Protein AF-A0A1L0CTH3-F1 (afdb_monomer)

Structure (mmCIF, N/CA/C/O backbone):
data_AF-A0A1L0CTH3-F1
#
_entry.id   AF-A0A1L0CTH3-F1
#
loop_
_atom_site.group_PDB
_atom_site.id
_atom_site.type_symbol
_atom_site.label_atom_id
_atom_site.label_alt_id
_atom_site.label_comp_id
_atom_site.label_asym_id
_atom_site.label_entity_id
_atom_site.label_seq_id
_atom_site.pdbx_PDB_ins_code
_atom_site.Cartn_x
_atom_site.Cartn_y
_atom_site.Cartn_z
_atom_site.occupancy
_atom_site.B_iso_or_equiv
_atom_site.auth_seq_id
_atom_site.auth_comp_id
_atom_site.auth_asym_id
_atom_site.auth_atom_id
_atom_site.pdbx_PDB_model_num
ATOM 1 N N . MET A 1 1 ? 3.308 15.760 -9.288 1.00 34.78 1 MET A N 1
ATOM 2 C CA . MET A 1 1 ? 3.311 15.233 -10.678 1.00 34.78 1 MET A CA 1
ATOM 3 C C . MET A 1 1 ? 1.960 15.562 -11.313 1.00 34.78 1 MET A C 1
ATOM 5 O O . MET A 1 1 ? 1.003 15.670 -10.576 1.00 34.78 1 MET A O 1
ATOM 9 N N . GLY A 1 2 ? 1.859 15.857 -12.608 1.00 51.25 2 GLY A N 1
ATOM 10 C CA . GLY A 1 2 ? 0.568 16.150 -13.267 1.00 51.25 2 GLY A CA 1
ATOM 11 C C . GLY A 1 2 ? -0.001 14.913 -13.966 1.00 51.25 2 GLY A C 1
ATOM 12 O O . GLY A 1 2 ? 0.379 13.792 -13.626 1.00 51.25 2 GLY A O 1
ATOM 13 N N . LEU A 1 3 ? -0.849 15.114 -14.984 1.00 57.44 3 LEU A N 1
ATOM 14 C CA . LEU A 1 3 ? -1.169 14.070 -15.969 1.00 57.44 3 LEU A CA 1
ATOM 15 C C . LEU A 1 3 ? 0.126 13.436 -16.515 1.00 57.44 3 LEU A C 1
ATOM 17 O O . LEU A 1 3 ? 1.128 14.126 -16.714 1.00 57.44 3 LEU A O 1
ATOM 21 N N . LEU A 1 4 ? 0.103 12.121 -16.753 1.00 72.31 4 LEU A N 1
ATOM 22 C CA . LEU A 1 4 ? 1.244 11.392 -17.314 1.00 72.31 4 LEU A CA 1
ATOM 23 C C . LEU A 1 4 ? 1.611 11.939 -18.704 1.00 72.31 4 LEU A C 1
ATOM 25 O O . LEU A 1 4 ? 0.731 12.251 -19.510 1.00 72.31 4 LEU A O 1
ATOM 29 N N . ALA A 1 5 ? 2.914 12.035 -18.984 1.00 68.38 5 ALA A N 1
ATOM 30 C CA . ALA A 1 5 ? 3.406 12.469 -20.286 1.00 68.38 5 ALA A CA 1
ATOM 31 C C . ALA A 1 5 ? 2.969 11.494 -21.394 1.00 68.38 5 ALA A C 1
ATOM 33 O O . ALA A 1 5 ? 3.083 10.273 -21.254 1.00 68.38 5 ALA A O 1
ATOM 34 N N . LEU A 1 6 ? 2.484 12.052 -22.506 1.00 72.81 6 LEU A N 1
ATOM 35 C CA . LEU A 1 6 ? 2.083 11.290 -23.685 1.00 72.81 6 LEU A CA 1
ATOM 36 C C . LEU A 1 6 ? 3.311 10.925 -24.528 1.00 72.81 6 LEU A C 1
ATOM 38 O O . LEU A 1 6 ? 4.170 11.763 -24.783 1.00 72.81 6 LEU A O 1
ATOM 42 N N . GLY A 1 7 ? 3.343 9.690 -25.021 1.00 81.31 7 GLY A N 1
ATOM 43 C CA . GLY A 1 7 ? 4.344 9.184 -25.962 1.00 81.31 7 GLY A CA 1
ATOM 44 C C . GLY A 1 7 ? 3.835 7.922 -26.655 1.00 81.31 7 GLY A C 1
ATOM 45 O O . GLY A 1 7 ? 2.760 7.419 -26.312 1.00 81.31 7 GLY A O 1
ATOM 46 N N . THR A 1 8 ? 4.595 7.388 -27.612 1.00 89.25 8 THR A N 1
ATOM 47 C CA . THR A 1 8 ? 4.257 6.141 -28.312 1.00 89.25 8 THR A CA 1
ATOM 48 C C . THR A 1 8 ? 4.935 4.963 -27.613 1.00 89.25 8 THR A C 1
ATOM 50 O O . THR A 1 8 ? 6.128 4.725 -27.839 1.00 89.25 8 THR A O 1
ATOM 53 N N . PRO A 1 9 ? 4.228 4.205 -26.753 1.00 92.81 9 PRO A N 1
ATOM 54 C CA . PRO A 1 9 ? 4.832 3.061 -26.095 1.00 92.81 9 PRO A CA 1
ATOM 55 C C . PRO A 1 9 ? 5.065 1.923 -27.095 1.00 92.81 9 PRO A C 1
ATOM 57 O O . PRO A 1 9 ? 4.208 1.605 -27.922 1.00 92.81 9 PRO A O 1
ATOM 60 N N . LEU A 1 10 ? 6.226 1.286 -27.001 1.00 94.31 10 LEU A N 1
ATOM 61 C CA . LEU A 1 10 ? 6.568 0.107 -27.784 1.00 94.31 10 LEU A CA 1
ATOM 62 C C . LEU A 1 10 ? 5.874 -1.135 -27.206 1.00 94.31 10 LEU A C 1
ATOM 64 O O . LEU A 1 10 ? 5.823 -1.343 -25.988 1.00 94.31 10 LEU A O 1
ATOM 68 N N . ASN A 1 11 ? 5.372 -2.004 -28.086 1.00 94.62 11 ASN A N 1
ATOM 69 C CA . ASN A 1 11 ? 4.993 -3.355 -27.673 1.00 94.62 11 ASN A CA 1
ATOM 70 C C . ASN A 1 11 ? 6.251 -4.148 -27.262 1.00 94.62 11 ASN A C 1
ATOM 72 O O . ASN A 1 11 ? 7.384 -3.714 -27.490 1.00 94.62 11 ASN A O 1
ATOM 76 N N . TRP A 1 12 ? 6.060 -5.300 -26.623 1.00 93.06 12 TRP A N 1
ATOM 77 C CA . TRP A 1 12 ? 7.168 -6.090 -26.090 1.00 93.06 12 TRP A CA 1
ATOM 78 C C . TRP A 1 12 ? 8.203 -6.462 -27.155 1.00 93.06 12 TRP A C 1
ATOM 80 O O . TRP A 1 12 ? 9.395 -6.281 -26.931 1.00 93.06 12 TRP A O 1
ATOM 90 N N . GLU A 1 13 ? 7.761 -6.941 -28.315 1.00 91.00 13 GLU A N 1
ATOM 91 C CA . GLU A 1 13 ? 8.639 -7.396 -29.390 1.00 91.00 13 GLU A CA 1
ATOM 92 C C . GLU A 1 13 ? 9.497 -6.249 -29.946 1.00 91.00 13 GLU A C 1
ATOM 94 O O . GLU A 1 13 ? 10.707 -6.407 -30.112 1.00 91.00 13 GLU A O 1
ATOM 99 N N . ASP A 1 14 ? 8.894 -5.073 -30.129 1.00 92.25 14 ASP A N 1
ATOM 100 C CA . ASP A 1 14 ? 9.567 -3.857 -30.593 1.00 92.25 14 ASP A CA 1
ATOM 101 C C . ASP A 1 14 ? 10.456 -3.224 -29.506 1.00 92.25 14 ASP A C 1
ATOM 103 O O . ASP A 1 14 ? 11.348 -2.436 -29.816 1.00 92.25 14 ASP A O 1
ATOM 107 N N . SER A 1 15 ? 10.247 -3.571 -28.231 1.00 91.62 15 SER A N 1
ATOM 108 C CA . SER A 1 15 ? 11.057 -3.089 -27.102 1.00 91.62 15 SER A CA 1
ATOM 109 C C . SER A 1 15 ? 12.387 -3.835 -26.962 1.00 91.62 15 SER A C 1
ATOM 111 O O . SER A 1 15 ? 13.359 -3.256 -26.472 1.00 91.62 15 SER A O 1
ATOM 113 N N . ILE A 1 16 ? 12.460 -5.104 -27.392 1.00 88.81 16 ILE A N 1
ATOM 114 C CA . ILE A 1 16 ? 13.634 -5.984 -27.212 1.00 88.81 16 ILE A CA 1
ATOM 115 C C . ILE A 1 16 ? 14.955 -5.337 -27.675 1.00 88.81 16 ILE A C 1
ATOM 117 O O . ILE A 1 16 ? 15.923 -5.394 -26.908 1.00 88.81 16 ILE A O 1
ATOM 121 N N . PRO A 1 17 ? 15.032 -4.682 -28.854 1.00 88.94 17 PRO A N 1
ATOM 122 C CA . PRO A 1 17 ? 16.261 -4.040 -29.325 1.00 88.94 17 PRO A CA 1
ATOM 123 C C . PRO A 1 17 ? 16.802 -2.934 -28.418 1.00 88.94 17 PRO A C 1
ATOM 125 O O . PRO A 1 17 ? 17.990 -2.623 -28.487 1.00 88.94 17 PRO A O 1
ATOM 128 N N . TYR A 1 18 ? 15.957 -2.352 -27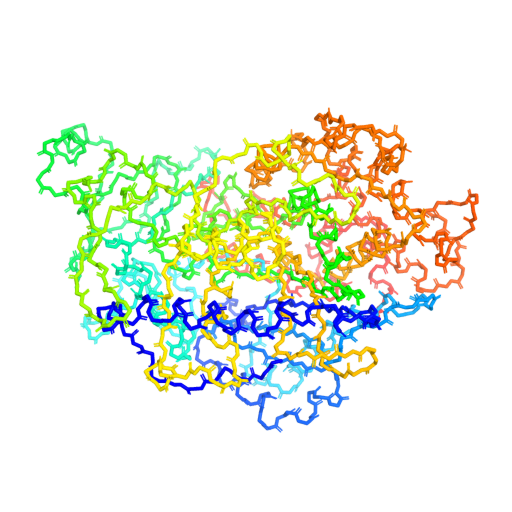.566 1.00 90.25 18 TYR A N 1
ATOM 129 C CA . TYR A 1 18 ? 16.282 -1.172 -26.769 1.00 90.25 18 TYR A CA 1
ATOM 130 C C . TYR A 1 18 ? 16.498 -1.471 -25.284 1.00 90.25 18 TYR A C 1
ATOM 132 O O . TYR A 1 18 ? 16.981 -0.600 -24.569 1.00 90.25 18 TYR A O 1
ATOM 140 N N . ILE A 1 19 ? 16.197 -2.685 -24.806 1.00 89.69 19 ILE A N 1
ATOM 141 C CA . ILE A 1 19 ? 16.272 -3.045 -23.377 1.00 89.69 19 ILE A CA 1
ATOM 142 C C . ILE A 1 19 ? 17.636 -2.701 -22.760 1.00 89.69 19 ILE A C 1
ATOM 144 O O . ILE A 1 19 ? 17.701 -1.983 -21.762 1.00 89.69 19 ILE A O 1
ATOM 148 N N . GLU A 1 20 ? 18.734 -3.192 -23.340 1.00 89.31 20 GLU A N 1
ATOM 149 C CA . GLU A 1 20 ? 20.074 -2.971 -22.776 1.00 89.31 20 GLU A CA 1
ATOM 150 C C . GLU A 1 20 ? 20.564 -1.534 -22.986 1.00 89.31 20 GLU A C 1
ATOM 152 O O . GLU A 1 20 ? 21.300 -1.010 -22.146 1.00 89.31 20 GLU A O 1
ATOM 157 N N . LYS A 1 21 ? 20.106 -0.861 -24.049 1.00 90.06 21 LYS A N 1
ATOM 158 C CA . LYS A 1 21 ? 20.343 0.572 -24.249 1.00 90.06 21 LYS A CA 1
ATOM 159 C C . LYS A 1 21 ? 19.684 1.402 -23.145 1.00 90.06 21 LYS A C 1
ATOM 161 O O . LYS A 1 21 ? 20.379 2.159 -22.475 1.00 90.06 21 LYS A O 1
ATOM 166 N N . VAL A 1 22 ? 18.390 1.195 -22.886 1.00 91.25 22 VAL A N 1
ATOM 167 C CA . VAL A 1 22 ? 17.640 1.876 -21.814 1.00 91.25 22 VAL A CA 1
ATOM 168 C C . VAL A 1 22 ? 18.289 1.622 -20.455 1.00 91.25 22 VAL A C 1
ATOM 170 O O . VAL A 1 22 ? 18.488 2.561 -19.692 1.00 91.25 22 VAL A O 1
ATOM 173 N N . LYS A 1 23 ? 18.713 0.386 -20.158 1.00 92.88 23 LYS A N 1
ATOM 174 C CA . LYS A 1 23 ? 19.459 0.095 -18.921 1.00 92.88 23 LYS A CA 1
ATOM 175 C C . LYS A 1 23 ? 20.786 0.851 -18.851 1.00 92.88 23 LYS A C 1
ATOM 177 O O . LYS A 1 23 ? 21.119 1.415 -17.814 1.00 92.88 23 LYS A O 1
ATOM 182 N N . THR A 1 24 ? 21.550 0.874 -19.942 1.00 92.31 24 THR A N 1
ATOM 183 C CA . THR A 1 24 ? 22.861 1.540 -19.992 1.00 92.31 24 THR A CA 1
ATOM 184 C C . THR A 1 24 ? 22.727 3.047 -19.790 1.00 92.31 24 THR A C 1
ATOM 186 O O . THR A 1 24 ? 23.480 3.609 -18.988 1.00 92.31 24 THR A O 1
ATOM 189 N N . ASN A 1 25 ? 21.752 3.671 -20.459 1.00 92.62 25 ASN A N 1
ATOM 190 C CA . ASN A 1 25 ? 21.436 5.090 -20.325 1.00 92.62 25 ASN A CA 1
ATOM 191 C C . ASN A 1 25 ? 20.883 5.410 -18.933 1.00 92.62 25 ASN A C 1
ATOM 193 O O . ASN A 1 25 ? 21.339 6.363 -18.314 1.00 92.62 25 ASN A O 1
ATOM 197 N N . GLY A 1 26 ? 19.978 4.585 -18.399 1.00 94.00 26 GLY A N 1
ATOM 198 C CA . GLY A 1 26 ? 19.416 4.769 -17.060 1.00 94.00 26 GLY A CA 1
ATOM 199 C C . GLY A 1 26 ? 20.477 4.716 -15.962 1.00 94.00 26 GLY A C 1
ATOM 200 O O . GLY A 1 26 ? 20.434 5.508 -15.028 1.00 94.00 26 GLY A O 1
ATOM 201 N N . ILE A 1 27 ? 21.496 3.861 -16.098 1.00 95.38 27 ILE A N 1
ATOM 202 C CA . ILE A 1 27 ? 22.649 3.908 -15.189 1.00 95.38 27 ILE A CA 1
ATOM 203 C C . ILE A 1 27 ? 23.463 5.182 -15.373 1.00 95.38 27 ILE A C 1
ATOM 205 O O . ILE A 1 27 ? 23.884 5.758 -14.382 1.00 95.38 27 ILE A O 1
ATOM 209 N N . THR A 1 28 ? 23.680 5.656 -16.599 1.00 94.31 28 THR A N 1
ATOM 210 C CA . THR A 1 28 ? 24.363 6.943 -16.808 1.00 94.31 28 THR A CA 1
ATOM 211 C C . THR A 1 28 ? 23.598 8.097 -16.147 1.00 94.31 28 THR A C 1
ATOM 213 O O . THR A 1 28 ? 24.205 8.871 -15.416 1.00 94.31 28 THR A O 1
ATOM 216 N N . GLN A 1 29 ? 22.274 8.162 -16.314 1.00 93.00 29 GLN A N 1
ATOM 217 C CA . GLN A 1 29 ? 21.411 9.158 -15.664 1.00 93.00 29 GLN A CA 1
ATOM 218 C C . GLN A 1 29 ? 21.504 9.083 -14.135 1.00 93.00 29 GLN A C 1
ATOM 220 O O . GLN A 1 29 ? 21.721 10.098 -13.4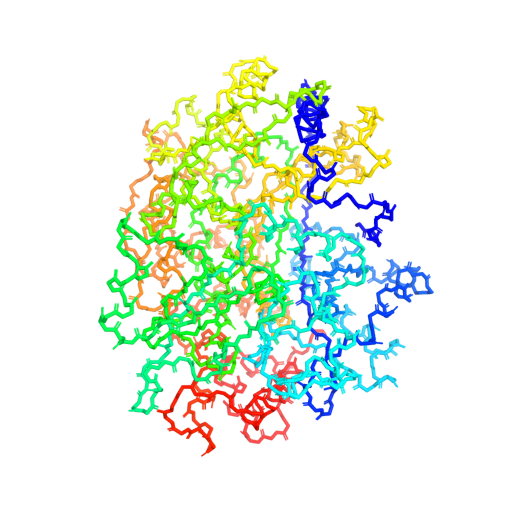80 1.00 93.00 29 GLN A O 1
ATOM 225 N N . LEU A 1 30 ? 21.427 7.874 -13.570 1.00 95.06 30 LEU A N 1
ATOM 226 C CA . LEU A 1 30 ? 21.601 7.653 -12.135 1.00 95.06 30 LEU A CA 1
ATOM 227 C C . LEU A 1 30 ? 22.957 8.172 -11.636 1.00 95.06 30 LEU A C 1
ATOM 229 O O . LEU A 1 30 ? 23.014 8.861 -10.620 1.00 95.06 30 LEU A O 1
ATOM 233 N N . LEU A 1 31 ? 24.045 7.850 -12.340 1.00 95.00 31 LEU A N 1
ATOM 234 C CA . LEU A 1 31 ? 25.395 8.246 -11.935 1.00 95.00 31 LEU A CA 1
ATOM 235 C C . LEU A 1 31 ? 25.605 9.760 -11.988 1.00 95.00 31 LEU A C 1
ATOM 237 O O . LEU A 1 31 ? 26.252 10.288 -11.092 1.00 95.00 31 LEU A O 1
ATOM 241 N N . ASN A 1 32 ? 24.979 10.466 -12.935 1.00 92.38 32 ASN A N 1
ATOM 242 C CA . ASN A 1 32 ? 25.022 11.933 -12.978 1.00 92.38 32 ASN A CA 1
ATOM 243 C C . ASN A 1 32 ? 24.504 12.576 -11.675 1.00 92.38 32 ASN A C 1
ATOM 245 O O . ASN A 1 32 ? 24.953 13.660 -11.303 1.00 92.38 32 ASN A O 1
ATOM 249 N N . ILE A 1 33 ? 23.578 11.911 -10.973 1.00 94.06 33 ILE A N 1
ATOM 250 C CA . ILE A 1 33 ? 23.087 12.349 -9.661 1.00 94.06 33 ILE A CA 1
ATOM 251 C C . ILE A 1 33 ? 23.965 11.809 -8.533 1.00 94.06 33 ILE A C 1
ATOM 253 O O . ILE A 1 33 ? 24.379 12.571 -7.662 1.00 94.06 33 ILE A O 1
ATOM 257 N N . LEU A 1 34 ? 24.255 10.504 -8.531 1.00 94.69 34 LEU A N 1
ATOM 258 C CA . LEU A 1 34 ? 24.954 9.861 -7.416 1.00 94.69 34 LEU A CA 1
ATOM 259 C C . LEU A 1 34 ? 26.404 10.334 -7.245 1.00 94.69 34 LEU A C 1
ATOM 261 O O . LEU A 1 34 ? 26.862 10.453 -6.111 1.00 94.69 34 LEU A O 1
ATOM 265 N N . GLU A 1 35 ? 27.113 10.647 -8.332 1.00 94.69 35 GLU A N 1
ATOM 266 C CA . GLU A 1 35 ? 28.483 11.185 -8.269 1.00 94.69 35 GLU A CA 1
ATOM 267 C C . GLU A 1 35 ? 28.539 12.563 -7.588 1.00 94.69 35 GLU A C 1
ATOM 269 O O . GLU A 1 35 ? 29.577 12.937 -7.048 1.00 94.69 35 GLU A O 1
ATOM 274 N N . ASN A 1 36 ? 27.410 13.278 -7.548 1.00 94.00 36 ASN A N 1
ATOM 275 C CA . ASN A 1 36 ? 27.254 14.583 -6.903 1.00 94.00 36 ASN A CA 1
ATOM 276 C C . ASN A 1 36 ? 26.369 14.504 -5.642 1.00 94.00 36 ASN A C 1
ATOM 278 O O . ASN A 1 36 ? 25.841 15.516 -5.181 1.00 94.00 36 ASN A O 1
ATOM 282 N N . ALA A 1 37 ? 26.176 13.309 -5.067 1.00 93.81 37 ALA A N 1
ATOM 283 C CA . ALA A 1 37 ? 25.273 13.112 -3.931 1.00 93.81 37 ALA A CA 1
ATOM 284 C C . ALA A 1 37 ? 25.662 13.933 -2.687 1.00 93.81 37 ALA A C 1
ATOM 286 O O . ALA A 1 37 ? 24.775 14.361 -1.952 1.00 93.81 37 ALA A O 1
ATOM 287 N N . ASP A 1 38 ? 26.956 14.202 -2.482 1.00 92.19 38 ASP A N 1
ATOM 288 C CA . ASP A 1 38 ? 27.473 15.003 -1.358 1.00 92.19 38 ASP A CA 1
ATOM 289 C C . ASP A 1 38 ? 27.079 16.494 -1.436 1.00 92.19 38 ASP A C 1
ATOM 291 O O . ASP A 1 38 ? 27.177 17.230 -0.446 1.00 92.19 38 ASP A O 1
ATOM 295 N N . GLU A 1 39 ? 26.626 16.954 -2.606 1.00 94.00 39 GLU A N 1
ATOM 296 C CA . GLU A 1 39 ? 26.070 18.296 -2.798 1.00 94.00 39 GLU A CA 1
ATOM 297 C C . GLU A 1 39 ? 24.588 18.363 -2.394 1.00 94.00 39 GLU A C 1
ATOM 299 O O . GLU A 1 39 ? 24.091 19.435 -2.048 1.00 94.00 39 GLU A O 1
ATOM 304 N N . ILE A 1 40 ? 23.888 17.222 -2.363 1.00 94.38 40 ILE A N 1
ATOM 305 C CA . ILE A 1 40 ? 22.472 17.125 -1.993 1.00 94.38 40 ILE A CA 1
ATOM 306 C C . ILE A 1 40 ? 22.360 16.860 -0.493 1.00 94.38 40 ILE A C 1
ATOM 308 O O . ILE A 1 40 ? 22.194 15.727 -0.034 1.00 94.38 40 ILE A O 1
ATOM 312 N N . LYS A 1 41 ? 22.455 17.943 0.272 1.00 93.69 41 LYS A N 1
ATOM 313 C CA . LYS A 1 41 ? 22.435 17.935 1.737 1.00 93.69 41 LYS A CA 1
ATOM 314 C C . LYS A 1 41 ? 21.619 19.088 2.306 1.00 93.69 41 LYS A C 1
ATOM 316 O O . LYS A 1 41 ? 21.194 19.988 1.575 1.00 93.69 41 LYS A O 1
ATOM 321 N N . ASP A 1 42 ? 21.439 19.055 3.624 1.00 92.81 42 ASP A N 1
ATOM 322 C CA . ASP A 1 42 ? 20.711 20.060 4.403 1.00 92.81 42 ASP A CA 1
ATOM 323 C C . ASP A 1 42 ? 19.267 20.265 3.905 1.00 92.81 42 ASP A C 1
ATOM 325 O O . ASP A 1 42 ? 18.692 21.350 4.027 1.00 92.81 42 ASP A O 1
ATOM 329 N N . LYS A 1 43 ? 18.673 19.215 3.320 1.00 94.69 43 LYS A N 1
ATOM 330 C CA . LYS A 1 43 ? 17.291 19.241 2.841 1.00 94.69 43 LYS A CA 1
ATOM 331 C C . LYS A 1 43 ? 16.322 19.274 4.030 1.00 94.69 43 LYS A C 1
ATOM 333 O O . LYS A 1 43 ? 16.534 18.574 5.022 1.00 94.69 43 LYS A O 1
ATOM 338 N N . PRO A 1 44 ? 15.237 20.063 3.957 1.00 93.81 44 PRO A N 1
ATOM 339 C CA . PRO A 1 44 ? 14.250 20.108 5.028 1.00 93.81 44 PRO A CA 1
ATOM 340 C C . PRO A 1 44 ? 13.495 18.780 5.139 1.00 93.81 44 PRO A C 1
ATOM 342 O O . PRO A 1 44 ? 13.299 18.083 4.140 1.00 93.81 44 PRO A O 1
ATOM 345 N N . TYR A 1 45 ? 13.015 18.468 6.343 1.00 95.12 45 TYR A N 1
ATOM 346 C CA . TYR A 1 45 ? 12.074 17.371 6.536 1.00 95.12 45 TYR A CA 1
ATOM 347 C C . TYR A 1 45 ? 10.721 17.749 5.929 1.00 95.12 45 TYR A C 1
ATOM 349 O O . TYR A 1 45 ? 9.999 18.587 6.464 1.00 95.12 45 TYR A O 1
ATOM 357 N N . LEU A 1 46 ? 10.412 17.142 4.790 1.00 96.69 46 LEU A N 1
ATOM 358 C CA . LEU A 1 46 ? 9.145 17.278 4.083 1.00 96.69 46 LEU A CA 1
ATOM 359 C C . LEU A 1 46 ? 8.580 15.888 3.851 1.00 96.69 46 LEU A C 1
ATOM 361 O O . LEU A 1 46 ? 9.339 14.949 3.597 1.00 96.69 46 LEU A O 1
ATOM 365 N N . TRP A 1 47 ? 7.266 15.746 3.905 1.00 98.38 47 TRP A N 1
ATOM 366 C CA . TRP A 1 47 ? 6.632 14.461 3.644 1.00 98.38 47 TRP A CA 1
ATOM 367 C C . TRP A 1 47 ? 5.233 14.625 3.063 1.00 98.38 47 TRP A C 1
ATOM 369 O O . TRP A 1 47 ? 4.685 15.719 3.051 1.00 98.38 47 TRP A O 1
ATOM 379 N N . GLY A 1 48 ? 4.657 13.553 2.543 1.00 98.31 48 GLY A N 1
ATOM 380 C CA . GLY A 1 48 ? 3.297 13.568 2.012 1.00 98.31 48 GLY A CA 1
ATOM 381 C C . GLY A 1 48 ? 2.710 12.171 1.977 1.00 98.31 48 GLY A C 1
ATOM 382 O O . GLY A 1 48 ? 3.455 11.186 1.998 1.00 98.31 48 GLY A O 1
ATOM 383 N N . ASP A 1 49 ? 1.386 12.104 1.940 1.00 98.56 49 ASP A N 1
ATOM 384 C CA . ASP A 1 49 ? 0.636 10.876 1.720 1.00 98.56 49 ASP A CA 1
ATOM 385 C C . ASP A 1 49 ? 0.074 10.809 0.292 1.00 98.56 49 ASP A C 1
ATOM 387 O O . ASP A 1 49 ? -0.133 11.832 -0.368 1.00 98.56 49 ASP A O 1
ATOM 391 N N . GLU A 1 50 ? -0.176 9.588 -0.165 1.00 98.69 50 GLU A N 1
ATOM 392 C CA . GLU A 1 50 ? -0.842 9.277 -1.426 1.00 98.69 50 GLU A CA 1
ATOM 393 C C . GLU A 1 50 ? -1.979 8.294 -1.123 1.00 98.69 50 GLU A C 1
ATOM 395 O O . GLU A 1 50 ? -1.744 7.232 -0.536 1.00 98.69 50 GLU A O 1
ATOM 400 N N . LEU A 1 51 ? -3.210 8.677 -1.479 1.00 98.44 51 LEU A N 1
ATOM 401 C CA . LEU A 1 51 ? -4.411 7.856 -1.313 1.00 98.44 51 LEU A CA 1
ATOM 402 C C . LEU A 1 51 ? -5.027 7.529 -2.667 1.00 98.44 51 LEU A C 1
ATOM 404 O O . LEU A 1 51 ? -5.211 8.412 -3.506 1.00 98.44 51 LEU A O 1
ATOM 408 N N . GLU A 1 52 ? -5.407 6.269 -2.832 1.00 98.69 52 GLU A N 1
ATOM 409 C CA . GLU A 1 52 ? -6.022 5.736 -4.044 1.00 98.69 52 GLU A CA 1
ATOM 410 C C . GLU A 1 52 ? -7.502 5.402 -3.783 1.00 98.69 52 GLU A C 1
ATOM 412 O O . GLU A 1 52 ? -7.845 4.693 -2.841 1.00 98.69 52 GLU A O 1
ATOM 417 N N . TYR A 1 53 ? -8.400 5.877 -4.641 1.00 98.38 53 TYR A N 1
ATOM 418 C CA . TYR A 1 53 ? -9.852 5.731 -4.508 1.00 98.38 53 TYR A CA 1
ATOM 419 C C . TYR A 1 53 ? -10.439 4.990 -5.702 1.00 98.38 53 TYR A C 1
ATOM 421 O O . TYR A 1 53 ? -9.917 5.089 -6.813 1.00 98.38 53 TYR A O 1
ATOM 429 N N . MET A 1 54 ? -11.585 4.333 -5.509 1.00 98.56 54 MET A N 1
ATOM 430 C CA . MET A 1 54 ? -12.375 3.768 -6.608 1.00 98.56 54 MET A CA 1
ATOM 431 C C . MET A 1 54 ? -13.603 4.628 -6.909 1.00 98.56 54 MET A C 1
ATOM 433 O O . MET A 1 54 ? -14.356 4.998 -6.016 1.00 98.56 54 MET A O 1
ATOM 437 N N . LEU A 1 55 ? -13.838 4.914 -8.182 1.00 98.31 55 LEU A N 1
ATOM 438 C CA . LEU A 1 55 ? -14.985 5.642 -8.696 1.00 98.31 55 LEU A CA 1
ATOM 439 C C . LEU A 1 55 ? -16.144 4.672 -8.933 1.00 98.31 55 LEU A C 1
ATOM 441 O O . LEU A 1 55 ? -16.069 3.774 -9.780 1.00 98.31 55 LEU A O 1
ATOM 445 N N . ILE A 1 56 ? -17.232 4.871 -8.196 1.00 98.06 56 ILE A N 1
ATOM 446 C CA . ILE A 1 56 ? -18.426 4.029 -8.273 1.00 98.06 56 ILE A CA 1
ATOM 447 C C . ILE A 1 56 ? -19.679 4.865 -8.525 1.00 98.06 56 ILE A C 1
ATOM 449 O O . ILE A 1 56 ? -19.750 6.050 -8.193 1.00 98.06 56 ILE A O 1
ATOM 453 N N . ASP A 1 57 ? -20.697 4.227 -9.092 1.00 97.81 57 ASP A N 1
ATOM 454 C CA . ASP A 1 57 ? -22.047 4.778 -9.125 1.00 97.81 57 ASP A CA 1
ATOM 455 C C . ASP A 1 57 ? -22.640 4.813 -7.715 1.00 97.81 57 ASP A C 1
ATOM 457 O O . ASP A 1 57 ? -22.719 3.789 -7.028 1.00 97.81 57 ASP A O 1
ATOM 461 N N . ALA A 1 58 ? -23.098 5.990 -7.290 1.00 96.56 58 ALA A N 1
ATOM 462 C CA . ALA A 1 58 ? -23.531 6.224 -5.916 1.00 96.56 58 ALA A CA 1
ATOM 463 C C . ALA A 1 58 ? -24.792 5.428 -5.542 1.00 96.56 58 ALA A C 1
ATOM 465 O O . ALA A 1 58 ? -25.043 5.200 -4.356 1.00 96.56 58 ALA A O 1
ATOM 466 N N . LYS A 1 59 ? -25.589 5.008 -6.536 1.00 95.81 59 LYS A N 1
ATOM 467 C CA . LYS A 1 59 ? -26.852 4.288 -6.333 1.00 95.81 59 LYS A CA 1
ATOM 468 C C . LYS A 1 59 ? -26.682 2.771 -6.341 1.00 95.81 59 LYS A C 1
ATOM 470 O O . LYS A 1 59 ? -27.316 2.091 -5.543 1.00 95.81 59 LYS A O 1
ATOM 475 N N . THR A 1 60 ? -25.903 2.243 -7.277 1.00 96.00 60 THR A N 1
ATOM 476 C CA . THR A 1 60 ? -25.767 0.800 -7.532 1.00 96.00 60 THR A CA 1
ATOM 477 C C . THR A 1 60 ? -24.471 0.210 -6.993 1.00 96.00 60 THR A C 1
ATOM 479 O O . THR A 1 60 ? -24.320 -1.009 -7.017 1.00 96.00 60 THR A O 1
ATOM 482 N N . ASN A 1 61 ? -23.536 1.046 -6.525 1.00 97.50 61 ASN A N 1
ATOM 483 C CA . ASN A 1 61 ? -22.219 0.641 -6.028 1.00 97.50 61 ASN A CA 1
ATOM 484 C C . ASN A 1 61 ? -21.391 -0.159 -7.043 1.00 97.50 61 ASN A C 1
ATOM 486 O O . ASN A 1 61 ? -20.560 -0.992 -6.678 1.00 97.50 61 ASN A O 1
ATOM 490 N N . LYS A 1 62 ? -21.639 0.059 -8.335 1.00 97.44 62 LYS A N 1
ATOM 491 C CA . LYS A 1 62 ? -20.898 -0.564 -9.434 1.00 97.44 62 LYS A CA 1
ATOM 492 C C . LYS A 1 62 ? -19.779 0.357 -9.889 1.00 97.44 62 LYS A C 1
ATOM 494 O O . LYS A 1 62 ? -19.917 1.577 -9.840 1.00 97.44 62 LYS A O 1
ATOM 499 N N . ILE A 1 63 ? -18.684 -0.236 -10.342 1.00 97.75 63 ILE A N 1
ATOM 500 C CA . ILE A 1 63 ? -17.512 0.496 -10.820 1.00 97.75 63 ILE A CA 1
ATOM 501 C C . ILE A 1 63 ? -17.866 1.299 -12.079 1.00 97.75 63 ILE A C 1
ATOM 503 O O . ILE A 1 63 ? -18.487 0.762 -12.998 1.00 97.75 63 ILE A O 1
ATOM 507 N N . SER A 1 64 ? -17.436 2.562 -12.141 1.00 97.38 64 SER A N 1
ATOM 508 C CA . SER A 1 64 ? -17.569 3.415 -13.327 1.00 97.38 64 SER A CA 1
ATOM 509 C C . SER A 1 64 ? -16.263 3.460 -14.118 1.00 97.38 64 SER A C 1
ATOM 511 O O . SER A 1 64 ? -15.210 3.785 -13.574 1.00 97.38 64 SER A O 1
ATOM 513 N N . VAL A 1 65 ? -16.330 3.147 -15.412 1.00 95.88 65 VAL A N 1
ATOM 514 C CA . VAL A 1 65 ? -15.176 3.131 -16.331 1.00 95.88 65 VAL A CA 1
ATOM 515 C C . VAL A 1 65 ? -15.316 4.112 -17.495 1.00 95.88 65 VAL A C 1
ATOM 517 O O . VAL A 1 65 ? -14.388 4.244 -18.284 1.00 95.88 65 VAL A O 1
ATOM 520 N N . ASP A 1 66 ? -16.431 4.826 -17.628 1.00 94.50 66 ASP A N 1
ATOM 521 C CA . ASP A 1 66 ? -16.618 5.835 -18.683 1.00 94.50 66 ASP A CA 1
ATOM 522 C C . ASP A 1 66 ? -16.699 7.275 -18.134 1.00 94.50 66 ASP A C 1
ATOM 524 O O . ASP A 1 66 ? -17.060 8.198 -18.861 1.00 94.50 66 ASP A O 1
ATOM 528 N N . ASN A 1 67 ? -16.305 7.486 -16.871 1.00 96.19 67 ASN A N 1
ATOM 529 C CA . ASN A 1 67 ? -16.171 8.807 -16.234 1.00 96.19 67 ASN A CA 1
ATOM 530 C C . ASN A 1 67 ? -14.714 9.164 -15.881 1.00 96.19 67 ASN A C 1
ATOM 532 O O . ASN A 1 67 ? -14.453 9.966 -14.984 1.00 96.19 67 ASN A O 1
ATOM 536 N N . ASP A 1 68 ? -13.744 8.575 -16.581 1.00 95.19 68 ASP A N 1
ATOM 537 C CA . ASP A 1 68 ? -12.314 8.815 -16.358 1.00 95.19 68 ASP A CA 1
ATOM 538 C C . ASP A 1 68 ? -11.831 10.197 -16.837 1.00 95.19 68 ASP A C 1
ATOM 540 O O . ASP A 1 68 ? -10.764 10.669 -16.437 1.00 95.19 68 ASP A O 1
ATOM 544 N N . ASP A 1 69 ? -12.648 10.902 -17.626 1.00 96.50 69 ASP A N 1
ATOM 545 C CA . ASP A 1 69 ? -12.424 12.293 -18.036 1.00 96.50 69 ASP A CA 1
ATOM 546 C C . ASP A 1 69 ? -12.354 13.267 -16.848 1.00 96.50 69 ASP A C 1
ATOM 548 O O . ASP A 1 69 ? -11.743 14.330 -16.973 1.00 96.50 69 ASP A O 1
ATOM 552 N N . ILE A 1 70 ? -12.894 12.887 -15.682 1.00 97.00 70 ILE A N 1
ATOM 553 C CA . ILE A 1 70 ? -12.777 13.645 -14.427 1.00 97.00 70 ILE A CA 1
ATOM 554 C C . ILE A 1 70 ? -11.321 14.018 -14.149 1.00 97.00 70 ILE A C 1
ATOM 556 O O . ILE A 1 70 ? -11.039 15.180 -13.874 1.00 97.00 70 ILE A O 1
ATOM 560 N N . LEU A 1 71 ? -10.379 13.084 -14.294 1.00 96.88 71 LEU A N 1
ATOM 561 C CA . LEU A 1 71 ? -8.958 13.358 -14.057 1.00 96.88 71 LEU A CA 1
ATOM 562 C C . LEU A 1 71 ? -8.416 14.450 -14.985 1.00 96.88 71 LEU A C 1
ATOM 564 O O . LEU A 1 71 ? -7.600 15.270 -14.566 1.00 96.88 71 LEU A O 1
ATOM 568 N N . THR A 1 72 ? -8.891 14.491 -16.231 1.00 96.19 72 THR A N 1
ATOM 569 C CA . THR A 1 72 ? -8.504 15.531 -17.191 1.00 96.19 72 THR A CA 1
ATOM 570 C C . THR A 1 72 ? -9.108 16.872 -16.792 1.00 96.19 72 THR A C 1
ATOM 572 O O . THR A 1 72 ? -8.390 17.867 -16.750 1.00 96.19 72 THR A O 1
ATOM 575 N N . ILE A 1 73 ? -10.394 16.900 -16.435 1.00 97.50 73 ILE A N 1
ATOM 576 C CA . ILE A 1 73 ? -11.103 18.109 -15.990 1.00 97.50 73 ILE A CA 1
ATOM 577 C C . ILE A 1 73 ? -10.420 18.713 -14.752 1.00 97.50 73 ILE A C 1
ATOM 579 O O . ILE A 1 73 ? -10.148 19.914 -14.720 1.00 97.50 73 ILE A O 1
ATOM 583 N N . MET A 1 74 ? -10.063 17.892 -13.760 1.00 96.81 74 MET A N 1
ATOM 584 C CA . MET A 1 74 ? -9.393 18.369 -12.543 1.00 96.81 74 MET A CA 1
ATOM 585 C C . MET A 1 74 ? -8.000 18.946 -12.816 1.00 96.81 74 MET A C 1
ATOM 587 O O . MET A 1 74 ? -7.613 19.932 -12.196 1.00 96.81 74 MET A O 1
ATOM 591 N N . ASN A 1 75 ? -7.266 18.370 -13.769 1.00 95.50 75 ASN A N 1
ATOM 592 C CA . ASN A 1 75 ? -5.912 18.797 -14.130 1.00 95.50 75 ASN A CA 1
ATOM 593 C C . ASN A 1 75 ? -5.863 19.853 -15.248 1.00 95.50 75 ASN A C 1
ATOM 595 O O . ASN A 1 75 ? -4.775 20.211 -15.690 1.00 95.50 75 ASN A O 1
ATOM 599 N N . THR A 1 76 ? -7.011 20.342 -15.726 1.00 95.44 76 THR A N 1
ATOM 600 C CA . THR A 1 76 ? -7.074 21.384 -16.763 1.00 95.44 76 THR A CA 1
ATOM 601 C C . THR A 1 76 ? -8.041 22.493 -16.364 1.00 95.44 76 THR A C 1
ATOM 603 O O . THR A 1 76 ? -7.611 23.578 -15.983 1.00 95.44 76 THR A O 1
ATOM 606 N N . GLU A 1 77 ? -9.345 22.227 -16.378 1.00 97.38 77 GLU A N 1
ATOM 607 C CA . GLU A 1 77 ? -10.388 23.207 -16.057 1.00 97.38 77 GLU A CA 1
ATOM 608 C C . GLU A 1 77 ? -10.304 23.693 -14.605 1.00 97.38 77 GLU A C 1
ATOM 610 O O . GLU A 1 77 ? -10.409 24.893 -14.351 1.00 97.38 77 GLU A O 1
ATOM 615 N N . PHE A 1 78 ? -10.069 22.778 -13.657 1.00 97.25 78 PHE A N 1
ATOM 616 C CA . PHE A 1 78 ? -9.953 23.102 -12.230 1.00 97.25 78 PHE A CA 1
ATOM 617 C C . PHE A 1 78 ? -8.511 23.123 -11.718 1.00 97.25 78 PHE A C 1
ATOM 619 O O . PHE A 1 78 ? -8.316 23.196 -10.507 1.00 97.25 78 PHE A O 1
ATOM 626 N N . GLU A 1 79 ? -7.497 23.101 -12.591 1.00 96.25 79 GLU A N 1
ATOM 627 C CA . GLU A 1 79 ? -6.089 22.956 -12.181 1.00 96.25 79 GLU A CA 1
ATOM 628 C C . GLU A 1 79 ? -5.676 24.024 -11.159 1.00 96.25 79 GLU A C 1
ATOM 630 O O . GLU A 1 79 ? -5.089 23.724 -10.117 1.00 96.25 79 GLU A O 1
ATOM 635 N N . LYS A 1 80 ? -6.027 25.284 -11.438 1.00 97.06 80 LYS A N 1
ATOM 636 C CA . LYS A 1 80 ? -5.725 26.404 -10.546 1.00 97.06 80 LYS A CA 1
ATOM 637 C C . LYS A 1 80 ? -6.437 26.258 -9.202 1.00 97.06 80 LYS A C 1
ATOM 639 O O . LYS A 1 80 ? -5.810 26.432 -8.168 1.00 97.06 80 LYS A O 1
ATOM 644 N N . GLU A 1 81 ? -7.725 25.923 -9.213 1.00 97.75 81 GLU A N 1
ATOM 645 C CA . GLU A 1 81 ? -8.495 25.763 -7.978 1.00 97.75 81 GLU A CA 1
ATOM 646 C C . GLU A 1 81 ? -7.991 24.580 -7.143 1.00 97.75 81 GLU A C 1
ATOM 648 O O . GLU A 1 81 ? -7.951 24.690 -5.922 1.00 97.75 81 GLU A O 1
ATOM 653 N N . CYS A 1 82 ? -7.561 23.484 -7.776 1.00 97.19 82 CYS A N 1
ATOM 654 C CA . CYS A 1 82 ? -6.926 22.365 -7.081 1.00 97.19 82 CYS A CA 1
ATOM 655 C C . CYS A 1 82 ? -5.657 22.833 -6.361 1.00 97.19 82 CYS A C 1
ATOM 657 O O . CYS A 1 82 ? -5.537 22.646 -5.155 1.00 97.19 82 CYS A O 1
ATOM 659 N N . LYS A 1 83 ? -4.757 23.529 -7.070 1.00 96.19 83 LYS A N 1
ATOM 660 C CA . LYS A 1 83 ? -3.516 24.073 -6.493 1.00 96.19 83 LYS A CA 1
ATOM 661 C C . LYS A 1 83 ? -3.781 25.076 -5.369 1.00 96.19 83 LYS A C 1
ATOM 663 O O . LYS A 1 83 ? -3.150 24.983 -4.321 1.00 96.19 83 LYS A O 1
ATOM 668 N N . ASP A 1 84 ? -4.738 25.986 -5.558 1.00 97.00 84 ASP A N 1
ATOM 669 C CA . ASP A 1 84 ? -5.142 26.980 -4.552 1.00 97.00 84 ASP A CA 1
ATOM 670 C C . ASP A 1 84 ? -5.738 26.319 -3.287 1.00 97.00 84 ASP A C 1
ATOM 672 O O . ASP A 1 84 ? -5.718 26.918 -2.212 1.00 97.00 84 ASP A O 1
ATOM 676 N N . ASN A 1 85 ? -6.247 25.085 -3.399 1.00 96.69 85 ASN A N 1
ATOM 677 C CA . ASN A 1 85 ? -6.777 24.286 -2.288 1.00 96.69 85 ASN A CA 1
ATOM 678 C C . ASN A 1 85 ? -5.816 23.193 -1.793 1.00 96.69 85 ASN A C 1
ATOM 680 O O . ASN A 1 85 ? -6.222 22.389 -0.954 1.00 96.69 85 ASN A O 1
ATOM 684 N N . ASP A 1 86 ? -4.566 23.187 -2.265 1.00 97.56 86 ASP A N 1
ATOM 685 C CA . ASP A 1 86 ? -3.541 22.203 -1.904 1.00 97.56 86 ASP A CA 1
ATOM 686 C C . ASP A 1 86 ? -3.863 20.756 -2.344 1.00 97.56 86 ASP A C 1
ATOM 688 O O . ASP A 1 86 ? -3.674 19.800 -1.596 1.00 97.56 86 ASP A O 1
ATOM 692 N N . LEU A 1 87 ? -4.378 20.585 -3.565 1.00 97.69 87 LEU A N 1
ATOM 693 C CA . LEU A 1 87 ? -4.862 19.303 -4.091 1.00 97.69 87 LEU A CA 1
ATOM 694 C C . LEU A 1 87 ? -4.199 18.944 -5.423 1.00 97.69 87 LEU A C 1
ATOM 696 O O . LEU A 1 87 ? -4.052 19.796 -6.306 1.00 97.69 87 LEU A O 1
ATOM 700 N N . VAL A 1 88 ? -3.893 17.660 -5.608 1.00 96.81 88 VAL A N 1
ATOM 701 C CA . VAL A 1 88 ? -3.509 17.083 -6.905 1.00 96.81 88 VAL A CA 1
ATOM 702 C C . VAL A 1 88 ? -4.197 15.740 -7.093 1.00 96.81 88 VAL A C 1
ATOM 704 O O . VAL A 1 88 ? -4.352 14.984 -6.138 1.00 96.81 88 VAL A O 1
ATOM 707 N N . TYR A 1 89 ? -4.595 15.449 -8.333 1.00 97.81 89 TYR A N 1
ATOM 708 C CA . TYR A 1 89 ? -5.227 14.189 -8.714 1.00 97.81 89 TYR A CA 1
ATOM 709 C C . TYR A 1 89 ? -4.444 13.525 -9.843 1.00 97.81 89 TYR A C 1
ATOM 711 O O . TYR A 1 89 ? -4.146 14.174 -10.850 1.00 97.81 89 TYR A O 1
ATOM 719 N N . HIS A 1 90 ? -4.154 12.236 -9.709 1.00 96.50 90 HIS A N 1
ATOM 720 C CA . HIS A 1 90 ? -3.345 11.478 -10.658 1.00 96.50 90 HIS A CA 1
ATOM 721 C C . HIS A 1 90 ? -4.117 10.276 -11.218 1.00 96.50 90 HIS A C 1
ATOM 723 O O . HIS A 1 90 ? -4.986 9.715 -10.542 1.00 96.50 90 HIS A O 1
ATOM 729 N N . PRO A 1 91 ? -3.833 9.877 -12.472 1.00 96.81 91 PRO A N 1
ATOM 730 C CA . PRO A 1 91 ? -4.325 8.619 -13.007 1.00 96.81 91 PRO A CA 1
ATOM 731 C C . PRO A 1 91 ? -3.596 7.434 -12.374 1.00 96.81 91 PRO A C 1
ATOM 733 O O . PRO A 1 91 ? -2.369 7.411 -12.349 1.00 96.81 91 PRO A O 1
ATOM 736 N N . GLU A 1 92 ? -4.360 6.411 -12.007 1.00 97.31 92 GLU A N 1
ATOM 737 C CA . GLU A 1 92 ? -3.840 5.101 -11.614 1.00 97.31 92 GLU A CA 1
ATOM 738 C C . GLU A 1 92 ? -4.162 4.021 -12.663 1.00 97.31 92 GLU A C 1
ATOM 740 O O . GLU A 1 92 ? -4.798 4.297 -13.689 1.00 97.31 92 GLU A O 1
ATOM 745 N N . TYR A 1 93 ? -3.691 2.788 -12.446 1.00 97.94 93 TYR A N 1
ATOM 746 C CA . TYR A 1 93 ? -3.886 1.672 -13.380 1.00 97.94 93 TYR A CA 1
ATOM 747 C C . TYR A 1 93 ? -5.359 1.434 -13.723 1.00 97.94 93 TYR A C 1
ATOM 749 O O . TYR A 1 93 ? -5.705 1.251 -14.899 1.00 97.94 93 TYR A O 1
ATOM 757 N N . GLY A 1 94 ? -6.221 1.399 -12.705 1.00 97.94 94 GLY A N 1
ATOM 758 C CA . GLY A 1 94 ? -7.656 1.254 -12.890 1.00 97.94 94 GLY A CA 1
ATOM 759 C C . GLY A 1 94 ? -8.226 2.498 -13.561 1.00 97.94 94 GLY A C 1
ATOM 760 O O . GLY A 1 94 ? -8.000 3.619 -13.120 1.00 97.94 94 GLY A O 1
ATOM 761 N N . ARG A 1 95 ? -9.020 2.327 -14.618 1.00 97.88 95 ARG A N 1
ATOM 762 C CA . ARG A 1 95 ? -9.757 3.441 -15.239 1.00 97.88 95 ARG A CA 1
ATOM 763 C C . ARG A 1 95 ? -10.739 4.090 -14.264 1.00 97.88 95 ARG A C 1
ATOM 765 O O . ARG A 1 95 ? -11.028 5.274 -14.360 1.00 97.88 95 ARG A O 1
ATOM 772 N N . TYR A 1 96 ? -11.219 3.287 -13.329 1.00 98.12 96 TYR A N 1
ATOM 773 C CA . TYR A 1 96 ? -12.065 3.692 -12.225 1.00 98.12 96 TYR A CA 1
ATOM 774 C C . TYR A 1 96 ? -11.276 4.209 -11.021 1.00 98.12 96 TYR A C 1
ATOM 776 O O . TYR A 1 96 ? -11.883 4.451 -9.990 1.00 98.12 96 TYR A O 1
ATOM 784 N N . MET A 1 97 ? -9.949 4.321 -11.083 1.00 98.62 97 MET A N 1
ATOM 785 C CA . MET A 1 97 ? -9.154 4.776 -9.945 1.00 98.62 97 MET A CA 1
ATOM 786 C C . MET A 1 97 ? -8.802 6.253 -10.063 1.00 98.62 97 MET A C 1
ATOM 788 O O . MET A 1 97 ? -8.514 6.762 -11.148 1.00 98.62 97 MET A O 1
ATOM 792 N N . ILE A 1 98 ? -8.795 6.922 -8.917 1.00 98.31 98 ILE A N 1
ATOM 793 C CA . ILE A 1 98 ? -8.263 8.271 -8.745 1.00 98.31 98 ILE A CA 1
ATOM 794 C C . ILE A 1 98 ? -7.244 8.188 -7.619 1.00 98.31 98 ILE A C 1
ATOM 796 O O . ILE A 1 98 ? -7.590 7.753 -6.529 1.00 98.31 98 ILE A O 1
ATOM 800 N N . GLU A 1 99 ? -6.014 8.618 -7.859 1.00 98.62 99 GLU A N 1
ATOM 801 C CA . GLU A 1 99 ? -5.057 8.884 -6.785 1.00 98.62 99 GLU A CA 1
ATOM 802 C C . GLU A 1 99 ? -5.112 10.373 -6.437 1.00 98.62 99 GLU A C 1
ATOM 804 O O . GLU A 1 99 ? -5.280 11.212 -7.329 1.00 98.62 99 GLU A O 1
ATOM 809 N N . ALA A 1 100 ? -4.989 10.721 -5.156 1.00 98.19 100 ALA A N 1
ATOM 810 C CA . ALA A 1 100 ? -4.925 12.110 -4.725 1.00 98.19 100 ALA A CA 1
ATOM 811 C C . ALA A 1 100 ? -3.898 12.345 -3.612 1.00 98.19 100 ALA A C 1
ATOM 813 O O . ALA A 1 100 ? -3.799 11.575 -2.652 1.00 98.19 100 ALA A O 1
ATOM 814 N N . THR A 1 101 ? -3.194 13.468 -3.723 1.00 98.38 101 THR A N 1
ATOM 815 C CA . THR A 1 101 ? -2.074 13.883 -2.864 1.00 98.38 101 THR A CA 1
ATOM 816 C C . THR A 1 101 ? -2.236 15.357 -2.464 1.00 98.38 101 THR A C 1
ATOM 818 O O . THR A 1 101 ? -3.005 16.083 -3.118 1.00 98.38 101 THR A O 1
ATOM 821 N N . PRO A 1 102 ? -1.547 15.841 -1.411 1.00 97.88 102 PRO A N 1
ATOM 822 C CA . PRO A 1 102 ? -1.434 17.278 -1.204 1.00 97.88 102 PRO A CA 1
ATOM 823 C C . PRO A 1 102 ? -0.546 17.886 -2.305 1.00 97.88 102 PRO A C 1
ATOM 825 O O . PRO A 1 102 ? 0.414 17.264 -2.766 1.00 97.88 102 PRO A O 1
ATOM 828 N N . PHE A 1 103 ? -0.839 19.111 -2.742 1.00 96.56 103 PHE A N 1
ATOM 829 C CA . PHE A 1 103 ? -0.001 19.798 -3.739 1.00 96.56 103 PHE A CA 1
ATOM 830 C C . PHE A 1 103 ? 1.342 20.238 -3.153 1.00 96.56 103 PHE A C 1
ATOM 832 O O . PHE A 1 103 ? 2.374 20.188 -3.829 1.00 96.56 103 PHE A O 1
ATOM 839 N N . ILE A 1 104 ? 1.328 20.652 -1.892 1.00 95.00 104 ILE A N 1
ATOM 840 C CA . ILE A 1 104 ? 2.470 21.073 -1.101 1.00 95.00 104 ILE A CA 1
ATOM 841 C C . ILE A 1 104 ? 2.760 19.951 -0.099 1.00 95.00 104 ILE A C 1
ATOM 843 O O . ILE A 1 104 ? 1.873 19.568 0.660 1.00 95.00 104 ILE A O 1
ATOM 847 N N . PRO A 1 105 ? 3.991 19.414 -0.047 1.00 96.50 105 PRO A N 1
ATOM 848 C CA . PRO A 1 105 ? 4.328 18.426 0.967 1.00 96.50 105 PRO A CA 1
ATOM 849 C C . PRO A 1 105 ? 4.198 19.036 2.368 1.00 96.50 105 PRO A C 1
ATOM 851 O O . PRO A 1 105 ? 4.566 20.191 2.602 1.00 96.50 105 PRO A O 1
ATOM 854 N N . TYR A 1 106 ? 3.728 18.236 3.316 1.00 97.06 106 TYR A N 1
ATOM 855 C CA . TYR A 1 106 ? 3.640 18.613 4.715 1.00 97.06 106 TYR A CA 1
ATOM 856 C C . TYR A 1 106 ? 5.012 18.915 5.302 1.00 97.06 106 TYR A C 1
ATOM 858 O O . TYR A 1 106 ? 6.018 18.258 5.017 1.00 97.06 106 TYR A O 1
ATOM 866 N N . ASN A 1 107 ? 5.011 19.884 6.208 1.00 92.75 107 ASN A N 1
ATOM 867 C CA . ASN A 1 107 ? 6.142 20.229 7.048 1.00 92.75 107 ASN A CA 1
ATOM 868 C C . ASN A 1 107 ? 5.666 20.252 8.502 1.00 92.75 107 ASN A C 1
ATOM 870 O O . ASN A 1 107 ? 5.316 21.299 9.048 1.00 92.75 107 ASN A O 1
ATOM 874 N N . THR A 1 108 ? 5.586 19.071 9.111 1.00 87.88 108 THR A N 1
ATOM 875 C CA . THR A 1 108 ? 5.173 18.942 10.512 1.00 87.88 108 THR A CA 1
ATOM 876 C C . THR A 1 108 ? 6.290 19.417 11.432 1.00 87.88 108 THR A C 1
ATOM 878 O O . THR A 1 108 ? 7.410 18.908 11.357 1.00 87.88 108 THR A O 1
ATOM 881 N N . THR A 1 109 ? 5.980 20.371 12.310 1.00 83.75 109 THR A N 1
ATOM 882 C CA . THR A 1 109 ? 6.947 21.009 13.224 1.00 83.75 109 THR A CA 1
ATOM 883 C C . THR A 1 109 ? 6.674 20.610 14.681 1.00 83.75 109 THR A C 1
ATOM 885 O O . THR A 1 109 ? 6.064 19.577 14.934 1.00 83.75 109 THR A O 1
ATOM 888 N N . SER A 1 110 ? 7.112 21.399 15.667 1.00 86.56 110 SER A N 1
ATOM 889 C CA . SER A 1 110 ? 6.650 21.267 17.057 1.00 86.56 110 SER A CA 1
ATOM 890 C C . SER A 1 110 ? 5.283 21.927 17.304 1.00 86.56 110 SER A C 1
ATOM 892 O O . SER A 1 110 ? 4.850 22.006 18.449 1.00 86.56 110 SER A O 1
ATOM 894 N N . ASP A 1 111 ? 4.618 22.461 16.273 1.00 93.44 111 ASP A N 1
ATOM 895 C CA . ASP A 1 111 ? 3.210 22.859 16.361 1.00 93.44 111 ASP A CA 1
ATOM 896 C C . ASP A 1 111 ? 2.314 21.636 16.144 1.00 93.44 111 ASP A C 1
ATOM 898 O O . ASP A 1 111 ? 2.282 21.046 15.060 1.00 93.44 111 ASP A O 1
ATOM 902 N N . ILE A 1 112 ? 1.561 21.279 17.181 1.00 93.69 112 ILE A N 1
ATOM 903 C CA . ILE A 1 112 ? 0.680 20.113 17.189 1.00 93.69 112 ILE A CA 1
ATOM 904 C C . ILE A 1 112 ? -0.389 20.153 16.097 1.00 93.69 112 ILE A C 1
ATOM 906 O O . ILE A 1 112 ? -0.758 19.104 15.573 1.00 93.69 112 ILE A O 1
ATOM 910 N N . LYS A 1 113 ? -0.849 21.344 15.693 1.00 93.56 113 LYS A N 1
ATOM 911 C CA . LYS A 1 113 ? -1.903 21.472 14.676 1.00 93.56 113 LYS A CA 1
ATOM 912 C C . LYS A 1 113 ? -1.461 20.943 13.317 1.00 93.56 113 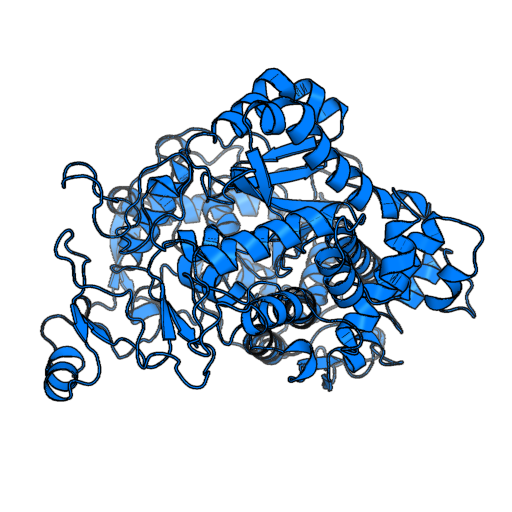LYS A C 1
ATOM 914 O O . LYS A 1 113 ? -2.283 20.389 12.598 1.00 93.56 113 LYS A O 1
ATOM 919 N N . THR A 1 114 ? -0.165 21.027 13.014 1.00 95.12 114 THR A N 1
ATOM 920 C CA . THR A 1 114 ? 0.385 20.530 11.743 1.00 95.12 114 THR A CA 1
ATOM 921 C C . THR A 1 114 ? 0.238 19.013 11.578 1.00 95.12 114 THR A C 1
ATOM 923 O O . THR A 1 114 ? 0.231 18.511 10.461 1.00 95.12 114 THR A O 1
ATOM 926 N N . TYR A 1 115 ? 0.054 18.257 12.670 1.00 97.00 115 TYR A N 1
ATOM 927 C CA . TYR A 1 115 ? -0.195 16.808 12.611 1.00 97.00 115 TYR A CA 1
ATOM 928 C C . TYR A 1 115 ? -1.644 16.455 12.251 1.00 97.00 115 TYR A C 1
ATOM 930 O O . TYR A 1 115 ? -1.939 15.281 12.039 1.00 97.00 115 TYR A O 1
ATOM 938 N N . LEU A 1 116 ? -2.537 17.447 12.165 1.00 96.81 116 LEU A N 1
ATOM 939 C CA . LEU A 1 116 ? -3.900 17.275 11.655 1.00 96.81 116 LEU A CA 1
ATOM 940 C C . LEU A 1 116 ? -4.015 17.604 10.163 1.00 96.81 116 LEU A C 1
ATOM 942 O O . LEU A 1 116 ? -4.998 17.213 9.537 1.00 96.81 116 LEU A O 1
ATOM 946 N N . ASP A 1 117 ? -3.020 18.287 9.584 1.00 96.75 117 ASP A N 1
ATOM 947 C CA . ASP A 1 117 ? -3.026 18.693 8.175 1.00 96.75 117 ASP A CA 1
ATOM 948 C C . ASP A 1 117 ? -3.277 17.525 7.200 1.00 96.75 117 ASP A C 1
ATOM 950 O O . ASP A 1 117 ? -4.028 17.741 6.244 1.00 96.75 117 ASP A O 1
ATOM 954 N N . PRO A 1 118 ? -2.752 16.298 7.424 1.00 97.69 118 PRO A N 1
ATOM 955 C CA . PRO A 1 118 ? -3.089 15.151 6.586 1.00 97.69 118 PRO A CA 1
ATOM 956 C C . PRO A 1 118 ? -4.593 14.860 6.547 1.00 97.69 118 PRO A C 1
ATOM 958 O O . PRO A 1 118 ? -5.171 14.866 5.466 1.00 97.69 118 PRO A O 1
ATOM 961 N N . GLU A 1 119 ? -5.259 14.711 7.700 1.00 98.00 119 GLU A N 1
ATOM 962 C CA . GLU A 1 119 ? -6.706 14.428 7.754 1.00 98.00 119 GLU A CA 1
ATOM 963 C C . GLU A 1 119 ? -7.521 15.558 7.109 1.00 98.00 119 GLU A C 1
ATOM 965 O O . GLU A 1 119 ? -8.404 15.312 6.286 1.00 98.00 119 GLU A O 1
ATOM 970 N N . ILE A 1 120 ? -7.170 16.815 7.410 1.00 97.44 120 ILE A N 1
ATOM 971 C CA . ILE A 1 120 ? -7.822 17.994 6.821 1.00 97.44 120 ILE A CA 1
ATOM 972 C C . ILE A 1 120 ? -7.696 17.973 5.294 1.00 97.44 120 ILE A C 1
ATOM 974 O O . ILE A 1 120 ? -8.649 18.294 4.579 1.00 97.44 120 ILE A O 1
ATOM 978 N N . ASN A 1 121 ? -6.515 17.647 4.771 1.00 98.38 121 ASN A N 1
ATOM 979 C CA . ASN A 1 121 ? -6.275 17.617 3.335 1.00 98.38 121 ASN A CA 1
ATOM 980 C C . ASN A 1 121 ? -6.994 16.425 2.672 1.00 98.38 121 ASN A C 1
ATOM 982 O O . ASN A 1 121 ? -7.639 16.630 1.645 1.00 98.38 121 ASN A O 1
ATOM 986 N N . MET A 1 122 ? -6.994 15.233 3.279 1.00 98.00 122 MET A N 1
ATOM 987 C CA . MET A 1 122 ? -7.755 14.063 2.805 1.00 98.00 122 MET A CA 1
ATOM 988 C C . MET A 1 122 ? -9.259 14.376 2.674 1.00 98.00 122 MET A C 1
ATOM 990 O O . MET A 1 122 ? -9.847 14.191 1.601 1.00 98.00 122 MET A O 1
ATOM 994 N N . LEU A 1 123 ? -9.852 15.004 3.697 1.00 96.62 123 LEU A N 1
ATOM 995 C CA . LEU A 1 123 ? -11.246 15.469 3.675 1.00 96.62 123 LEU A CA 1
ATOM 996 C C . LEU A 1 123 ? -11.497 16.473 2.537 1.00 96.62 123 LEU A C 1
ATOM 998 O O . LEU A 1 123 ? -12.495 16.378 1.809 1.00 96.62 123 LEU A O 1
ATOM 1002 N N . LYS A 1 124 ? -10.580 17.433 2.340 1.00 97.38 124 LYS A N 1
ATOM 1003 C CA . LYS A 1 124 ? -10.662 18.417 1.246 1.00 97.38 124 LYS A CA 1
ATOM 1004 C C . LYS A 1 124 ? -10.614 17.754 -0.128 1.00 97.38 124 LYS A C 1
ATOM 1006 O O . LYS A 1 124 ? -11.421 18.134 -0.978 1.00 97.38 124 LYS A O 1
ATOM 1011 N N . ARG A 1 125 ? -9.736 16.766 -0.354 1.00 97.31 125 ARG A N 1
ATOM 1012 C CA . ARG A 1 125 ? -9.600 16.060 -1.648 1.00 97.31 125 ARG A CA 1
ATOM 1013 C C . ARG A 1 125 ? -10.939 15.506 -2.117 1.00 97.31 125 ARG A C 1
ATOM 1015 O O . ARG A 1 125 ? -11.320 15.717 -3.271 1.00 97.31 125 ARG A O 1
ATOM 1022 N N . LYS A 1 126 ? -11.680 14.848 -1.229 1.00 95.31 126 LYS A N 1
ATOM 1023 C CA . LYS A 1 126 ? -12.979 14.258 -1.576 1.00 95.31 126 LYS A CA 1
ATOM 1024 C C . LYS A 1 126 ? -14.079 15.283 -1.680 1.00 95.31 126 LYS A C 1
ATOM 1026 O O . LYS A 1 126 ? -14.792 15.295 -2.677 1.00 95.31 126 LYS A O 1
ATOM 1031 N N . LYS A 1 127 ? -14.191 16.176 -0.691 1.00 96.12 127 LYS A N 1
ATOM 1032 C CA . LYS A 1 127 ? -15.214 17.226 -0.689 1.00 96.12 127 LYS A CA 1
ATOM 1033 C C . LYS A 1 127 ? -15.141 18.066 -1.963 1.00 96.12 127 LYS A C 1
ATOM 1035 O O . LYS A 1 127 ? -16.171 18.352 -2.570 1.00 96.12 127 LYS A O 1
ATOM 1040 N N . PHE A 1 128 ? -13.928 18.409 -2.395 1.00 97.94 128 PHE A N 1
ATOM 1041 C CA . PHE A 1 128 ? -13.706 19.180 -3.610 1.00 97.94 128 PHE A CA 1
ATOM 1042 C C . PHE A 1 128 ? -14.184 18.431 -4.864 1.00 97.94 128 PHE A C 1
ATOM 1044 O O . PHE A 1 128 ? -14.963 18.986 -5.641 1.00 97.94 128 PHE A O 1
ATOM 1051 N N . LEU A 1 129 ? -13.801 17.161 -5.046 1.00 97.25 129 LEU A N 1
ATOM 1052 C CA . LEU A 1 129 ? -14.293 16.333 -6.158 1.00 97.25 129 LEU A CA 1
ATOM 1053 C C . LEU A 1 129 ? -15.822 16.185 -6.140 1.00 97.25 129 LEU A C 1
ATOM 1055 O O . LEU A 1 129 ? -16.482 16.354 -7.172 1.00 97.25 129 LEU A O 1
ATOM 1059 N N . ASP A 1 130 ? -16.388 15.915 -4.967 1.00 96.31 130 ASP A N 1
ATOM 1060 C CA . ASP A 1 130 ? -17.824 15.751 -4.756 1.00 96.31 130 ASP A CA 1
ATOM 1061 C C . ASP A 1 130 ? -18.627 16.971 -5.203 1.00 96.31 130 ASP A C 1
ATOM 1063 O O . ASP A 1 130 ? -19.593 16.849 -5.963 1.00 96.31 130 ASP A O 1
ATOM 1067 N N . GLU A 1 131 ? -18.231 18.153 -4.731 1.00 96.94 131 GLU A N 1
ATOM 1068 C CA . GLU A 1 131 ? -18.915 19.418 -5.005 1.00 96.94 131 GLU A CA 1
ATOM 1069 C C . GLU A 1 131 ? -18.749 19.860 -6.462 1.00 96.94 131 GLU A C 1
ATOM 1071 O O . GLU A 1 131 ? -19.686 20.390 -7.078 1.00 96.94 131 GLU A O 1
ATOM 1076 N N . LYS A 1 132 ? -17.565 19.637 -7.039 1.00 96.88 132 LYS A N 1
ATOM 1077 C CA . LYS A 1 132 ? -17.269 20.068 -8.406 1.00 96.88 132 LYS A CA 1
ATOM 1078 C C . LYS A 1 132 ? -17.964 19.192 -9.434 1.00 96.88 132 LYS A C 1
ATOM 1080 O O . LYS A 1 132 ? -18.618 19.748 -10.330 1.00 96.88 132 LYS A O 1
ATOM 1085 N N . ILE A 1 133 ? -17.870 17.866 -9.297 1.00 97.62 133 ILE A N 1
ATOM 1086 C CA . ILE A 1 133 ? -18.214 16.947 -10.386 1.00 97.62 133 ILE A CA 1
ATOM 1087 C C . ILE A 1 133 ? -18.969 15.679 -9.968 1.00 97.62 133 ILE A C 1
ATOM 1089 O O . ILE A 1 133 ? -19.954 15.353 -10.636 1.00 97.62 133 ILE A O 1
ATOM 1093 N N . LEU A 1 134 ? -18.593 14.984 -8.885 1.00 97.81 134 LEU A N 1
ATOM 1094 C CA . LEU A 1 134 ? -19.099 13.620 -8.639 1.00 97.81 134 LEU A CA 1
ATOM 1095 C C . LEU A 1 134 ? -20.601 13.595 -8.347 1.00 97.81 134 LEU A C 1
ATOM 1097 O O . LEU A 1 134 ? -21.345 12.883 -9.027 1.00 97.81 134 LEU A O 1
ATOM 1101 N N . LYS A 1 135 ? -21.086 14.462 -7.446 1.00 96.88 135 LYS A N 1
ATOM 1102 C CA . LYS A 1 135 ? -22.519 14.533 -7.098 1.00 96.88 135 LYS A CA 1
ATOM 1103 C C . LYS A 1 135 ? -23.398 14.853 -8.304 1.00 96.88 135 LYS A C 1
ATOM 1105 O O . LYS A 1 135 ? -24.484 14.298 -8.443 1.00 96.88 135 LYS A O 1
ATOM 1110 N N . LYS A 1 136 ? -22.921 15.715 -9.209 1.00 97.25 136 LYS A N 1
ATOM 1111 C CA . LYS A 1 136 ? -23.648 16.083 -10.438 1.00 97.25 136 LYS A CA 1
ATOM 1112 C C . LYS A 1 136 ? -23.761 14.914 -11.417 1.00 97.25 136 LYS A C 1
ATOM 1114 O O . LYS A 1 136 ? -24.714 14.874 -12.189 1.00 97.25 136 LYS A O 1
ATOM 1119 N N . ARG A 1 137 ? -22.802 13.985 -11.386 1.00 97.44 137 ARG A N 1
ATOM 1120 C CA . ARG A 1 137 ? -22.769 12.783 -12.230 1.00 97.44 137 ARG A CA 1
ATOM 1121 C C . ARG A 1 137 ? -23.386 11.550 -11.561 1.00 97.44 137 ARG A C 1
ATOM 1123 O O . ARG A 1 137 ? -23.468 10.511 -12.203 1.00 97.44 137 ARG A O 1
ATOM 1130 N N . GLY A 1 138 ? -23.842 11.658 -10.310 1.00 97.81 138 GLY A N 1
ATOM 1131 C CA . GLY A 1 138 ? -24.358 10.517 -9.547 1.00 97.81 138 GLY A CA 1
ATOM 1132 C C . GLY A 1 138 ? -23.269 9.525 -9.128 1.00 97.81 138 GLY A C 1
ATOM 1133 O O . GLY A 1 138 ? -23.560 8.354 -8.915 1.00 97.81 138 GLY A O 1
ATOM 1134 N N . LEU A 1 139 ? -22.023 9.984 -9.022 1.00 98.12 139 LEU A N 1
ATOM 1135 C CA . LEU A 1 139 ? -20.865 9.174 -8.653 1.00 98.12 139 LEU A CA 1
ATOM 1136 C C . LEU A 1 139 ? -20.426 9.494 -7.225 1.00 98.12 139 LEU A C 1
ATOM 1138 O O . LEU A 1 139 ? -20.739 10.564 -6.697 1.00 98.12 139 LEU A O 1
ATOM 1142 N N . CYS A 1 140 ? -19.659 8.593 -6.625 1.00 96.81 140 CYS A N 1
ATOM 1143 C CA . CYS A 1 140 ? -18.914 8.857 -5.400 1.00 96.81 140 CYS A CA 1
ATOM 1144 C C . CYS A 1 140 ? -17.583 8.098 -5.403 1.00 96.81 140 CYS A C 1
ATOM 1146 O O . CYS A 1 140 ? -17.365 7.192 -6.215 1.00 96.81 140 CYS A O 1
ATOM 1148 N N . LEU A 1 141 ? -16.698 8.476 -4.485 1.00 96.81 141 LEU A N 1
ATOM 1149 C CA . LEU A 1 141 ? -15.475 7.732 -4.212 1.00 96.81 141 LEU A CA 1
ATOM 1150 C C . LEU A 1 141 ? -15.743 6.628 -3.194 1.00 96.81 141 LEU A C 1
ATOM 1152 O O . LEU A 1 141 ? -16.526 6.804 -2.261 1.00 96.81 141 LEU A O 1
ATOM 1156 N N . LEU A 1 142 ? -15.078 5.500 -3.389 1.00 96.44 142 LEU A N 1
ATOM 1157 C CA . LEU A 1 142 ? -15.024 4.388 -2.461 1.00 96.44 142 LEU A CA 1
ATOM 1158 C C . LEU A 1 142 ? -13.596 4.261 -1.928 1.00 96.44 142 LEU A C 1
ATOM 1160 O O . LEU A 1 142 ? -12.655 4.049 -2.697 1.00 96.44 142 LEU A O 1
ATOM 1164 N N . GLU A 1 143 ? -13.469 4.375 -0.611 1.00 94.62 143 GLU A N 1
ATOM 1165 C CA . GLU A 1 143 ? -12.238 4.160 0.150 1.00 94.62 143 GLU A CA 1
ATOM 1166 C C . GLU A 1 143 ? -12.171 2.712 0.609 1.00 94.62 143 GLU A C 1
ATOM 1168 O O . GLU A 1 143 ? -12.615 2.359 1.696 1.00 94.62 143 GLU A O 1
ATOM 1173 N N . MET A 1 144 ? -11.684 1.840 -0.264 1.00 96.81 144 MET A N 1
ATOM 1174 C CA . MET A 1 144 ? -11.479 0.434 0.057 1.00 96.81 144 MET A CA 1
ATOM 1175 C C . MET A 1 144 ? -10.242 -0.077 -0.672 1.00 96.81 144 MET A C 1
ATOM 1177 O O . MET A 1 144 ? -10.042 0.293 -1.832 1.00 96.81 144 MET A O 1
ATOM 1181 N N . PRO A 1 145 ? -9.450 -0.979 -0.062 1.00 97.56 145 PRO A N 1
ATOM 1182 C CA . PRO A 1 145 ? -8.295 -1.580 -0.722 1.00 97.56 145 PRO A CA 1
ATOM 1183 C C . PRO A 1 145 ? -8.638 -2.269 -2.027 1.00 97.56 145 PRO A C 1
ATOM 1185 O O . PRO A 1 145 ? -7.857 -2.232 -2.966 1.00 97.56 145 PRO A O 1
ATOM 1188 N N . ASN A 1 146 ? -9.801 -2.902 -2.132 1.00 97.31 146 ASN A N 1
ATOM 1189 C CA . ASN A 1 146 ? -10.194 -3.555 -3.364 1.00 97.31 146 ASN A CA 1
ATOM 1190 C C . ASN A 1 146 ? -11.717 -3.637 -3.507 1.00 97.31 146 ASN A C 1
ATOM 1192 O O . ASN A 1 146 ? -12.450 -3.696 -2.522 1.00 97.31 146 ASN A O 1
ATOM 1196 N N . TYR A 1 147 ? -12.202 -3.693 -4.749 1.00 98.44 147 TYR A N 1
ATOM 1197 C CA . TYR A 1 147 ? -13.619 -3.926 -5.017 1.00 98.44 147 TYR A CA 1
ATOM 1198 C C . TYR A 1 147 ? -13.948 -5.425 -4.846 1.00 98.44 147 TYR A C 1
ATOM 1200 O O . TYR A 1 147 ? -13.430 -6.242 -5.622 1.00 98.44 147 TYR A O 1
ATOM 1208 N N . PRO A 1 148 ? -14.823 -5.829 -3.897 1.00 98.50 148 PRO A N 1
ATOM 1209 C CA . PRO A 1 148 ? -14.983 -7.239 -3.513 1.00 98.50 148 PRO A CA 1
ATOM 1210 C C . PRO A 1 148 ? -15.375 -8.173 -4.666 1.00 98.50 148 PRO A C 1
ATOM 1212 O O . PRO A 1 148 ? -14.972 -9.339 -4.710 1.00 98.50 148 PRO A O 1
ATOM 1215 N N . ARG A 1 149 ? -16.151 -7.662 -5.630 1.00 97.75 149 ARG A N 1
ATOM 1216 C CA . ARG A 1 149 ? -16.680 -8.406 -6.788 1.00 97.75 149 ARG A CA 1
ATOM 1217 C C . ARG A 1 149 ? -16.002 -8.067 -8.119 1.00 97.75 149 ARG A C 1
ATOM 1219 O O . ARG A 1 149 ? -16.614 -8.236 -9.175 1.00 97.75 149 ARG A O 1
ATOM 1226 N N . LEU A 1 150 ? -14.757 -7.586 -8.101 1.00 97.12 150 LEU A N 1
ATOM 1227 C CA . LEU A 1 150 ? -14.050 -7.210 -9.330 1.00 97.12 150 LEU A CA 1
ATOM 1228 C C . LEU A 1 150 ? -13.979 -8.417 -10.281 1.00 97.12 150 LEU A C 1
ATOM 1230 O O . LEU A 1 150 ? -13.605 -9.511 -9.865 1.00 97.12 150 LEU A O 1
ATOM 1234 N N . GLY A 1 151 ? -14.386 -8.240 -11.540 1.00 94.38 151 GLY A N 1
ATOM 1235 C CA . GLY A 1 151 ? -14.419 -9.310 -12.545 1.00 94.38 151 GLY A CA 1
ATOM 1236 C C . GLY A 1 151 ? -15.589 -10.299 -12.443 1.00 94.38 151 GLY A C 1
ATOM 1237 O O . GLY A 1 151 ? -15.685 -11.222 -13.256 1.00 94.38 151 GLY A O 1
ATOM 1238 N N . CYS A 1 152 ? -16.510 -10.128 -11.489 1.00 94.50 152 CYS A N 1
ATOM 1239 C CA . CYS A 1 152 ? -17.775 -10.867 -11.462 1.00 94.50 152 CYS A CA 1
ATOM 1240 C C . CYS A 1 152 ? -18.792 -10.292 -12.458 1.00 94.50 152 CYS A C 1
ATOM 1242 O O . CYS A 1 152 ? -18.678 -9.155 -12.885 1.00 94.50 152 CYS A O 1
ATOM 1244 N N . LYS A 1 153 ? -19.861 -11.026 -12.782 1.00 89.31 153 LYS A N 1
ATOM 1245 C CA . LYS A 1 153 ? -20.976 -10.477 -13.580 1.00 89.31 153 LYS A CA 1
ATOM 1246 C C . LYS A 1 153 ? -21.552 -9.201 -12.952 1.00 89.31 153 LYS A C 1
ATOM 1248 O O . LYS A 1 153 ? -21.664 -9.138 -11.725 1.00 89.31 153 LYS A O 1
ATOM 1253 N N . ASN A 1 154 ? -21.958 -8.246 -13.795 1.00 89.12 154 ASN A N 1
ATOM 1254 C CA . ASN A 1 154 ? -22.627 -6.995 -13.410 1.00 89.12 154 ASN A CA 1
ATOM 1255 C C . ASN A 1 154 ? -21.828 -6.065 -12.473 1.00 89.12 154 ASN A C 1
ATOM 1257 O O . ASN A 1 154 ? -22.436 -5.263 -11.769 1.00 89.12 154 ASN A O 1
ATOM 1261 N N . PHE A 1 155 ? -20.494 -6.153 -12.441 1.00 93.81 155 PHE A N 1
ATOM 1262 C CA . PHE A 1 155 ? -19.667 -5.306 -11.566 1.00 93.81 155 PHE A CA 1
ATOM 1263 C C . PHE A 1 155 ? -19.431 -3.876 -12.093 1.00 93.81 155 PHE A C 1
ATOM 1265 O O . PHE A 1 155 ? -18.990 -3.012 -11.337 1.00 93.81 155 PHE A O 1
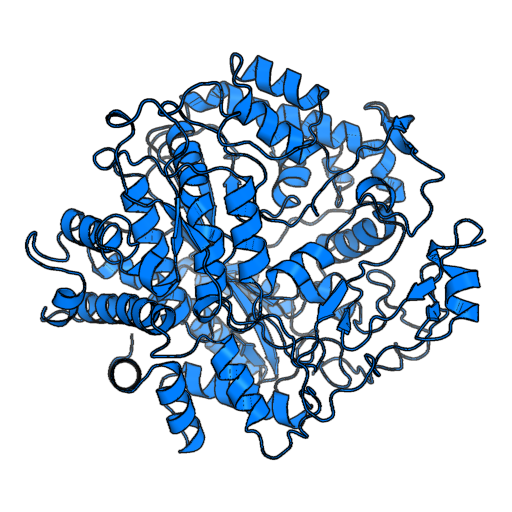ATOM 1272 N N . LEU A 1 156 ? -19.728 -3.628 -13.375 1.00 94.38 156 LEU A N 1
ATOM 1273 C CA . LEU A 1 156 ? -19.578 -2.332 -14.043 1.00 94.38 156 LEU A CA 1
ATOM 1274 C C . LEU A 1 156 ? -20.930 -1.616 -14.166 1.00 94.38 156 LEU A C 1
ATOM 1276 O O . LEU A 1 156 ? -21.958 -2.251 -14.406 1.00 94.38 156 LEU A O 1
ATOM 1280 N N . TYR A 1 157 ? -20.915 -0.297 -13.980 1.00 94.25 157 TYR A N 1
ATOM 1281 C CA . TYR A 1 157 ? -22.090 0.575 -14.014 1.00 94.25 157 TYR A CA 1
ATOM 1282 C C . TYR A 1 157 ? -22.444 1.018 -15.438 1.00 94.25 157 TYR A C 1
ATOM 1284 O O . TYR A 1 157 ? -23.553 0.792 -15.919 1.00 94.25 157 TYR A O 1
ATOM 1292 N N . ASP A 1 158 ? -21.487 1.661 -16.099 1.00 90.50 158 ASP A N 1
ATOM 1293 C CA . ASP A 1 158 ? -21.633 2.381 -17.369 1.00 90.50 158 ASP A CA 1
ATOM 1294 C C . ASP A 1 158 ? -21.143 1.571 -18.575 1.00 90.50 158 ASP A C 1
ATOM 1296 O O . ASP A 1 158 ? -21.269 2.002 -19.718 1.00 90.50 158 ASP A O 1
ATOM 1300 N N . TYR A 1 159 ? -20.678 0.348 -18.330 1.00 84.81 159 TYR A N 1
ATOM 1301 C CA . TYR A 1 159 ? -20.250 -0.593 -19.350 1.00 84.81 159 TYR A CA 1
ATOM 1302 C C . TYR A 1 159 ? -21.002 -1.916 -19.197 1.00 84.81 159 TYR A C 1
ATOM 1304 O O . TYR A 1 159 ? -20.991 -2.539 -18.134 1.00 84.81 159 TYR A O 1
ATOM 1312 N N . GLN A 1 160 ? -21.654 -2.376 -20.268 1.00 75.50 160 GLN A N 1
ATOM 1313 C CA . GLN A 1 160 ? -22.360 -3.657 -20.246 1.00 75.50 160 GLN A CA 1
ATOM 1314 C C . GLN A 1 160 ? -21.364 -4.820 -20.198 1.00 75.50 160 GLN A C 1
ATOM 1316 O O . GLN A 1 160 ? -20.708 -5.134 -21.189 1.00 75.50 160 GLN A O 1
ATOM 1321 N N . TYR A 1 161 ? -21.291 -5.471 -19.037 1.00 72.00 161 TYR A N 1
ATOM 1322 C CA . TYR A 1 161 ? -20.501 -6.675 -18.803 1.00 72.00 161 TYR A CA 1
ATOM 1323 C C . TYR A 1 161 ? -21.371 -7.773 -18.175 1.00 72.00 161 TYR A C 1
ATOM 1325 O O . TYR A 1 161 ? -21.683 -7.739 -16.982 1.00 72.00 161 TYR A O 1
ATOM 1333 N N . ASP A 1 162 ? -21.749 -8.771 -18.973 1.00 66.81 162 ASP A N 1
ATOM 1334 C CA . ASP A 1 162 ? -22.535 -9.940 -18.533 1.00 66.81 162 ASP A CA 1
ATOM 1335 C C . ASP A 1 162 ? -21.666 -11.118 -18.037 1.00 66.81 162 ASP A C 1
ATOM 1337 O O . ASP A 1 162 ? -22.174 -12.172 -17.634 1.00 66.81 162 ASP A O 1
ATOM 1341 N N . GLY A 1 163 ? -20.345 -10.923 -18.049 1.00 61.34 163 GLY A N 1
ATOM 1342 C CA . GLY A 1 163 ? -19.309 -11.846 -17.600 1.00 61.34 163 GLY A CA 1
ATOM 1343 C C . GLY A 1 163 ? -19.153 -13.145 -18.371 1.00 61.34 163 GLY A C 1
ATOM 1344 O O . GLY A 1 163 ? -18.352 -13.964 -17.937 1.00 61.34 163 GLY A O 1
ATOM 1345 N N . ASN A 1 164 ? -19.860 -13.328 -19.489 1.00 55.84 164 ASN A N 1
ATOM 1346 C CA . ASN A 1 164 ? -19.638 -14.449 -20.409 1.00 55.84 164 ASN A CA 1
ATOM 1347 C C . ASN A 1 164 ? -19.477 -14.007 -21.877 1.00 55.84 164 ASN A C 1
ATOM 1349 O O . ASN A 1 164 ? -19.030 -14.812 -22.689 1.00 55.84 164 ASN A O 1
ATOM 1353 N N . ASP A 1 165 ? -19.748 -12.744 -22.211 1.00 55.66 165 ASP A N 1
ATOM 1354 C CA . ASP A 1 165 ? -19.647 -12.204 -23.558 1.00 55.66 165 ASP A CA 1
ATOM 1355 C C . ASP A 1 165 ? -18.779 -10.941 -23.551 1.00 55.66 165 ASP A C 1
ATOM 1357 O O . ASP A 1 165 ? -19.221 -9.839 -23.227 1.00 55.66 165 ASP A O 1
ATOM 1361 N N . PHE A 1 166 ? -17.531 -11.045 -24.014 1.00 56.34 166 PHE A N 1
ATOM 1362 C CA . PHE A 1 166 ? -16.875 -9.855 -24.558 1.00 56.34 166 PHE A CA 1
ATOM 1363 C C . PHE A 1 166 ? -17.563 -9.546 -25.899 1.00 56.34 166 PHE A C 1
ATOM 1365 O O . PHE A 1 166 ? -17.190 -10.051 -26.962 1.00 56.34 166 PHE A O 1
ATOM 1372 N N . ILE A 1 167 ? -18.681 -8.826 -25.779 1.00 48.56 167 ILE A N 1
ATOM 1373 C CA . ILE A 1 167 ? -19.545 -8.202 -26.784 1.00 48.56 167 ILE A CA 1
ATOM 1374 C C . ILE A 1 167 ? -19.296 -8.734 -28.207 1.00 48.56 167 ILE A C 1
ATOM 1376 O O . ILE A 1 167 ? -18.537 -8.178 -29.010 1.00 48.56 167 ILE A O 1
ATOM 1380 N N . SER A 1 168 ? -20.000 -9.812 -28.561 1.00 48.19 168 SER A N 1
ATOM 1381 C CA . SER A 1 168 ? -20.164 -10.304 -29.939 1.00 48.19 168 SER A CA 1
ATOM 1382 C C . SER A 1 168 ? -18.875 -10.656 -30.705 1.00 48.19 168 SER A C 1
ATOM 1384 O O . SER A 1 168 ? -18.828 -10.480 -31.915 1.00 48.19 168 SER A O 1
ATOM 1386 N N . GLY A 1 169 ? -17.782 -11.076 -30.059 1.00 51.03 169 GLY A N 1
ATOM 1387 C CA . GLY A 1 169 ? -16.532 -11.419 -30.767 1.00 51.03 169 GLY A CA 1
ATOM 1388 C C . GLY A 1 169 ? -15.881 -10.258 -31.548 1.00 51.03 169 GLY A C 1
ATOM 1389 O O . GLY A 1 169 ? -14.847 -10.456 -32.186 1.00 51.03 169 GLY A O 1
ATOM 1390 N N . LYS A 1 170 ? -16.454 -9.045 -31.488 1.00 55.38 170 LYS A N 1
ATOM 1391 C CA . LYS A 1 170 ? -15.986 -7.837 -32.184 1.00 55.38 170 LYS A CA 1
ATOM 1392 C C . LYS A 1 170 ? -15.034 -6.998 -31.332 1.00 55.38 170 LYS A C 1
ATOM 1394 O O . LYS A 1 170 ? -14.291 -6.200 -31.894 1.00 55.38 170 LYS A O 1
ATOM 1399 N N . LYS A 1 171 ? -15.028 -7.175 -30.005 1.00 70.44 171 LYS A N 1
ATOM 1400 C CA . LYS A 1 171 ? -14.115 -6.491 -29.074 1.00 70.44 171 LYS A CA 1
ATOM 1401 C C . LYS A 1 171 ? -13.568 -7.481 -28.046 1.00 70.44 171 LYS A C 1
ATOM 1403 O O . LYS A 1 171 ? -14.171 -7.703 -27.006 1.00 70.44 171 LYS A O 1
ATOM 1408 N N . LYS A 1 172 ? -12.438 -8.110 -28.369 1.00 85.94 172 LYS A N 1
ATOM 1409 C CA . LYS A 1 172 ? -11.689 -8.951 -27.424 1.00 85.94 172 LYS A CA 1
ATOM 1410 C C . LYS A 1 172 ? -10.833 -8.063 -26.510 1.00 85.94 172 LYS A C 1
ATOM 1412 O O . LYS A 1 172 ? -10.311 -7.052 -26.973 1.00 85.94 172 LYS A O 1
ATOM 1417 N N . ASN A 1 173 ? -10.629 -8.473 -25.261 1.00 90.25 173 ASN A N 1
ATOM 1418 C CA . ASN A 1 173 ? -9.706 -7.837 -24.315 1.00 90.25 173 ASN A CA 1
ATOM 1419 C C . ASN A 1 173 ? -8.241 -8.206 -24.636 1.00 90.25 173 ASN A C 1
ATOM 1421 O O . ASN A 1 173 ? -7.634 -9.091 -24.034 1.00 90.25 173 ASN A O 1
ATOM 1425 N N . ILE A 1 174 ? -7.684 -7.584 -25.675 1.00 91.62 174 ILE A N 1
ATOM 1426 C CA . ILE A 1 174 ? -6.377 -7.920 -26.254 1.00 91.62 174 ILE A CA 1
ATOM 1427 C C . ILE A 1 174 ? -5.175 -7.624 -25.342 1.00 91.62 174 ILE A C 1
ATOM 1429 O O . ILE A 1 174 ? -4.117 -8.238 -25.539 1.00 91.62 174 ILE A O 1
ATOM 1433 N N . PHE A 1 175 ? -5.300 -6.709 -24.374 1.00 93.50 175 PHE A N 1
ATOM 1434 C CA . PHE A 1 175 ? -4.199 -6.319 -23.489 1.00 93.50 175 PHE A CA 1
ATOM 1435 C C . PHE A 1 175 ? -4.039 -7.307 -22.340 1.00 93.50 175 PHE A C 1
ATOM 1437 O O . PHE A 1 175 ? -2.954 -7.870 -22.174 1.00 93.50 175 PHE A O 1
ATOM 1444 N N . SER A 1 176 ? -5.104 -7.569 -21.584 1.00 93.75 176 SER A N 1
ATOM 1445 C CA . SER A 1 176 ? -5.073 -8.523 -20.469 1.00 93.75 176 SER A CA 1
ATOM 1446 C C . SER A 1 176 ? -5.216 -9.973 -20.926 1.00 93.75 176 SER A C 1
ATOM 1448 O O . SER A 1 176 ? -4.544 -10.854 -20.392 1.00 93.75 176 SER A O 1
ATOM 1450 N N . GLN A 1 177 ? -6.069 -10.226 -21.924 1.00 93.50 177 GLN A N 1
ATOM 1451 C CA . GLN A 1 177 ? -6.562 -11.560 -22.286 1.00 93.50 177 GLN A CA 1
ATOM 1452 C C . GLN A 1 177 ? -7.168 -12.311 -21.086 1.00 93.50 177 GLN A C 1
ATOM 1454 O O . GLN A 1 177 ? -7.197 -13.542 -21.058 1.00 93.50 177 GLN A O 1
ATOM 1459 N N . SER A 1 178 ? -7.668 -11.578 -20.090 1.00 93.75 178 SER A N 1
ATOM 1460 C CA . SER A 1 178 ? -8.305 -12.133 -18.893 1.00 93.75 178 SER A CA 1
ATOM 1461 C C . SER A 1 178 ? -9.577 -12.910 -19.234 1.00 93.75 178 SER A C 1
ATOM 1463 O O . SER A 1 178 ? -10.255 -12.590 -20.215 1.00 93.75 178 SER A O 1
ATOM 1465 N N . LEU A 1 179 ? -9.933 -13.901 -18.418 1.00 91.88 179 LEU A N 1
ATOM 1466 C CA . LEU A 1 179 ? -11.272 -14.508 -18.421 1.00 91.88 179 LEU A CA 1
ATOM 1467 C C . LEU A 1 179 ? -12.334 -13.602 -17.778 1.00 91.88 179 LEU A C 1
ATOM 1469 O O . LEU A 1 179 ? -13.517 -13.761 -18.066 1.00 91.88 179 LEU A O 1
ATOM 1473 N N . PHE A 1 180 ? -11.920 -12.681 -16.905 1.00 92.75 180 PHE A N 1
ATOM 1474 C CA . PHE A 1 180 ? -12.809 -11.974 -15.976 1.00 92.75 180 PHE A CA 1
ATOM 1475 C C . PHE A 1 180 ? -12.801 -10.455 -16.145 1.00 92.75 180 PHE A C 1
ATOM 1477 O O . PHE A 1 180 ? -13.737 -9.786 -15.722 1.00 92.75 180 PHE A O 1
ATOM 1484 N N . LEU A 1 181 ? -11.724 -9.889 -16.690 1.00 93.56 181 LEU A N 1
ATOM 1485 C CA . LEU A 1 181 ? -11.550 -8.443 -16.776 1.00 93.56 181 LEU A CA 1
ATOM 1486 C C . LEU A 1 181 ? -11.620 -7.963 -18.236 1.00 93.56 181 LEU A C 1
ATOM 1488 O O . LEU A 1 181 ? -10.777 -8.365 -19.048 1.00 93.56 181 LEU A O 1
ATOM 1492 N N . PRO A 1 182 ? -12.594 -7.104 -18.595 1.00 92.12 182 PRO A N 1
ATOM 1493 C CA . PRO A 1 182 ? -12.546 -6.344 -19.840 1.00 92.12 182 PRO A CA 1
ATOM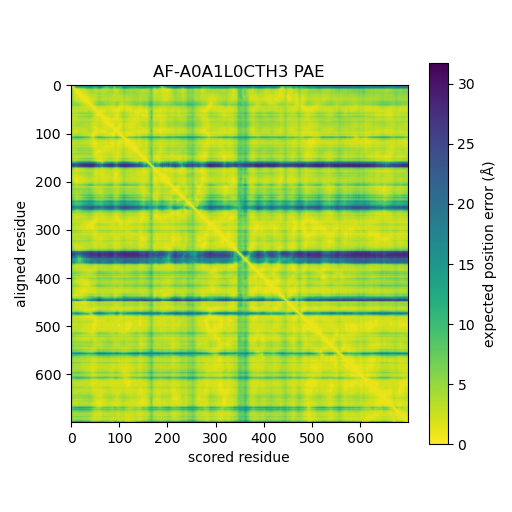 1494 C C . PRO A 1 182 ? -11.403 -5.330 -19.791 1.00 92.12 182 PRO A C 1
ATOM 1496 O O . PRO A 1 182 ? -11.059 -4.832 -18.723 1.00 92.12 182 PRO A O 1
ATOM 1499 N N . ASP A 1 183 ? -10.810 -5.006 -20.941 1.00 91.62 183 ASP A N 1
ATOM 1500 C CA . ASP A 1 183 ? -9.709 -4.030 -20.998 1.00 91.62 183 ASP A CA 1
ATOM 1501 C C . ASP A 1 183 ? -10.189 -2.608 -20.643 1.00 91.62 183 ASP A C 1
ATOM 1503 O O . ASP A 1 183 ? -9.388 -1.719 -20.360 1.00 91.62 183 ASP A O 1
ATOM 1507 N N . GLU A 1 184 ? -11.503 -2.382 -20.614 1.00 92.62 184 GLU A N 1
ATOM 1508 C CA . GLU A 1 184 ? -12.132 -1.151 -20.155 1.00 92.62 184 GLU A CA 1
ATOM 1509 C C . GLU A 1 184 ? -11.879 -0.840 -18.677 1.00 92.62 184 GLU A C 1
ATOM 1511 O O . GLU A 1 184 ? -11.943 0.326 -18.298 1.00 92.62 184 GLU A O 1
ATOM 1516 N N . ILE A 1 185 ? -11.488 -1.826 -17.863 1.00 94.62 185 ILE A N 1
ATOM 1517 C CA . ILE A 1 185 ? -11.016 -1.566 -16.495 1.00 94.62 185 ILE A CA 1
ATOM 1518 C C . ILE A 1 185 ? -9.644 -0.890 -16.459 1.00 94.62 185 ILE A C 1
ATOM 1520 O O . ILE A 1 185 ? -9.280 -0.326 -15.434 1.00 94.62 185 ILE A O 1
ATOM 1524 N N . THR A 1 186 ? -8.866 -0.951 -17.542 1.00 96.25 186 THR A N 1
ATOM 1525 C CA . THR A 1 186 ? -7.536 -0.344 -17.619 1.00 96.25 186 THR A CA 1
ATOM 1526 C C . THR A 1 186 ? -7.649 1.102 -18.089 1.00 96.25 186 THR A C 1
ATOM 1528 O O . THR A 1 186 ? -8.339 1.412 -19.073 1.00 96.25 186 THR A O 1
ATOM 1531 N N . ASN A 1 187 ? -6.962 2.001 -17.387 1.00 97.00 187 ASN A N 1
ATOM 1532 C CA . ASN A 1 187 ? -6.900 3.422 -17.708 1.00 97.00 187 ASN A CA 1
ATOM 1533 C C . ASN A 1 187 ? -6.462 3.650 -19.169 1.00 97.00 187 ASN A C 1
ATOM 1535 O O . ASN A 1 187 ? -5.631 2.916 -19.712 1.00 97.00 187 ASN A O 1
ATOM 1539 N N . ARG A 1 188 ? -7.053 4.656 -19.829 1.00 95.19 188 ARG A N 1
ATOM 1540 C CA . ARG A 1 188 ? -6.840 4.934 -21.261 1.00 95.19 188 ARG A CA 1
ATOM 1541 C C . ARG A 1 188 ? -5.433 5.427 -21.582 1.00 95.19 188 ARG A C 1
ATOM 1543 O O . ARG A 1 188 ? -5.029 5.348 -22.743 1.00 95.19 188 ARG A O 1
ATOM 1550 N N . HIS A 1 189 ? -4.691 5.934 -20.598 1.00 94.81 189 HIS A N 1
ATOM 1551 C CA . HIS A 1 189 ? -3.329 6.394 -20.824 1.00 94.81 189 HIS A CA 1
ATOM 1552 C C . HIS A 1 189 ? -2.453 5.231 -21.341 1.00 94.81 189 HIS A C 1
ATOM 1554 O O . HIS A 1 189 ? -2.355 4.212 -20.652 1.00 94.81 189 HIS A O 1
ATOM 1560 N N . PRO A 1 190 ? -1.762 5.357 -22.497 1.00 94.00 190 PRO A N 1
ATOM 1561 C CA . PRO A 1 190 ? -1.113 4.235 -23.195 1.00 94.00 190 PRO A CA 1
ATOM 1562 C C . PRO A 1 190 ? -0.107 3.418 -22.369 1.00 94.00 190 PRO A C 1
ATOM 1564 O O . PRO A 1 190 ? 0.135 2.246 -22.671 1.00 94.00 190 PRO A O 1
ATOM 1567 N N . ARG A 1 191 ? 0.455 4.009 -21.305 1.00 93.50 191 ARG A N 1
ATOM 1568 C CA . ARG A 1 191 ? 1.337 3.333 -20.338 1.00 93.50 191 ARG A CA 1
ATOM 1569 C C . ARG A 1 191 ? 0.705 2.062 -19.758 1.00 93.50 191 ARG A C 1
ATOM 1571 O O . ARG A 1 191 ? 1.358 1.024 -19.750 1.00 93.50 191 ARG A O 1
ATOM 1578 N N . PHE A 1 192 ? -0.539 2.123 -19.286 1.00 96.31 192 PHE A N 1
ATOM 1579 C CA . PHE A 1 192 ? -1.175 1.037 -18.528 1.00 96.31 192 PHE A CA 1
ATOM 1580 C C . PHE A 1 192 ? -1.577 -0.194 -19.368 1.00 96.31 192 PHE A C 1
ATOM 1582 O O . PHE A 1 192 ? -1.224 -1.316 -18.977 1.00 96.31 192 PHE A O 1
ATOM 1589 N N . PRO A 1 193 ? -2.239 -0.057 -20.539 1.00 96.62 193 PRO A N 1
ATOM 1590 C CA . PRO A 1 193 ? -2.506 -1.205 -21.403 1.00 96.62 193 PRO A CA 1
ATOM 1591 C C . PRO A 1 193 ? -1.212 -1.798 -21.975 1.00 96.62 193 PRO A C 1
ATOM 1593 O O . PRO A 1 193 ? -1.100 -3.022 -22.075 1.00 96.62 193 PRO A O 1
ATOM 1596 N N . THR A 1 194 ? -0.198 -0.969 -22.266 1.00 96.50 194 THR A N 1
ATOM 1597 C CA . THR A 1 194 ? 1.129 -1.463 -22.676 1.00 96.50 194 THR A CA 1
ATOM 1598 C C . THR A 1 194 ? 1.779 -2.273 -21.564 1.00 96.50 194 THR A C 1
ATOM 1600 O O . THR A 1 194 ? 2.247 -3.378 -21.820 1.00 96.50 194 THR A O 1
ATOM 1603 N N . LEU A 1 195 ? 1.778 -1.768 -20.327 1.00 96.50 195 LEU A N 1
ATOM 1604 C CA . LEU A 1 195 ? 2.327 -2.473 -19.170 1.00 96.50 195 LEU A CA 1
ATOM 1605 C C . LEU A 1 195 ? 1.656 -3.844 -18.995 1.00 96.50 195 LEU A C 1
ATOM 1607 O O . LEU A 1 195 ? 2.347 -4.856 -18.898 1.00 96.50 195 LEU A O 1
ATOM 1611 N N . THR A 1 196 ? 0.322 -3.892 -19.080 1.00 97.31 196 THR A N 1
ATOM 1612 C CA . THR A 1 196 ? -0.460 -5.140 -19.028 1.00 97.31 196 THR A CA 1
ATOM 1613 C C . THR A 1 196 ? -0.030 -6.128 -20.119 1.00 97.31 196 THR A C 1
ATOM 1615 O O . THR A 1 196 ? 0.266 -7.293 -19.840 1.00 97.31 196 THR A O 1
ATOM 1618 N N . ALA A 1 197 ? 0.029 -5.670 -21.373 1.00 96.62 197 ALA A N 1
ATOM 1619 C CA . ALA A 1 197 ? 0.369 -6.522 -22.506 1.00 96.62 197 ALA A CA 1
ATOM 1620 C C . ALA A 1 197 ? 1.827 -6.997 -22.460 1.00 96.62 197 ALA A C 1
ATOM 1622 O O . ALA A 1 197 ? 2.094 -8.179 -22.685 1.00 96.62 197 ALA A O 1
ATOM 1623 N N . ASN A 1 198 ? 2.765 -6.106 -22.141 1.00 96.44 198 ASN A N 1
ATOM 1624 C CA . ASN A 1 198 ? 4.191 -6.402 -22.161 1.00 96.44 198 ASN A CA 1
ATOM 1625 C C . ASN A 1 198 ? 4.605 -7.313 -20.999 1.00 96.44 198 ASN A C 1
ATOM 1627 O O . ASN A 1 198 ? 5.434 -8.191 -21.216 1.00 96.44 198 ASN A O 1
ATOM 1631 N N . ILE A 1 199 ? 3.993 -7.204 -19.809 1.00 95.50 199 ILE A N 1
ATOM 1632 C CA . ILE A 1 199 ? 4.203 -8.184 -18.724 1.00 95.50 199 ILE A CA 1
ATOM 1633 C C . ILE A 1 199 ? 3.772 -9.576 -19.179 1.00 95.50 199 ILE A C 1
ATOM 1635 O O . ILE A 1 199 ? 4.564 -10.511 -19.101 1.00 95.50 199 ILE A O 1
ATOM 1639 N N . ARG A 1 200 ? 2.546 -9.716 -19.696 1.00 94.19 200 ARG A N 1
ATOM 1640 C CA . ARG A 1 200 ? 2.009 -11.000 -20.177 1.00 94.19 200 ARG A CA 1
ATOM 1641 C C . ARG A 1 200 ? 2.874 -11.602 -21.290 1.00 94.19 200 ARG A C 1
ATOM 1643 O O . ARG A 1 200 ? 3.178 -12.792 -21.259 1.00 94.19 200 ARG A O 1
ATOM 1650 N N . LYS A 1 201 ? 3.295 -10.783 -22.258 1.00 92.31 201 LYS A N 1
ATOM 1651 C CA . LYS A 1 201 ? 4.159 -11.211 -23.367 1.00 92.31 201 LYS A CA 1
ATOM 1652 C C . LYS A 1 201 ? 5.565 -11.587 -22.902 1.00 92.31 201 LYS A C 1
ATOM 1654 O O . LYS A 1 201 ? 6.039 -12.652 -23.281 1.00 92.31 201 LYS A O 1
ATOM 1659 N N . ARG A 1 202 ? 6.201 -10.787 -22.032 1.00 90.94 202 ARG A N 1
ATOM 1660 C CA . ARG A 1 202 ? 7.501 -11.128 -21.423 1.00 90.94 202 ARG A CA 1
ATOM 1661 C C . ARG A 1 202 ? 7.414 -12.437 -20.649 1.00 90.94 202 ARG A C 1
ATOM 1663 O O . ARG A 1 202 ? 8.292 -13.276 -20.788 1.00 90.94 202 ARG A O 1
ATOM 1670 N N . ARG A 1 203 ? 6.355 -12.608 -19.855 1.00 88.12 203 ARG A N 1
ATOM 1671 C CA . ARG A 1 203 ? 6.089 -13.812 -19.055 1.00 88.12 203 ARG A CA 1
ATOM 1672 C C . ARG A 1 203 ? 5.826 -15.048 -19.926 1.00 88.12 203 ARG A C 1
ATOM 1674 O O . ARG A 1 203 ? 5.988 -16.168 -19.449 1.00 88.12 203 ARG A O 1
ATOM 1681 N N . ASN A 1 204 ? 5.425 -14.847 -21.186 1.00 86.00 204 ASN A N 1
ATOM 1682 C CA . ASN A 1 204 ? 4.999 -15.877 -22.139 1.00 86.00 204 ASN A CA 1
ATOM 1683 C C . ASN A 1 204 ? 3.802 -16.722 -21.653 1.00 86.00 204 ASN A C 1
ATOM 1685 O O . ASN A 1 204 ? 3.630 -17.880 -22.028 1.00 86.00 204 ASN A O 1
ATOM 1689 N N . ARG A 1 205 ? 3.000 -16.139 -20.760 1.00 86.12 205 ARG A N 1
ATOM 1690 C CA . ARG A 1 205 ? 1.740 -16.664 -20.223 1.00 86.12 205 ARG A CA 1
ATOM 1691 C C . ARG A 1 205 ? 1.053 -15.550 -19.439 1.00 86.12 205 ARG A C 1
ATOM 1693 O O . ARG A 1 205 ? 1.678 -14.549 -19.087 1.00 86.12 205 ARG A O 1
ATOM 1700 N N . LYS A 1 206 ? -0.228 -15.723 -19.121 1.00 88.88 206 LYS A N 1
ATOM 1701 C CA . LYS A 1 206 ? -0.911 -14.813 -18.190 1.00 88.88 206 LYS A CA 1
ATOM 1702 C C . LYS A 1 206 ? -0.260 -14.864 -16.807 1.00 88.88 206 LYS A C 1
ATOM 1704 O O . LYS A 1 206 ? 0.342 -15.874 -16.420 1.00 88.88 206 LYS A O 1
ATOM 1709 N N . VAL A 1 207 ? -0.408 -13.778 -16.053 1.00 88.06 207 VAL A N 1
ATOM 1710 C CA . VAL A 1 207 ? -0.219 -13.848 -14.601 1.00 88.06 207 VAL A CA 1
ATOM 1711 C C . VAL A 1 207 ? -1.184 -14.895 -14.042 1.00 88.06 207 VAL A C 1
ATOM 1713 O O . VAL A 1 207 ? -2.250 -15.133 -14.608 1.00 88.06 207 VAL A O 1
ATOM 1716 N N . ASN A 1 208 ? -0.750 -15.612 -13.016 1.00 87.31 208 ASN A N 1
ATOM 1717 C CA . ASN A 1 208 ? -1.464 -16.773 -12.503 1.00 87.31 208 ASN A CA 1
ATOM 1718 C C . ASN A 1 208 ? -1.308 -16.783 -10.988 1.00 87.31 208 ASN A C 1
ATOM 1720 O O . ASN A 1 208 ? -0.218 -17.087 -10.503 1.00 87.31 208 ASN A O 1
ATOM 1724 N N . LEU A 1 209 ? -2.376 -16.433 -10.274 1.00 93.44 209 LEU A N 1
ATOM 1725 C CA . LEU A 1 209 ? -2.442 -16.555 -8.824 1.00 93.44 209 LEU A CA 1
ATOM 1726 C C . LEU A 1 209 ? -3.702 -17.321 -8.431 1.00 93.44 209 LEU A C 1
ATOM 1728 O O . LEU A 1 209 ? -4.792 -17.078 -8.953 1.00 93.44 209 LEU A O 1
ATOM 1732 N N . GLN A 1 210 ? -3.524 -18.232 -7.482 1.00 95.06 210 GLN A N 1
ATOM 1733 C CA . GLN A 1 210 ? -4.589 -18.985 -6.843 1.00 95.06 210 GLN A CA 1
ATOM 1734 C C . GLN A 1 210 ? -4.597 -18.603 -5.365 1.00 95.06 210 GLN A C 1
ATOM 1736 O O . GLN A 1 210 ? -3.694 -18.963 -4.619 1.00 95.06 210 GLN A O 1
ATOM 1741 N N . ILE A 1 211 ? -5.574 -17.787 -4.971 1.00 97.19 211 ILE A N 1
ATOM 1742 C CA . ILE A 1 211 ? -5.696 -17.219 -3.621 1.00 97.19 211 ILE A CA 1
ATOM 1743 C C . ILE A 1 211 ? -6.455 -18.218 -2.749 1.00 97.19 211 ILE A C 1
ATOM 1745 O O . ILE A 1 211 ? -7.549 -18.610 -3.148 1.00 97.19 211 ILE A O 1
ATOM 1749 N N . PRO A 1 212 ? -5.974 -18.615 -1.563 1.00 97.75 212 PRO A N 1
ATOM 1750 C CA . PRO A 1 212 ? -6.724 -19.517 -0.693 1.00 97.75 212 PRO A CA 1
ATOM 1751 C C . PRO A 1 212 ? -8.126 -18.965 -0.387 1.00 97.75 212 PRO A C 1
ATOM 1753 O O . PRO A 1 212 ? -8.268 -17.822 0.047 1.00 97.75 212 PRO A O 1
ATOM 1756 N N . MET A 1 213 ? -9.174 -19.756 -0.622 1.00 98.19 213 MET A N 1
ATOM 1757 C CA . MET A 1 213 ? -10.538 -19.406 -0.215 1.00 98.19 213 MET A CA 1
ATOM 1758 C C . MET A 1 213 ? -10.697 -19.598 1.291 1.00 98.19 213 MET A C 1
ATOM 1760 O O . MET A 1 213 ? -10.169 -20.553 1.867 1.00 98.19 213 MET A O 1
ATOM 1764 N N . TYR A 1 214 ? -11.519 -18.756 1.914 1.00 98.00 214 TYR A N 1
ATOM 1765 C CA . TYR A 1 214 ? -12.100 -19.077 3.212 1.00 98.00 214 TYR A CA 1
ATOM 1766 C C . TYR A 1 214 ? -12.867 -20.399 3.102 1.00 98.00 214 TYR A C 1
ATOM 1768 O O . TYR A 1 214 ? -13.610 -20.608 2.142 1.00 98.00 214 TYR A O 1
ATOM 1776 N N . LYS A 1 215 ? -12.670 -21.299 4.066 1.00 97.19 215 LYS A N 1
ATOM 1777 C CA . LYS A 1 215 ? -13.253 -22.646 4.067 1.00 97.19 215 LYS A CA 1
ATOM 1778 C C . LYS A 1 215 ? -14.419 -22.701 5.040 1.00 97.19 215 LYS A C 1
ATOM 1780 O O . LYS A 1 215 ? -14.248 -23.050 6.205 1.00 97.19 215 LYS A O 1
ATOM 1785 N N . ASP A 1 216 ? -15.578 -22.340 4.529 1.00 97.00 216 ASP A N 1
ATOM 1786 C CA . ASP A 1 216 ? -16.865 -22.489 5.182 1.00 97.00 216 ASP A CA 1
ATOM 1787 C C . ASP A 1 216 ? -17.501 -23.852 4.846 1.00 97.00 216 ASP A C 1
ATOM 1789 O O . ASP A 1 216 ? -16.954 -24.668 4.093 1.00 97.00 216 ASP A O 1
ATOM 1793 N N . LYS A 1 217 ? -18.667 -24.126 5.423 1.00 97.88 217 LYS A N 1
ATOM 1794 C CA . LYS A 1 217 ? -19.357 -25.415 5.363 1.00 97.88 217 LYS A CA 1
ATOM 1795 C C . LYS A 1 217 ? -19.705 -25.862 3.945 1.00 97.88 217 LYS A C 1
ATOM 1797 O O . LYS A 1 217 ? -19.643 -27.057 3.653 1.00 97.88 217 LYS A O 1
ATOM 1802 N N . PHE A 1 218 ? -20.073 -24.924 3.078 1.00 98.06 218 PHE A N 1
ATOM 1803 C CA . PHE A 1 218 ? -20.504 -25.169 1.703 1.00 98.06 218 PHE A CA 1
ATOM 1804 C C . PHE A 1 218 ? -19.598 -24.496 0.667 1.00 98.06 218 PHE A C 1
ATOM 1806 O O . PHE A 1 218 ? -19.998 -24.344 -0.489 1.00 98.06 218 PHE A O 1
ATOM 1813 N N . THR A 1 219 ? -18.373 -24.112 1.043 1.00 98.19 219 THR A N 1
ATOM 1814 C CA . THR A 1 219 ? -17.398 -23.567 0.090 1.00 98.19 219 THR A CA 1
ATOM 1815 C C . THR A 1 219 ? -17.181 -24.554 -1.057 1.00 98.19 219 THR A C 1
ATOM 1817 O O . THR A 1 219 ? -16.881 -25.730 -0.807 1.00 98.19 219 THR A O 1
ATOM 1820 N N . PRO A 1 220 ? -17.306 -24.112 -2.321 1.00 97.31 220 PRO A N 1
ATOM 1821 C CA . PRO A 1 220 ? -17.155 -25.002 -3.456 1.00 97.31 220 PRO A CA 1
ATOM 1822 C C . PRO A 1 220 ? -15.738 -25.575 -3.504 1.00 97.31 220 PRO A C 1
ATOM 1824 O O . PRO A 1 220 ? -14.753 -24.935 -3.135 1.00 97.31 220 PRO A O 1
ATOM 1827 N N . LYS A 1 221 ? -15.628 -26.810 -3.999 1.00 96.75 221 LYS A N 1
ATOM 1828 C CA . LYS A 1 221 ? -14.339 -27.501 -4.104 1.00 96.75 221 LYS A CA 1
ATOM 1829 C C . LYS A 1 221 ? -13.354 -26.764 -5.016 1.00 96.75 221 LYS A C 1
ATOM 1831 O O . LYS A 1 221 ? -12.154 -26.846 -4.797 1.00 96.75 221 LYS A O 1
ATOM 1836 N N . PHE A 1 222 ? -13.855 -26.062 -6.024 1.00 97.19 222 PHE A N 1
ATOM 1837 C CA . PHE A 1 222 ? -13.080 -25.293 -6.991 1.00 97.19 222 PHE A CA 1
ATOM 1838 C C . PHE A 1 222 ? -13.739 -23.939 -7.220 1.00 97.19 222 PHE A C 1
ATOM 1840 O O . PHE A 1 222 ? -14.936 -23.785 -6.985 1.00 97.19 222 PHE A O 1
ATOM 1847 N N . ASP A 1 223 ? -12.983 -22.992 -7.763 1.00 96.06 223 ASP A N 1
ATOM 1848 C CA . ASP A 1 223 ? -13.547 -21.766 -8.309 1.00 96.06 223 ASP A CA 1
ATOM 1849 C C . ASP A 1 223 ? -14.451 -22.076 -9.515 1.00 96.06 223 ASP A C 1
ATOM 1851 O O . ASP A 1 223 ? -13.993 -22.409 -10.610 1.00 96.06 223 ASP A O 1
ATOM 1855 N N . GLU A 1 224 ? -15.761 -21.996 -9.298 1.00 93.25 224 GLU A N 1
ATOM 1856 C CA . GLU A 1 224 ? -16.773 -22.315 -10.309 1.00 93.25 224 GLU A CA 1
ATOM 1857 C C . GLU A 1 224 ? -16.932 -21.223 -11.370 1.00 93.25 224 GLU A C 1
ATOM 1859 O O . GLU A 1 224 ? -17.619 -21.442 -12.365 1.00 93.25 224 GLU A O 1
ATOM 1864 N N . SER A 1 225 ? -16.307 -20.056 -11.181 1.00 92.12 225 SER A N 1
ATOM 1865 C CA . SER A 1 225 ? -16.326 -18.989 -12.185 1.00 92.12 225 SER A CA 1
ATOM 1866 C C . SER A 1 225 ? -15.347 -19.232 -13.338 1.00 92.12 225 SER A C 1
ATOM 1868 O O . SER A 1 225 ? -15.426 -18.542 -14.350 1.00 92.12 225 SER A O 1
ATOM 1870 N N . VAL A 1 226 ? -14.427 -20.194 -13.208 1.00 93.19 226 VAL A N 1
ATOM 1871 C CA . VAL A 1 226 ? -13.426 -20.515 -14.237 1.00 93.19 226 VAL A CA 1
ATOM 1872 C C . VAL A 1 226 ? -14.061 -21.309 -15.380 1.00 93.19 226 VAL A C 1
ATOM 1874 O O . VAL A 1 226 ? -14.694 -22.341 -15.153 1.00 93.19 226 VAL A O 1
ATOM 1877 N N . TYR A 1 227 ? -13.838 -20.856 -16.614 1.00 89.69 227 TYR A N 1
AT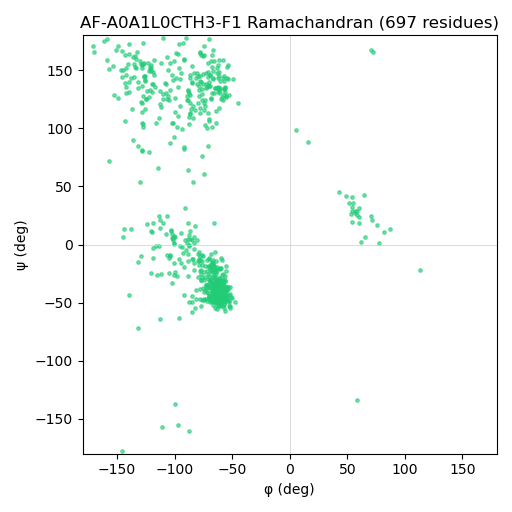OM 1878 C CA . TYR A 1 227 ? -14.310 -21.495 -17.842 1.00 89.69 227 TYR A CA 1
ATOM 1879 C C . TYR A 1 227 ? -13.193 -21.571 -18.893 1.00 89.69 227 TYR A C 1
ATOM 1881 O O . TYR A 1 227 ? -12.279 -20.745 -18.905 1.00 89.69 227 TYR A O 1
ATOM 1889 N N . ASP A 1 228 ? -13.269 -22.568 -19.779 1.00 87.25 228 ASP A N 1
ATOM 1890 C CA . ASP A 1 228 ? -12.344 -22.702 -20.908 1.00 87.25 228 ASP A CA 1
ATOM 1891 C C . ASP A 1 228 ? -12.718 -21.723 -22.035 1.00 87.25 228 ASP A C 1
ATOM 1893 O O . ASP A 1 228 ? -13.896 -21.467 -22.301 1.00 87.25 228 ASP A O 1
ATOM 1897 N N . ARG A 1 229 ? -11.707 -21.191 -22.729 1.00 87.81 229 ARG A N 1
ATOM 1898 C CA . ARG A 1 229 ? -11.863 -20.246 -23.845 1.00 87.81 229 ARG A CA 1
ATOM 1899 C C . ARG A 1 229 ? -10.784 -20.488 -24.900 1.00 87.81 229 ARG A C 1
ATOM 1901 O O . ARG A 1 229 ? -9.679 -20.881 -24.556 1.00 87.81 229 ARG A O 1
ATOM 1908 N N . GLU A 1 230 ? -11.087 -20.213 -26.169 1.00 87.62 230 GLU A N 1
ATOM 1909 C CA . GLU A 1 230 ? -10.149 -20.368 -27.299 1.00 87.62 230 GLU A CA 1
ATOM 1910 C C . GLU A 1 230 ? -10.102 -19.107 -28.180 1.00 87.62 230 GLU A C 1
ATOM 1912 O O . GLU A 1 230 ? -10.363 -19.122 -29.382 1.00 87.62 230 GLU A O 1
ATOM 1917 N N . TRP A 1 231 ? -9.846 -17.952 -27.576 1.00 86.81 231 TRP A N 1
ATOM 1918 C CA . TRP A 1 231 ? -9.800 -16.669 -28.280 1.00 86.81 231 TRP A CA 1
ATOM 1919 C C . TRP A 1 231 ? -8.402 -16.214 -28.645 1.00 86.81 231 TRP A C 1
ATOM 1921 O O . TRP A 1 231 ? -8.268 -15.441 -29.603 1.00 86.81 231 TRP A O 1
ATOM 1931 N N . PHE A 1 232 ? -7.409 -16.640 -27.870 1.00 89.12 232 PHE A N 1
ATOM 1932 C CA . PHE A 1 232 ? -6.020 -16.231 -27.998 1.00 89.12 232 PHE A CA 1
ATOM 1933 C C . PHE A 1 232 ? -5.076 -17.424 -27.899 1.00 89.12 232 PHE A C 1
ATOM 1935 O O . PHE A 1 232 ? -5.347 -18.405 -27.210 1.00 89.12 232 PHE A O 1
ATOM 1942 N N . ASP A 1 233 ? -3.888 -17.278 -28.480 1.00 84.19 233 ASP A N 1
ATOM 1943 C CA . ASP A 1 233 ? -2.828 -18.280 -28.370 1.00 84.19 233 ASP A CA 1
ATOM 1944 C C . ASP A 1 233 ? -2.315 -18.479 -26.934 1.00 84.19 233 ASP A C 1
ATOM 1946 O O . ASP A 1 233 ? -1.656 -19.475 -26.668 1.00 84.19 233 ASP A O 1
ATOM 1950 N N . MET A 1 234 ? -2.611 -17.589 -25.985 1.00 84.06 234 MET A N 1
ATOM 1951 C CA . MET A 1 234 ? -2.272 -17.780 -24.565 1.00 84.06 234 MET A CA 1
ATOM 1952 C C . MET A 1 234 ? -3.440 -18.269 -23.706 1.00 84.06 234 MET A C 1
ATOM 1954 O O . MET A 1 234 ? -3.295 -18.361 -22.486 1.00 84.06 234 MET A O 1
ATOM 1958 N N . ASP A 1 235 ? -4.584 -18.595 -24.311 1.00 87.88 235 ASP A N 1
ATOM 1959 C CA . ASP A 1 235 ? -5.626 -19.295 -23.573 1.00 87.88 235 ASP A CA 1
ATOM 1960 C C . ASP A 1 235 ? -5.159 -20.711 -23.204 1.00 87.88 235 ASP A C 1
ATOM 1962 O O . ASP A 1 235 ? -4.422 -21.372 -23.949 1.00 87.88 235 ASP A O 1
ATOM 1966 N N . VAL A 1 236 ? -5.570 -21.138 -22.011 1.00 87.62 236 VAL A N 1
ATOM 1967 C CA . VAL A 1 236 ? -5.173 -22.397 -21.382 1.00 87.62 236 VAL A CA 1
ATOM 1968 C C . VAL A 1 236 ? -6.402 -23.253 -21.120 1.00 87.62 236 VAL A C 1
ATOM 1970 O O . VAL A 1 236 ? -7.490 -22.730 -20.886 1.00 87.62 236 VAL A O 1
ATOM 1973 N N . LYS A 1 237 ? -6.207 -24.569 -21.102 1.00 87.50 237 LYS A N 1
ATOM 1974 C CA . LYS A 1 237 ? -7.201 -25.524 -20.619 1.00 87.50 237 LYS A CA 1
ATOM 1975 C C . LYS A 1 237 ? -7.037 -25.734 -19.116 1.00 87.50 237 LYS A C 1
ATOM 1977 O O . LYS A 1 237 ? -5.923 -25.991 -18.647 1.00 87.50 237 LYS A O 1
ATOM 1982 N N . PHE A 1 238 ? -8.134 -25.685 -18.368 1.00 89.25 238 PHE A N 1
ATOM 1983 C CA . PHE A 1 238 ? -8.100 -25.936 -16.927 1.00 89.25 238 PHE A CA 1
ATOM 1984 C C . PHE A 1 238 ? -8.292 -27.419 -16.608 1.00 89.25 238 PHE A C 1
ATOM 1986 O O . PHE A 1 238 ? -9.251 -28.061 -17.035 1.00 89.25 238 PHE A O 1
ATOM 1993 N N . VAL A 1 239 ? -7.375 -27.970 -15.815 1.00 88.56 239 VAL A N 1
ATOM 1994 C CA . VAL A 1 239 ? -7.429 -29.341 -15.301 1.00 88.56 239 VAL A CA 1
ATOM 1995 C C . VAL A 1 239 ? -7.768 -29.293 -13.814 1.00 88.56 239 VAL A C 1
ATOM 1997 O O . VAL A 1 239 ? -7.158 -28.544 -13.052 1.00 88.56 239 VAL A O 1
ATOM 2000 N N . LYS A 1 240 ? -8.762 -30.084 -13.404 1.00 88.88 240 LYS A N 1
ATOM 2001 C CA . LYS A 1 240 ? -9.184 -30.245 -12.002 1.00 88.88 240 LYS A CA 1
ATOM 2002 C C . LYS A 1 240 ? -8.580 -31.543 -11.439 1.00 88.88 240 LYS A C 1
ATOM 2004 O O . LYS A 1 240 ? -7.426 -31.850 -11.719 1.00 88.88 240 LYS A O 1
ATOM 2009 N N . ASP A 1 241 ? -9.345 -32.332 -10.687 1.00 86.69 241 ASP A N 1
ATOM 2010 C CA . ASP A 1 241 ? -8.903 -33.628 -10.148 1.00 86.69 241 ASP A CA 1
ATOM 2011 C C . ASP A 1 241 ? -9.075 -34.782 -11.151 1.00 86.69 241 ASP A C 1
ATOM 2013 O O . ASP A 1 241 ? -9.721 -35.783 -10.847 1.00 86.69 241 ASP A O 1
ATOM 2017 N N . ASP A 1 242 ? -8.535 -34.640 -12.357 1.00 84.62 242 ASP A N 1
ATOM 2018 C CA . ASP A 1 242 ? -8.481 -35.730 -13.337 1.00 84.62 242 ASP A CA 1
ATOM 2019 C C . ASP A 1 242 ? -7.051 -36.302 -13.353 1.00 84.62 242 ASP A C 1
ATOM 2021 O O . ASP A 1 242 ? -6.153 -35.644 -13.884 1.00 84.62 242 ASP A O 1
ATOM 2025 N N . PRO A 1 243 ? -6.800 -37.484 -12.752 1.00 84.12 243 PRO A N 1
ATOM 2026 C CA . PRO A 1 243 ? -5.460 -38.064 -12.677 1.00 84.12 243 PRO A CA 1
ATOM 2027 C C . PRO A 1 243 ? -4.831 -38.325 -14.047 1.00 84.12 243 PRO A C 1
ATOM 2029 O O . PRO A 1 243 ? -3.629 -38.122 -14.204 1.00 84.12 243 PRO A O 1
ATOM 2032 N N . GLU A 1 244 ? -5.627 -38.735 -15.040 1.00 82.62 244 GLU A N 1
ATOM 2033 C CA . GLU A 1 244 ? -5.132 -39.001 -16.393 1.00 82.62 244 GLU A CA 1
ATOM 2034 C C . GLU A 1 244 ? -4.734 -37.697 -17.081 1.00 82.62 244 GLU A C 1
ATOM 2036 O O . GLU A 1 244 ? -3.658 -37.607 -17.674 1.00 82.62 244 GLU A O 1
ATOM 2041 N N . ALA A 1 245 ? -5.561 -36.653 -16.961 1.00 80.62 245 ALA A N 1
ATOM 2042 C CA . ALA A 1 245 ? -5.224 -35.333 -17.483 1.00 80.62 245 ALA A CA 1
ATOM 2043 C C . ALA A 1 245 ? -4.025 -34.714 -16.752 1.00 80.62 245 ALA A C 1
ATOM 2045 O O . ALA A 1 245 ? -3.202 -34.061 -17.393 1.00 80.62 245 ALA A O 1
ATOM 2046 N N . ILE A 1 246 ? -3.902 -34.924 -15.437 1.00 80.94 246 ILE A N 1
ATOM 2047 C CA . ILE A 1 246 ? -2.759 -34.441 -14.658 1.00 80.94 246 ILE A CA 1
ATOM 2048 C C . ILE A 1 246 ? -1.469 -35.108 -15.144 1.00 80.94 246 ILE A C 1
ATOM 2050 O O . ILE A 1 246 ? -0.511 -34.403 -15.463 1.00 80.94 246 ILE A O 1
ATOM 2054 N N . GLU A 1 247 ? -1.454 -36.436 -15.259 1.00 80.06 247 GLU A N 1
ATOM 2055 C CA . GLU A 1 247 ? -0.288 -37.189 -15.738 1.00 80.06 247 GLU A CA 1
ATOM 2056 C C . GLU A 1 247 ? 0.084 -36.791 -17.173 1.00 80.06 247 GLU A C 1
ATOM 2058 O O . GLU A 1 247 ? 1.249 -36.535 -17.493 1.00 80.06 247 GLU A O 1
ATOM 2063 N N . LYS A 1 248 ? -0.923 -36.652 -18.040 1.00 78.75 248 LYS A N 1
ATOM 2064 C CA . LYS A 1 248 ? -0.734 -36.252 -19.435 1.00 78.75 248 LYS A CA 1
ATOM 2065 C C . LYS A 1 248 ? -0.144 -34.847 -19.577 1.00 78.75 248 LYS A C 1
ATOM 2067 O O . LYS A 1 248 ? 0.682 -34.629 -20.460 1.00 78.75 248 LYS A O 1
ATOM 2072 N N . HIS A 1 249 ? -0.592 -33.886 -18.768 1.00 74.62 249 HIS A N 1
ATOM 2073 C CA . HIS A 1 249 ? -0.287 -32.467 -18.979 1.00 74.62 249 HIS A CA 1
ATOM 2074 C C . HIS A 1 249 ? 0.839 -31.912 -18.104 1.00 74.62 249 HIS A C 1
ATOM 2076 O O . HIS A 1 249 ? 1.473 -30.937 -18.509 1.00 74.62 249 HIS A O 1
ATOM 2082 N N . PHE A 1 250 ? 1.125 -32.528 -16.955 1.00 74.81 250 PHE A N 1
ATOM 2083 C CA . PHE A 1 250 ? 2.111 -32.023 -15.989 1.00 74.81 250 PHE A CA 1
ATOM 2084 C C . PHE A 1 250 ? 3.281 -32.985 -15.731 1.00 74.81 250 PHE A C 1
ATOM 2086 O O . PHE A 1 250 ? 4.080 -32.745 -14.826 1.00 74.81 250 PHE A O 1
ATOM 2093 N N . SER A 1 251 ? 3.424 -34.053 -16.523 1.00 72.06 251 SER A N 1
ATOM 2094 C CA . SER A 1 251 ? 4.645 -34.865 -16.534 1.00 72.06 251 SER A CA 1
ATOM 2095 C C . SER A 1 251 ? 5.775 -34.182 -17.316 1.00 72.06 251 SER A C 1
ATOM 2097 O O . SER A 1 251 ? 5.553 -33.297 -18.146 1.00 72.06 251 SER A O 1
ATOM 2099 N N . LEU A 1 252 ? 7.014 -34.644 -17.105 1.00 65.06 252 LEU A N 1
ATOM 2100 C CA . LEU A 1 252 ? 8.200 -34.189 -17.851 1.00 65.06 252 LEU A CA 1
ATOM 2101 C C . LEU A 1 252 ? 8.098 -34.417 -19.374 1.00 65.06 252 LEU A C 1
ATOM 2103 O O . LEU A 1 252 ? 8.917 -33.889 -20.120 1.00 65.06 252 LEU A O 1
ATOM 2107 N N . GLN A 1 253 ? 7.126 -35.217 -19.827 1.00 65.31 253 GLN A N 1
ATOM 2108 C CA . GLN A 1 253 ? 6.886 -35.553 -21.232 1.00 65.31 253 GLN A CA 1
ATOM 2109 C C . GLN A 1 253 ? 5.740 -34.741 -21.865 1.00 65.31 253 GLN A C 1
ATOM 2111 O O . GLN A 1 253 ? 5.353 -35.027 -22.996 1.00 65.31 253 GLN A O 1
ATOM 2116 N N . SER A 1 254 ? 5.186 -33.746 -21.161 1.00 66.88 254 SER A N 1
ATOM 2117 C CA . SER A 1 254 ? 4.093 -32.908 -21.669 1.00 66.88 254 SER A CA 1
ATOM 2118 C C . SER A 1 254 ? 4.473 -32.198 -22.974 1.00 66.88 254 SER A C 1
ATOM 2120 O O . SER A 1 254 ? 5.455 -31.459 -23.031 1.00 66.88 254 SER A O 1
ATOM 2122 N N . GLU A 1 255 ? 3.667 -32.391 -24.023 1.00 59.91 255 GLU A N 1
ATOM 2123 C CA . GLU A 1 255 ? 3.896 -31.794 -25.349 1.00 59.91 255 GLU A CA 1
ATOM 2124 C C . GLU A 1 255 ? 3.687 -30.268 -25.363 1.00 59.91 255 GLU A C 1
ATOM 2126 O O . GLU A 1 255 ? 4.185 -29.589 -26.262 1.00 59.91 255 GLU A O 1
ATOM 2131 N N . ASN A 1 256 ? 2.947 -29.708 -24.392 1.00 63.22 256 ASN A N 1
ATOM 2132 C CA . ASN A 1 256 ? 2.688 -28.266 -24.315 1.00 63.22 256 ASN A CA 1
ATOM 2133 C C . ASN A 1 256 ? 2.322 -27.785 -22.891 1.00 63.22 256 ASN A C 1
ATOM 2135 O O . ASN A 1 256 ? 1.166 -27.432 -22.632 1.00 63.22 256 ASN A O 1
ATOM 2139 N N . PRO A 1 257 ? 3.285 -27.734 -21.951 1.00 62.44 257 PRO A N 1
ATOM 2140 C CA . PRO A 1 257 ? 3.007 -27.420 -20.547 1.00 62.44 257 PRO A CA 1
ATOM 2141 C C . PRO A 1 257 ? 2.509 -25.981 -20.329 1.00 62.44 257 PRO A C 1
ATOM 2143 O O . PRO A 1 257 ? 1.895 -25.693 -19.311 1.00 62.44 257 PRO A O 1
ATOM 2146 N N . LEU A 1 258 ? 2.722 -25.065 -21.284 1.00 66.81 258 LEU A N 1
ATOM 2147 C CA . LEU A 1 258 ? 2.259 -23.671 -21.199 1.00 66.81 258 LEU A CA 1
ATOM 2148 C C . LEU A 1 258 ? 0.769 -23.488 -21.537 1.00 66.81 258 LEU A C 1
ATOM 2150 O O . LEU A 1 258 ? 0.237 -22.396 -21.353 1.00 66.81 258 LEU A O 1
ATOM 2154 N N . LYS A 1 259 ? 0.090 -24.532 -22.030 1.00 77.31 259 LYS A N 1
ATOM 2155 C CA . LYS A 1 259 ? -1.318 -24.485 -22.463 1.00 77.31 259 LYS A CA 1
ATOM 2156 C C . LYS A 1 259 ? -2.305 -25.072 -21.460 1.00 77.31 259 LYS A C 1
ATOM 2158 O O . LYS A 1 259 ? -3.494 -25.155 -21.762 1.00 77.31 259 LYS A O 1
ATOM 2163 N N . THR A 1 260 ? -1.850 -25.488 -20.285 1.00 80.19 260 THR A N 1
ATOM 2164 C CA . THR A 1 260 ? -2.702 -26.155 -19.297 1.00 80.19 260 THR A CA 1
ATOM 2165 C C . THR A 1 260 ? -2.395 -25.685 -17.894 1.00 80.19 260 THR A C 1
ATOM 2167 O O . THR A 1 260 ? -1.239 -25.720 -17.489 1.00 80.19 260 THR A O 1
ATOM 2170 N N . TYR A 1 261 ? -3.426 -25.331 -17.128 1.00 86.31 261 TYR A N 1
ATOM 2171 C CA . TYR A 1 261 ? -3.294 -24.971 -15.716 1.00 86.31 261 TYR A CA 1
ATOM 2172 C C . TYR A 1 261 ? -4.087 -25.918 -14.831 1.00 86.31 261 TYR A C 1
ATOM 2174 O O . TYR A 1 261 ? -5.222 -26.278 -15.140 1.00 86.31 261 TYR A O 1
ATOM 2182 N N . LYS A 1 262 ? -3.487 -26.306 -13.705 1.00 88.31 262 LYS A N 1
ATOM 2183 C CA . LYS A 1 262 ? -4.186 -27.046 -12.662 1.00 88.31 262 LYS A CA 1
ATOM 2184 C C . LYS A 1 262 ? -4.915 -26.054 -11.765 1.00 88.31 262 LYS A C 1
ATOM 2186 O O . LYS A 1 262 ? -4.271 -25.219 -11.135 1.00 88.31 262 LYS A O 1
ATOM 2191 N N . LEU A 1 263 ? -6.235 -26.163 -11.696 1.00 91.69 263 LEU A N 1
ATOM 2192 C CA . LEU A 1 263 ? -7.025 -25.402 -10.738 1.00 91.69 263 LEU A CA 1
ATOM 2193 C C . LEU A 1 263 ? -6.862 -26.046 -9.357 1.00 91.69 263 LEU A C 1
ATOM 2195 O O . LEU A 1 263 ? -7.087 -27.246 -9.188 1.00 91.69 263 LEU A O 1
ATOM 2199 N N . GLU A 1 264 ? -6.431 -25.263 -8.382 1.00 93.44 264 GLU A N 1
ATOM 2200 C CA . GLU A 1 264 ? -6.244 -25.703 -7.009 1.00 93.44 264 GLU A CA 1
ATOM 2201 C C . GLU A 1 264 ? -7.591 -25.766 -6.290 1.00 93.44 264 GLU A C 1
ATOM 2203 O O . GLU A 1 264 ? -8.481 -24.934 -6.483 1.00 93.44 264 GLU A O 1
ATOM 2208 N N . GLN A 1 265 ? -7.764 -26.799 -5.463 1.00 95.25 265 GLN A N 1
ATOM 2209 C CA . GLN A 1 265 ? -8.984 -26.942 -4.679 1.00 95.25 265 GLN A CA 1
ATOM 2210 C C . GLN A 1 265 ? -9.086 -25.797 -3.675 1.00 95.25 265 GLN A C 1
ATOM 2212 O O . GLN A 1 265 ? -8.112 -25.508 -2.984 1.00 95.25 265 GLN A O 1
ATOM 2217 N N . GLN A 1 266 ? -10.268 -25.193 -3.554 1.00 95.31 266 GLN A N 1
ATOM 2218 C CA . GLN A 1 266 ? -10.557 -24.103 -2.619 1.00 95.31 266 GLN A CA 1
ATOM 2219 C C . GLN A 1 266 ? -9.585 -22.920 -2.758 1.00 95.31 266 GLN A C 1
ATOM 2221 O O . GLN A 1 266 ? -9.153 -22.354 -1.756 1.00 95.31 266 GLN A O 1
ATOM 2226 N N . HIS A 1 267 ? -9.233 -22.558 -3.995 1.00 97.69 267 HIS A N 1
ATOM 2227 C CA . HIS A 1 267 ? -8.508 -21.328 -4.302 1.00 97.69 267 HIS A CA 1
ATOM 2228 C C . HIS A 1 267 ? -9.262 -20.500 -5.351 1.00 97.69 267 HIS A C 1
ATOM 2230 O O . HIS A 1 267 ? -9.834 -21.050 -6.290 1.00 97.69 267 HIS A O 1
ATOM 2236 N N . ILE A 1 268 ? -9.263 -19.179 -5.183 1.00 98.12 268 ILE A N 1
ATOM 2237 C CA . ILE A 1 268 ? -9.808 -18.180 -6.106 1.00 98.12 268 ILE A CA 1
ATOM 2238 C C . ILE A 1 268 ? -8.780 -17.968 -7.212 1.00 98.12 268 ILE A C 1
ATOM 2240 O O . ILE A 1 268 ? -7.647 -17.574 -6.937 1.00 98.12 268 ILE A O 1
ATOM 2244 N N . TYR A 1 269 ? -9.165 -18.203 -8.462 1.00 97.06 269 TYR A N 1
ATOM 2245 C CA . TYR A 1 269 ? -8.271 -18.014 -9.602 1.00 97.06 269 TYR A CA 1
ATOM 2246 C C . TYR A 1 269 ? -8.362 -16.585 -10.140 1.00 97.06 269 TYR A C 1
ATOM 2248 O O . TYR A 1 269 ? -9.438 -16.139 -10.546 1.00 97.06 269 TYR A O 1
ATOM 2256 N N . ILE A 1 270 ? -7.236 -15.882 -10.213 1.00 95.62 270 ILE A N 1
ATOM 2257 C CA . ILE A 1 270 ? -7.136 -14.569 -10.863 1.00 95.62 270 ILE A CA 1
ATOM 2258 C C . ILE A 1 270 ? -6.013 -14.572 -11.908 1.00 95.62 270 ILE A C 1
ATOM 2260 O O . ILE A 1 270 ? -4.990 -15.241 -11.745 1.00 95.62 270 ILE A O 1
ATOM 2264 N N . ASP A 1 271 ? -6.209 -13.838 -13.006 1.00 94.94 271 ASP A N 1
ATOM 2265 C CA . ASP A 1 271 ? -5.393 -14.013 -14.217 1.00 94.94 271 ASP A CA 1
ATOM 2266 C C . ASP A 1 271 ? -4.966 -12.717 -14.917 1.00 94.94 271 ASP A C 1
ATOM 2268 O O . ASP A 1 271 ? -4.507 -12.747 -16.063 1.00 94.94 271 ASP A O 1
ATOM 2272 N N . ALA A 1 272 ? -5.120 -11.571 -14.252 1.00 95.75 272 ALA A N 1
ATOM 2273 C CA . ALA A 1 272 ? -4.883 -10.273 -14.866 1.00 95.75 272 ALA A CA 1
ATOM 2274 C C . ALA A 1 272 ? -4.336 -9.227 -13.895 1.00 95.75 272 ALA A C 1
ATOM 2276 O O . ALA A 1 272 ? -4.654 -9.224 -12.707 1.00 95.75 272 ALA A O 1
ATOM 2277 N N . MET A 1 273 ? -3.557 -8.298 -14.456 1.00 97.94 273 MET A N 1
ATOM 2278 C CA . MET A 1 273 ? -2.920 -7.195 -13.734 1.00 97.94 273 MET A CA 1
ATOM 2279 C C . MET A 1 273 ? -3.922 -6.351 -12.938 1.00 97.94 273 MET A C 1
ATOM 2281 O O . MET A 1 273 ? -3.627 -5.960 -11.814 1.00 97.94 273 MET A O 1
ATOM 2285 N N . GLY A 1 274 ? -5.125 -6.141 -13.477 1.00 97.69 274 GLY A N 1
ATOM 2286 C CA . GLY A 1 274 ? -6.155 -5.343 -12.818 1.00 97.69 274 GLY A CA 1
ATOM 2287 C C . GLY A 1 274 ? -6.730 -5.916 -11.535 1.00 97.69 274 GLY A C 1
ATOM 2288 O O . GLY A 1 274 ? -7.289 -5.152 -10.765 1.00 97.69 274 GLY A O 1
ATOM 2289 N N . PHE A 1 275 ? -6.545 -7.205 -11.241 1.00 98.00 275 PHE A N 1
ATOM 2290 C CA . PHE A 1 275 ? -6.873 -7.702 -9.905 1.00 98.00 275 PHE A CA 1
ATOM 2291 C C . PHE A 1 275 ? -5.928 -7.146 -8.839 1.00 98.00 275 PHE A C 1
ATOM 2293 O O . PHE A 1 275 ? -6.359 -6.939 -7.720 1.00 98.00 275 PHE A O 1
ATOM 2300 N N . GLY A 1 276 ? -4.660 -6.902 -9.172 1.00 97.56 276 GLY A N 1
ATOM 2301 C CA . GLY A 1 276 ? -3.692 -6.351 -8.228 1.00 97.56 276 GLY A CA 1
ATOM 2302 C C . GLY A 1 276 ? -3.558 -4.845 -8.352 1.00 97.56 276 GLY A C 1
ATOM 2303 O O . GLY A 1 276 ? -3.922 -4.123 -7.442 1.00 97.56 276 GLY A O 1
ATOM 2304 N N . MET A 1 277 ? -3.094 -4.345 -9.494 1.00 98.06 277 MET A N 1
ATOM 2305 C CA . MET A 1 277 ? -2.923 -2.900 -9.707 1.00 98.06 277 MET A CA 1
ATOM 2306 C C . MET A 1 277 ? -4.257 -2.133 -9.782 1.00 98.06 277 MET A C 1
ATOM 2308 O O . MET A 1 277 ? -4.255 -0.916 -9.821 1.00 98.06 277 MET A O 1
ATOM 2312 N N . GLY A 1 278 ? -5.400 -2.828 -9.815 1.00 97.75 278 GLY A N 1
ATOM 2313 C CA . GLY A 1 278 ? -6.722 -2.226 -9.615 1.00 97.75 278 GLY A CA 1
ATOM 2314 C C . GLY A 1 278 ? -7.168 -2.155 -8.147 1.00 97.75 278 GLY A C 1
ATOM 2315 O O . GLY A 1 278 ? -8.347 -1.889 -7.901 1.00 97.75 278 GLY A O 1
ATOM 2316 N N . ALA A 1 279 ? -6.271 -2.472 -7.208 1.00 98.06 279 ALA A N 1
ATOM 2317 C CA . ALA A 1 279 ? -6.421 -2.305 -5.767 1.00 98.06 279 ALA A CA 1
ATOM 2318 C C . ALA A 1 279 ? -5.776 -0.983 -5.320 1.00 98.06 279 ALA A C 1
ATOM 2320 O O . ALA A 1 279 ? -4.819 -0.525 -5.937 1.00 98.06 279 ALA A O 1
ATOM 2321 N N . CYS A 1 280 ? -6.295 -0.418 -4.238 1.00 98.62 280 CYS A N 1
ATOM 2322 C CA . CYS A 1 280 ? -5.905 0.849 -3.651 1.00 98.62 280 CYS A CA 1
ATOM 2323 C C . CYS A 1 280 ? -4.987 0.680 -2.433 1.00 98.62 280 CYS A C 1
ATOM 2325 O O . CYS A 1 280 ? -5.006 -0.344 -1.737 1.00 98.62 280 CYS A O 1
ATOM 2327 N N . CYS A 1 281 ? -4.234 1.727 -2.113 1.00 98.56 281 CYS A N 1
ATOM 2328 C CA . CYS A 1 281 ? -3.408 1.792 -0.923 1.00 98.56 281 CYS A CA 1
ATOM 2329 C C . CYS A 1 281 ? -3.225 3.187 -0.336 1.00 98.56 281 CYS A C 1
ATOM 2331 O O . CYS A 1 281 ? -3.621 4.190 -0.926 1.00 98.56 281 CYS A O 1
ATOM 2333 N N . LEU A 1 282 ? -2.621 3.206 0.854 1.00 98.75 282 LEU A N 1
ATOM 2334 C CA . LEU A 1 282 ? -2.039 4.391 1.464 1.00 98.75 282 LEU A CA 1
ATOM 2335 C C . LEU A 1 282 ? -0.516 4.288 1.334 1.00 98.75 282 LEU A C 1
ATOM 2337 O O . LEU A 1 282 ? 0.096 3.315 1.784 1.00 98.75 282 LEU A O 1
ATOM 2341 N N . GLN A 1 283 ? 0.108 5.295 0.735 1.00 98.69 283 GLN A N 1
ATOM 2342 C CA . GLN A 1 283 ? 1.564 5.416 0.677 1.00 98.69 283 GLN A CA 1
ATOM 2343 C C . GLN A 1 283 ? 1.993 6.698 1.382 1.00 98.69 283 GLN A C 1
ATOM 2345 O O . GLN A 1 283 ? 1.271 7.691 1.370 1.00 98.69 283 GLN A O 1
ATOM 2350 N N . THR A 1 284 ? 3.175 6.697 1.995 1.00 98.62 284 THR A N 1
ATOM 2351 C CA . THR A 1 284 ? 3.763 7.914 2.567 1.00 98.62 284 THR A CA 1
ATOM 2352 C C . THR A 1 284 ? 5.210 8.071 2.128 1.00 98.62 284 THR A C 1
ATOM 2354 O O . THR A 1 284 ? 5.989 7.119 2.142 1.00 98.62 284 THR A O 1
ATOM 2357 N N . THR A 1 285 ? 5.593 9.281 1.724 1.00 98.81 285 THR A N 1
ATOM 2358 C CA . THR A 1 285 ? 6.946 9.588 1.242 1.00 98.81 285 THR A CA 1
ATOM 2359 C C . THR A 1 285 ? 7.596 10.646 2.114 1.00 98.81 285 THR A C 1
ATOM 2361 O O . THR A 1 285 ? 7.0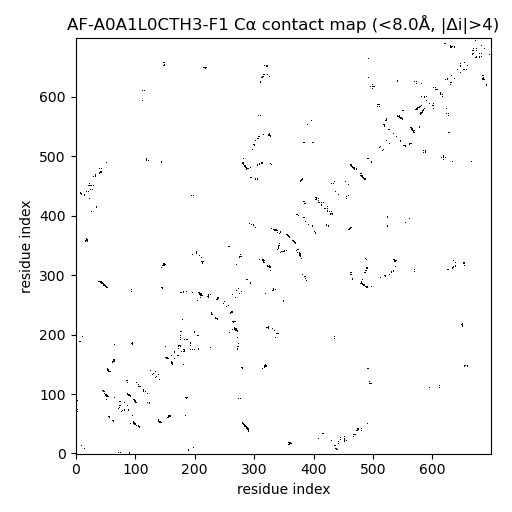16 11.704 2.326 1.00 98.81 285 THR A O 1
ATOM 2364 N N . TYR A 1 286 ? 8.832 10.395 2.548 1.00 98.62 286 TYR A N 1
ATOM 2365 C CA . TYR A 1 286 ? 9.590 11.248 3.463 1.00 98.62 286 TYR A CA 1
ATOM 2366 C C . TYR A 1 286 ? 10.902 11.705 2.833 1.00 98.62 286 TYR A C 1
ATOM 2368 O O . TYR A 1 286 ? 11.649 10.891 2.288 1.00 98.62 286 TYR A O 1
ATOM 2376 N N . GLN A 1 287 ? 11.207 12.995 2.928 1.00 97.94 287 GLN A N 1
ATOM 2377 C CA . GLN A 1 287 ? 12.491 13.575 2.545 1.00 97.94 287 GLN A CA 1
ATOM 2378 C C . GLN A 1 287 ? 13.463 13.533 3.718 1.00 97.94 287 GLN A C 1
ATOM 2380 O O . GLN A 1 287 ? 13.176 14.060 4.794 1.00 97.94 287 GLN A O 1
ATOM 2385 N N . ALA A 1 288 ? 14.624 12.923 3.490 1.00 97.12 288 ALA A N 1
ATOM 2386 C CA . ALA A 1 288 ? 15.719 12.948 4.446 1.00 97.12 288 ALA A CA 1
ATOM 2387 C C . ALA A 1 288 ? 16.662 14.135 4.160 1.00 97.12 288 ALA A C 1
ATOM 2389 O O . ALA A 1 288 ? 16.686 14.633 3.030 1.00 97.12 288 ALA A O 1
ATOM 2390 N N . PRO A 1 289 ? 17.471 14.565 5.148 1.00 95.81 289 PRO A N 1
ATOM 2391 C CA . PRO A 1 289 ? 18.413 15.673 4.973 1.00 95.81 289 PRO A CA 1
ATOM 2392 C C . PRO A 1 289 ? 19.462 15.453 3.879 1.00 95.81 289 PRO A C 1
ATOM 2394 O O . PRO A 1 289 ? 19.878 16.409 3.227 1.00 95.81 289 PRO A O 1
ATOM 2397 N N . ASP A 1 290 ? 19.883 14.203 3.689 1.00 97.06 290 ASP A N 1
ATOM 2398 C CA . ASP A 1 290 ? 20.935 13.778 2.769 1.00 97.06 290 ASP A CA 1
ATOM 2399 C C . ASP A 1 290 ? 20.790 12.281 2.423 1.00 97.06 290 ASP A C 1
ATOM 2401 O O . ASP A 1 290 ? 19.916 11.572 2.939 1.00 97.06 290 ASP A O 1
ATOM 2405 N N . MET A 1 291 ? 21.654 11.789 1.528 1.00 97.75 291 MET A N 1
ATOM 2406 C CA . MET A 1 291 ? 21.660 10.387 1.097 1.00 97.75 291 MET A CA 1
ATOM 2407 C C . MET A 1 291 ? 21.923 9.406 2.248 1.00 97.75 291 MET A C 1
ATOM 2409 O O . MET A 1 291 ? 21.322 8.333 2.287 1.00 97.75 291 MET A O 1
ATOM 2413 N N . ASP A 1 292 ? 22.819 9.747 3.176 1.00 97.75 292 ASP A N 1
ATOM 2414 C CA . ASP A 1 292 ? 23.191 8.867 4.288 1.00 97.75 292 ASP A CA 1
ATOM 2415 C C . ASP A 1 292 ? 22.010 8.632 5.238 1.00 97.75 292 ASP A C 1
ATOM 2417 O O . ASP A 1 292 ? 21.684 7.496 5.595 1.00 97.75 292 ASP A O 1
ATOM 2421 N N . SER A 1 293 ? 21.316 9.716 5.576 1.00 98.25 293 SER A N 1
ATOM 2422 C CA . SER A 1 293 ? 20.107 9.710 6.391 1.00 98.25 293 SER A CA 1
ATOM 2423 C C . SER A 1 293 ? 18.959 8.993 5.682 1.00 98.25 293 SER A C 1
ATOM 2425 O O . SER A 1 293 ? 18.242 8.223 6.317 1.00 98.25 293 SER A O 1
ATOM 2427 N N . ALA A 1 294 ? 18.810 9.172 4.362 1.00 98.62 294 ALA A N 1
ATOM 2428 C CA . ALA A 1 294 ? 17.816 8.445 3.570 1.00 98.62 294 ALA A CA 1
ATOM 2429 C C . ALA A 1 294 ? 18.069 6.930 3.574 1.00 98.62 294 ALA A C 1
ATOM 2431 O O . ALA A 1 294 ? 17.127 6.151 3.712 1.00 98.62 294 ALA A O 1
ATOM 2432 N N . ARG A 1 295 ? 19.330 6.495 3.463 1.00 98.62 295 ARG A N 1
ATOM 2433 C CA . ARG A 1 295 ? 19.683 5.068 3.525 1.00 98.62 295 ARG A CA 1
ATOM 2434 C C . ARG A 1 295 ? 19.398 4.479 4.902 1.00 98.62 295 ARG A C 1
ATOM 2436 O O . ARG A 1 295 ? 18.741 3.449 5.000 1.00 98.62 295 ARG A O 1
ATOM 2443 N N . TYR A 1 296 ? 19.814 5.170 5.963 1.00 98.44 296 TYR A N 1
ATOM 2444 C CA . TYR A 1 296 ? 19.516 4.750 7.332 1.00 98.44 296 TYR A CA 1
ATOM 2445 C C . TYR A 1 296 ? 18.006 4.689 7.612 1.00 98.44 296 TYR A C 1
ATOM 2447 O O . TYR A 1 296 ? 17.544 3.747 8.258 1.00 98.44 296 TYR A O 1
ATOM 2455 N N . LEU A 1 297 ? 17.228 5.642 7.092 1.00 98.81 297 LEU A N 1
ATOM 2456 C CA . LEU A 1 297 ? 15.773 5.626 7.202 1.00 98.81 297 LEU A CA 1
ATOM 2457 C C . LEU A 1 297 ? 15.155 4.430 6.469 1.00 98.81 297 LEU A C 1
ATOM 2459 O O . LEU A 1 297 ? 14.340 3.717 7.053 1.00 98.81 297 LEU A O 1
ATOM 2463 N N . TYR A 1 298 ? 15.554 4.196 5.216 1.00 98.81 298 TYR A N 1
ATOM 2464 C CA . TYR A 1 298 ? 15.101 3.053 4.421 1.00 98.81 298 TYR A CA 1
ATOM 2465 C C . TYR A 1 298 ? 15.380 1.734 5.151 1.00 98.81 298 TYR A C 1
ATOM 2467 O O . TYR A 1 298 ? 14.480 0.911 5.309 1.00 98.81 298 TYR A O 1
ATOM 2475 N N . ASP A 1 299 ? 16.592 1.566 5.675 1.00 98.62 299 ASP A N 1
ATOM 2476 C CA . ASP A 1 299 ? 16.966 0.344 6.381 1.00 98.62 299 ASP A CA 1
ATOM 2477 C C . ASP A 1 299 ? 16.189 0.176 7.689 1.00 98.62 299 ASP A C 1
ATOM 2479 O O . ASP A 1 299 ? 15.699 -0.909 7.995 1.00 98.62 299 ASP A O 1
ATOM 2483 N N . SER A 1 300 ? 15.992 1.262 8.436 1.00 98.25 300 SER A N 1
ATOM 2484 C CA . SER A 1 300 ? 15.257 1.220 9.703 1.00 98.25 300 SER A CA 1
ATOM 2485 C C . SER A 1 300 ? 13.782 0.866 9.511 1.00 98.25 300 SER A C 1
ATOM 2487 O O . SER A 1 300 ? 13.226 0.087 10.287 1.00 98.25 300 SER A O 1
ATOM 2489 N N . LEU A 1 301 ? 13.143 1.388 8.458 1.00 98.69 301 LEU A N 1
ATOM 2490 C CA . LEU A 1 301 ? 11.726 1.146 8.175 1.00 98.69 301 LEU A CA 1
ATOM 2491 C C . LEU A 1 301 ? 11.426 -0.293 7.735 1.00 98.69 301 LEU A C 1
ATOM 2493 O O . LEU A 1 301 ? 10.277 -0.725 7.847 1.00 98.69 301 LEU A O 1
ATOM 2497 N N . ALA A 1 302 ? 12.425 -1.060 7.284 1.00 97.25 302 ALA A N 1
ATOM 2498 C CA . ALA A 1 302 ? 12.245 -2.435 6.814 1.00 97.25 302 ALA A CA 1
ATOM 2499 C C . ALA A 1 302 ? 11.513 -3.312 7.838 1.00 97.25 302 ALA A C 1
ATOM 2501 O O . ALA A 1 302 ? 10.578 -4.040 7.490 1.00 97.25 302 ALA A O 1
ATOM 2502 N N . ASN A 1 303 ? 11.901 -3.186 9.110 1.00 89.75 303 ASN A N 1
ATOM 2503 C CA . ASN A 1 303 ? 11.354 -3.975 10.208 1.00 89.75 303 ASN A CA 1
ATOM 2504 C C . ASN A 1 303 ? 9.856 -3.687 10.441 1.00 89.75 303 ASN A C 1
ATOM 2506 O O . ASN A 1 303 ? 9.089 -4.585 10.779 1.00 89.75 303 ASN A O 1
ATOM 2510 N N . PHE A 1 304 ? 9.413 -2.454 10.184 1.00 98.44 304 PHE A N 1
ATOM 2511 C CA . PHE A 1 304 ? 8.036 -2.002 10.411 1.00 98.44 304 PHE A CA 1
ATOM 2512 C C . PHE A 1 304 ? 7.061 -2.471 9.325 1.00 98.44 304 PHE A C 1
ATOM 2514 O O . PHE A 1 304 ? 5.859 -2.558 9.570 1.00 98.44 304 PHE A O 1
ATOM 2521 N N . THR A 1 305 ? 7.562 -2.783 8.126 1.00 97.94 305 THR A N 1
ATOM 2522 C CA . THR A 1 305 ? 6.720 -3.038 6.945 1.00 97.94 305 THR A CA 1
ATOM 2523 C C . THR A 1 305 ? 5.679 -4.142 7.155 1.00 97.94 305 THR A C 1
ATOM 2525 O O . THR A 1 305 ? 4.514 -3.963 6.814 1.00 97.94 305 THR A O 1
ATOM 2528 N N . SER A 1 306 ? 6.086 -5.261 7.752 1.00 96.31 306 SER A N 1
ATOM 2529 C CA . SER A 1 306 ? 5.248 -6.453 7.939 1.00 96.31 306 SER A CA 1
ATOM 2530 C C . SER A 1 306 ? 4.145 -6.278 8.989 1.00 96.31 306 SER A C 1
ATOM 2532 O O . SER A 1 306 ? 2.984 -6.581 8.721 1.00 96.31 306 SER A O 1
ATOM 2534 N N . VAL A 1 307 ? 4.485 -5.760 10.174 1.00 97.88 307 VAL A N 1
ATOM 2535 C CA . VAL A 1 307 ? 3.510 -5.561 11.256 1.00 97.88 307 VAL A CA 1
ATOM 2536 C C . VAL A 1 307 ? 2.495 -4.479 10.892 1.00 97.88 307 VAL A C 1
ATOM 2538 O O . VAL A 1 307 ? 1.312 -4.642 11.176 1.00 97.88 307 VAL A O 1
ATOM 2541 N N . LEU A 1 308 ? 2.920 -3.414 10.202 1.00 98.62 308 LEU A N 1
ATOM 2542 C CA . LEU A 1 308 ? 2.010 -2.357 9.759 1.00 98.62 308 LEU A CA 1
ATOM 2543 C C . LEU A 1 308 ? 1.134 -2.791 8.575 1.00 98.62 308 LEU A C 1
ATOM 2545 O O . LEU A 1 308 ? -0.016 -2.364 8.496 1.00 98.62 308 LEU A O 1
ATOM 2549 N N . LEU A 1 309 ? 1.614 -3.691 7.707 1.00 98.69 309 LEU A N 1
ATOM 2550 C CA . LEU A 1 309 ? 0.761 -4.365 6.721 1.00 98.69 309 LEU A CA 1
ATOM 2551 C C . LEU A 1 309 ? -0.337 -5.193 7.410 1.00 98.69 309 LEU A C 1
ATOM 2553 O O . LEU A 1 309 ? -1.503 -5.079 7.052 1.00 98.69 309 LEU A O 1
ATOM 2557 N N . ALA A 1 310 ? 0.013 -5.982 8.431 1.00 98.62 310 ALA A N 1
ATOM 2558 C CA . ALA A 1 310 ? -0.971 -6.776 9.171 1.00 98.62 310 ALA A CA 1
ATOM 2559 C C . ALA A 1 310 ? -1.954 -5.900 9.976 1.00 98.62 310 ALA A C 1
ATOM 2561 O O . ALA A 1 310 ? -3.126 -6.243 10.100 1.00 98.62 310 ALA A O 1
ATOM 2562 N N . LEU A 1 311 ? -1.488 -4.771 10.523 1.00 98.75 311 LEU A N 1
ATOM 2563 C CA . LEU A 1 311 ? -2.304 -3.828 11.299 1.00 98.75 311 LEU A CA 1
ATOM 2564 C C . LEU A 1 311 ? -3.303 -3.057 10.431 1.00 98.75 311 LEU A C 1
ATOM 2566 O O . LEU A 1 311 ? -4.397 -2.751 10.898 1.00 98.75 311 LEU A O 1
ATOM 2570 N N . SER A 1 312 ? -2.930 -2.759 9.185 1.00 98.81 312 SER A N 1
ATOM 2571 C CA . SER A 1 312 ? -3.778 -2.059 8.208 1.00 98.81 312 SER A CA 1
ATOM 2572 C C . SER A 1 312 ? -4.675 -2.989 7.387 1.00 98.81 312 SER A C 1
ATOM 2574 O O . SER A 1 312 ? -5.425 -2.502 6.555 1.00 98.81 312 SER A O 1
ATOM 2576 N N . ALA A 1 313 ? -4.619 -4.306 7.605 1.00 98.81 313 ALA A N 1
ATOM 2577 C CA . ALA A 1 313 ? -5.289 -5.317 6.790 1.00 98.81 313 ALA A CA 1
ATOM 2578 C C . ALA A 1 313 ? -6.757 -4.978 6.437 1.00 98.81 313 ALA A C 1
ATOM 2580 O O . ALA A 1 313 ? -7.593 -4.830 7.334 1.00 98.81 313 ALA A O 1
ATOM 2581 N N . GLY A 1 314 ? -7.074 -4.905 5.135 1.00 98.44 314 GLY A N 1
ATOM 2582 C CA . GLY A 1 314 ? -8.370 -4.432 4.632 1.00 98.44 314 GLY A CA 1
ATOM 2583 C C . GLY A 1 314 ? -8.898 -5.118 3.363 1.00 98.44 314 GLY A C 1
ATOM 2584 O O . GLY A 1 314 ? -9.949 -4.708 2.869 1.00 98.44 314 GLY A O 1
ATOM 2585 N N . SER A 1 315 ? -8.243 -6.175 2.861 1.00 98.38 315 SER A N 1
ATOM 2586 C CA . SER A 1 315 ? -8.603 -6.874 1.607 1.00 98.38 315 SER A CA 1
ATOM 2587 C C . SER A 1 315 ? -9.082 -8.330 1.804 1.00 98.38 315 SER A C 1
ATOM 2589 O O . SER A 1 315 ? -8.416 -9.274 1.362 1.00 98.38 315 SER A O 1
ATOM 2591 N N . PRO A 1 316 ? -10.235 -8.574 2.458 1.00 98.50 316 PRO A N 1
ATOM 2592 C CA . PRO A 1 316 ? -10.706 -9.921 2.798 1.00 98.50 316 PRO A CA 1
ATOM 2593 C C . PRO A 1 316 ? -11.453 -10.659 1.672 1.00 98.50 316 PRO A C 1
ATOM 2595 O O . PRO A 1 316 ? -11.877 -11.808 1.877 1.00 98.50 316 PRO A O 1
ATOM 2598 N N . PHE A 1 317 ? -11.673 -10.008 0.525 1.00 98.62 317 PHE A N 1
ATOM 2599 C CA . PHE A 1 317 ? -12.501 -10.514 -0.570 1.00 98.62 317 PHE A CA 1
ATOM 2600 C C . PHE A 1 317 ? -11.793 -10.394 -1.908 1.00 98.62 317 PHE A C 1
ATOM 2602 O O . PHE A 1 317 ? -11.210 -9.361 -2.195 1.00 98.62 317 PHE A O 1
ATOM 2609 N N . TRP A 1 318 ? -11.918 -11.394 -2.775 1.00 98.25 318 TRP A N 1
ATOM 2610 C CA . TRP A 1 318 ? -11.393 -11.335 -4.139 1.00 98.25 318 TRP A CA 1
ATOM 2611 C C . TRP A 1 318 ? -12.351 -12.021 -5.101 1.00 98.25 318 TRP A C 1
ATOM 2613 O O . TRP A 1 318 ? -12.782 -13.148 -4.863 1.00 98.25 318 TRP A O 1
ATOM 2623 N N . LYS A 1 319 ? -12.686 -11.349 -6.208 1.00 97.31 319 LYS A N 1
ATOM 2624 C CA . LYS A 1 319 ? -13.525 -11.894 -7.291 1.00 97.31 319 LYS A CA 1
ATOM 2625 C C . LYS A 1 319 ? -14.828 -12.545 -6.788 1.00 97.31 319 LYS A C 1
ATOM 2627 O O . LYS A 1 319 ? -15.237 -13.608 -7.255 1.00 97.31 319 LYS A O 1
ATOM 2632 N N . GLY A 1 320 ? -15.482 -11.906 -5.818 1.00 98.06 320 GLY A N 1
ATOM 2633 C CA . GLY A 1 320 ? -16.750 -12.362 -5.247 1.00 98.06 320 GLY A CA 1
ATOM 2634 C C . GLY A 1 320 ? -16.635 -13.546 -4.290 1.00 98.06 320 GLY A C 1
ATOM 2635 O O . GLY A 1 320 ? -17.652 -14.175 -3.998 1.00 98.06 320 GLY A O 1
ATOM 2636 N N . TYR A 1 321 ? -15.433 -13.841 -3.798 1.00 98.69 321 TYR A N 1
ATOM 2637 C CA . TYR A 1 321 ? -15.179 -14.852 -2.780 1.00 98.69 321 TYR A CA 1
ATOM 2638 C C . TYR A 1 321 ? -14.521 -14.246 -1.545 1.00 98.69 321 TYR A C 1
ATOM 2640 O O . TYR A 1 321 ? -13.739 -13.303 -1.635 1.00 98.69 321 TYR A O 1
ATOM 2648 N N . ILE A 1 322 ? -14.800 -14.845 -0.395 1.00 98.62 322 ILE A N 1
ATOM 2649 C CA . ILE A 1 322 ? -14.082 -14.621 0.854 1.00 98.62 322 ILE A CA 1
ATOM 2650 C C . ILE A 1 322 ? -12.724 -15.334 0.767 1.00 98.62 322 ILE A C 1
ATOM 2652 O O . ILE A 1 322 ? -12.683 -16.548 0.551 1.00 98.62 322 ILE A O 1
ATOM 2656 N N . SER A 1 323 ? -11.615 -14.603 0.920 1.00 97.69 323 SER A N 1
ATOM 2657 C CA . SER A 1 323 ? -10.254 -15.165 0.926 1.00 97.69 323 SER A CA 1
ATOM 2658 C C . SER A 1 323 ? -9.770 -15.526 2.327 1.00 97.69 323 SER A C 1
ATOM 2660 O O . SER A 1 323 ? -10.231 -14.974 3.323 1.00 97.69 323 SER A O 1
ATOM 2662 N N . ASP A 1 324 ? -8.779 -16.416 2.393 1.00 97.50 324 ASP A N 1
ATOM 2663 C CA . ASP A 1 324 ? -8.002 -16.719 3.602 1.00 97.50 324 ASP A CA 1
ATOM 2664 C C . ASP A 1 324 ? -6.766 -15.810 3.771 1.00 97.50 324 ASP A C 1
ATOM 2666 O O . ASP A 1 324 ? -5.828 -16.114 4.511 1.00 97.50 324 ASP A O 1
ATOM 2670 N N . TRP A 1 325 ? -6.787 -14.678 3.071 1.00 97.31 325 TRP A N 1
ATOM 2671 C CA . TRP A 1 325 ? -5.876 -13.550 3.222 1.00 97.31 325 TRP A CA 1
ATOM 2672 C C . TRP A 1 325 ? -6.666 -12.290 3.562 1.00 97.31 325 TRP A C 1
ATOM 2674 O O . TRP A 1 325 ? -7.827 -12.168 3.150 1.00 97.31 325 TRP A O 1
ATOM 2684 N N . ASP A 1 326 ? -6.015 -11.376 4.283 1.00 98.44 326 ASP A N 1
ATOM 2685 C CA . ASP A 1 326 ? -6.588 -10.097 4.723 1.00 98.44 326 ASP A CA 1
ATOM 2686 C C . ASP A 1 326 ? -5.918 -8.875 4.068 1.00 98.44 326 ASP A C 1
ATOM 2688 O O . ASP A 1 326 ? -6.317 -7.745 4.343 1.00 98.44 326 ASP A O 1
ATOM 2692 N N . THR A 1 327 ? -4.903 -9.064 3.217 1.00 98.31 327 THR A N 1
ATOM 2693 C CA . THR A 1 327 ? -4.144 -7.963 2.598 1.00 98.31 327 THR A CA 1
ATOM 2694 C C . THR A 1 327 ? -4.018 -8.136 1.086 1.00 98.31 327 THR A C 1
ATOM 2696 O O . THR A 1 327 ? -4.112 -9.252 0.561 1.00 98.31 327 THR A O 1
ATOM 2699 N N . ARG A 1 328 ? -3.771 -7.039 0.357 1.00 97.94 328 ARG A N 1
ATOM 2700 C CA . ARG A 1 328 ? -3.623 -7.071 -1.110 1.00 97.94 328 ARG A CA 1
ATOM 2701 C C . ARG A 1 328 ? -2.264 -7.551 -1.600 1.00 97.94 328 ARG A C 1
ATOM 2703 O O . ARG A 1 328 ? -2.110 -7.822 -2.789 1.00 97.94 328 ARG A O 1
ATOM 2710 N N . TRP A 1 329 ? -1.260 -7.622 -0.727 1.00 97.62 329 TRP A N 1
ATOM 2711 C CA . TRP A 1 329 ? 0.142 -7.632 -1.149 1.00 97.62 329 TRP A CA 1
ATOM 2712 C C . TRP A 1 329 ? 0.491 -8.763 -2.121 1.00 97.62 329 TRP A C 1
ATOM 2714 O O . TRP A 1 329 ? 1.081 -8.512 -3.173 1.00 97.62 329 TRP A O 1
ATOM 2724 N N . GLU A 1 330 ? 0.085 -9.995 -1.809 1.00 96.06 330 GLU A N 1
ATOM 2725 C CA . GLU A 1 330 ? 0.363 -11.165 -2.653 1.00 96.06 330 GLU A CA 1
ATOM 2726 C C . GLU A 1 330 ? -0.368 -11.106 -4.000 1.00 96.06 330 GLU A C 1
ATOM 2728 O O . GLU A 1 330 ? 0.163 -11.534 -5.034 1.00 96.06 330 GLU A O 1
ATOM 2733 N N . VAL A 1 331 ? -1.563 -10.509 -4.010 1.00 97.62 331 VAL A N 1
ATOM 2734 C CA . VAL A 1 331 ? -2.347 -10.280 -5.224 1.00 97.62 331 VAL A CA 1
ATOM 2735 C C . VAL A 1 331 ? -1.649 -9.271 -6.125 1.00 97.62 331 VAL A C 1
ATOM 2737 O O . VAL A 1 331 ? -1.410 -9.565 -7.300 1.00 97.62 331 VAL A O 1
ATOM 2740 N N . VAL A 1 332 ? -1.229 -8.126 -5.582 1.00 97.75 332 VAL A N 1
ATOM 2741 C CA . VAL A 1 332 ? -0.504 -7.103 -6.351 1.00 97.75 332 VAL A CA 1
ATOM 2742 C C . VAL A 1 332 ? 0.842 -7.634 -6.842 1.00 97.75 332 VAL A C 1
ATOM 2744 O O . VAL A 1 332 ? 1.121 -7.547 -8.040 1.00 97.75 332 VAL A O 1
ATOM 2747 N N . SER A 1 333 ? 1.614 -8.279 -5.960 1.00 97.25 333 SER A N 1
ATOM 2748 C CA . SER A 1 333 ? 2.891 -8.946 -6.258 1.00 97.25 333 SER A CA 1
ATOM 2749 C C . SER A 1 333 ? 2.802 -9.849 -7.488 1.00 97.25 333 SER A C 1
ATOM 2751 O O . SER A 1 333 ? 3.598 -9.729 -8.430 1.00 97.25 333 SER A O 1
ATOM 2753 N N . SER A 1 334 ? 1.783 -10.707 -7.518 1.00 95.56 334 SER A N 1
ATOM 2754 C CA . SER A 1 334 ? 1.579 -11.684 -8.589 1.00 95.56 334 SER A CA 1
ATOM 2755 C C . SER A 1 334 ? 0.999 -11.065 -9.863 1.00 95.56 334 SER A C 1
ATOM 2757 O O . SER A 1 334 ? 1.300 -11.525 -10.965 1.00 95.56 334 SER A O 1
ATOM 2759 N N . SER A 1 335 ? 0.196 -10.003 -9.740 1.00 96.56 335 SER A N 1
ATOM 2760 C CA . SER A 1 335 ? -0.494 -9.347 -10.862 1.00 96.56 335 SER A CA 1
ATOM 2761 C C . SER A 1 335 ? 0.446 -8.673 -11.871 1.00 96.56 335 SER A C 1
ATOM 2763 O O . SER A 1 335 ? 0.066 -8.446 -13.021 1.00 96.56 335 SER A O 1
ATOM 2765 N N . VAL A 1 336 ? 1.687 -8.392 -11.462 1.00 96.75 336 VAL A N 1
ATOM 2766 C CA . VAL A 1 336 ? 2.739 -7.799 -12.305 1.00 96.75 336 VAL A CA 1
ATOM 2767 C C . VAL A 1 336 ? 4.008 -8.648 -12.365 1.00 96.75 336 VAL A C 1
ATOM 2769 O O . VAL A 1 336 ? 5.080 -8.168 -12.755 1.00 96.75 336 VAL A O 1
ATOM 2772 N N . ASP A 1 337 ? 3.909 -9.928 -11.999 1.00 95.62 337 ASP A N 1
ATOM 2773 C CA . ASP A 1 337 ? 5.042 -10.836 -12.078 1.00 95.62 337 ASP A CA 1
ATOM 2774 C C . ASP A 1 337 ? 5.358 -11.183 -13.534 1.00 95.62 337 ASP A C 1
ATOM 2776 O O . ASP A 1 337 ? 4.745 -12.041 -14.165 1.00 95.62 337 ASP A O 1
ATOM 2780 N N . SER A 1 338 ? 6.365 -10.512 -14.076 1.00 93.56 338 SER A N 1
ATOM 2781 C CA . SER A 1 338 ? 6.813 -10.731 -15.448 1.00 93.56 338 SER A CA 1
ATOM 2782 C C . SER A 1 338 ? 7.780 -11.909 -15.616 1.00 93.56 338 SER A C 1
ATOM 2784 O O . SER A 1 338 ? 8.238 -12.124 -16.739 1.00 93.56 338 SER A O 1
ATOM 2786 N N . ARG A 1 339 ? 8.121 -12.648 -14.544 1.00 91.31 339 ARG A N 1
ATOM 2787 C CA . ARG A 1 339 ? 9.121 -13.726 -14.584 1.00 91.31 339 ARG A CA 1
ATOM 2788 C C . ARG A 1 339 ? 8.733 -14.860 -15.536 1.00 91.31 339 ARG A C 1
ATOM 2790 O O . ARG A 1 339 ? 7.619 -15.374 -15.505 1.00 91.31 339 ARG A O 1
ATOM 2797 N N . LEU A 1 340 ? 9.683 -15.298 -16.350 1.00 86.12 340 LEU A N 1
ATOM 2798 C CA . LEU A 1 340 ? 9.598 -16.548 -17.103 1.00 86.12 340 LEU A CA 1
ATOM 2799 C C . LEU A 1 340 ? 9.596 -17.751 -16.146 1.00 86.12 340 LEU A C 1
ATOM 2801 O O . LEU A 1 340 ? 10.121 -17.671 -15.037 1.00 86.12 340 LEU A O 1
ATOM 2805 N N . ALA A 1 341 ? 9.089 -18.901 -16.598 1.00 79.56 341 ALA A N 1
ATOM 2806 C CA . ALA A 1 341 ? 9.051 -20.124 -15.785 1.00 79.56 341 ALA A CA 1
ATOM 2807 C C . ALA A 1 341 ? 10.435 -20.533 -15.232 1.00 79.56 341 ALA A C 1
ATOM 2809 O O . ALA A 1 341 ? 10.551 -20.904 -14.062 1.00 79.56 341 ALA A O 1
ATOM 2810 N N . TYR A 1 342 ? 11.491 -20.370 -16.041 1.00 79.50 342 TYR A N 1
ATOM 2811 C CA . TYR A 1 342 ? 12.872 -20.591 -15.607 1.00 79.50 342 TYR A CA 1
ATOM 2812 C C . TYR A 1 342 ? 13.310 -19.604 -14.512 1.00 79.50 342 TYR A C 1
ATOM 2814 O O . TYR A 1 342 ? 13.960 -20.007 -13.547 1.00 79.50 342 TYR A O 1
ATOM 2822 N N . GLU A 1 343 ? 12.952 -18.318 -14.638 1.00 86.31 343 GLU A N 1
ATOM 2823 C CA . GLU A 1 343 ? 13.280 -17.292 -13.637 1.00 86.31 343 GLU A CA 1
ATOM 2824 C C . GLU A 1 343 ? 12.597 -17.610 -12.292 1.00 86.31 343 GLU A C 1
ATOM 2826 O O . GLU A 1 343 ? 13.201 -17.413 -11.245 1.00 86.31 343 GLU A O 1
ATOM 2831 N N . GLU A 1 344 ? 11.384 -18.166 -12.296 1.00 81.31 344 GLU A N 1
ATOM 2832 C CA . GLU A 1 344 ? 10.654 -18.570 -11.080 1.00 81.31 344 GLU A CA 1
ATOM 2833 C C . GLU A 1 344 ? 11.164 -19.852 -10.415 1.00 81.31 344 GLU A C 1
ATOM 2835 O O . GLU A 1 344 ? 10.711 -20.178 -9.320 1.00 81.31 344 GLU A O 1
ATOM 2840 N N . ASN A 1 345 ? 12.059 -20.607 -11.068 1.00 67.50 345 ASN A N 1
ATOM 2841 C CA . ASN A 1 345 ? 12.401 -21.976 -10.669 1.00 67.50 345 ASN A CA 1
ATOM 2842 C C . ASN A 1 345 ? 11.161 -22.894 -10.573 1.00 67.50 345 ASN A C 1
ATOM 2844 O O . ASN A 1 345 ? 11.072 -23.765 -9.707 1.00 67.50 345 ASN A O 1
ATOM 2848 N N . ASN A 1 346 ? 10.184 -22.703 -11.462 1.00 57.31 346 ASN A N 1
ATOM 2849 C CA . ASN A 1 346 ? 8.983 -23.523 -11.457 1.00 57.31 346 ASN A CA 1
ATOM 2850 C C . ASN A 1 346 ? 9.218 -24.789 -12.298 1.00 57.31 346 ASN A C 1
ATOM 2852 O O . ASN A 1 346 ? 9.319 -24.731 -13.521 1.00 57.31 346 ASN A O 1
ATOM 2856 N N . SER A 1 347 ? 9.306 -25.951 -11.648 1.00 49.31 347 SER A N 1
ATOM 2857 C CA . SER A 1 347 ? 9.534 -27.264 -12.279 1.00 49.31 347 SER A CA 1
ATOM 2858 C C . SER A 1 347 ? 8.399 -27.727 -13.202 1.00 49.31 347 SER A C 1
ATOM 2860 O O . SER A 1 347 ? 8.536 -28.749 -13.867 1.00 49.31 347 SER A O 1
ATOM 2862 N N . THR A 1 348 ? 7.287 -26.991 -13.245 1.00 45.50 348 THR A N 1
ATOM 2863 C CA . THR A 1 348 ? 6.040 -27.407 -13.903 1.00 45.50 348 THR A CA 1
ATOM 2864 C C . THR A 1 348 ? 5.862 -26.883 -15.331 1.00 45.50 348 THR A C 1
ATOM 2866 O O . THR A 1 348 ? 4.981 -27.367 -16.033 1.00 45.50 348 THR A O 1
ATOM 2869 N N . HIS A 1 349 ? 6.665 -25.914 -15.788 1.00 51.12 349 HIS A N 1
ATOM 2870 C CA . HIS A 1 349 ? 6.484 -25.291 -17.104 1.00 51.12 349 HIS A CA 1
ATOM 2871 C C . HIS A 1 349 ? 7.835 -25.113 -17.808 1.00 51.12 349 HIS A C 1
ATOM 2873 O O . HIS A 1 349 ? 8.703 -24.413 -17.304 1.00 51.12 349 HIS A O 1
ATOM 2879 N N . ASP A 1 350 ? 7.997 -25.794 -18.944 1.00 49.81 350 ASP A N 1
ATOM 2880 C CA . ASP A 1 350 ? 9.123 -25.771 -19.891 1.00 49.81 350 ASP A CA 1
ATOM 2881 C C . ASP A 1 350 ? 10.381 -24.945 -19.505 1.00 49.81 350 ASP A C 1
ATOM 2883 O O . ASP A 1 350 ? 10.466 -23.740 -19.747 1.00 49.81 350 ASP A O 1
ATOM 2887 N N . ASN A 1 351 ? 11.408 -25.631 -18.985 1.00 50.47 351 ASN A N 1
ATOM 2888 C CA . ASN A 1 351 ? 12.756 -25.085 -18.768 1.00 50.47 351 ASN A CA 1
ATOM 2889 C C . ASN A 1 351 ? 13.672 -25.209 -20.010 1.00 50.47 351 ASN A C 1
ATOM 2891 O O . ASN A 1 351 ? 14.866 -24.913 -19.917 1.00 50.47 351 ASN A O 1
ATOM 2895 N N . SER A 1 352 ? 13.172 -25.680 -21.162 1.00 49.09 352 SER A N 1
ATOM 2896 C CA . SER A 1 352 ? 14.005 -26.095 -22.308 1.00 49.09 352 SER A CA 1
ATOM 2897 C C . SER A 1 352 ? 14.710 -24.949 -23.035 1.00 49.09 352 SER A C 1
ATOM 2899 O O . SER A 1 352 ? 15.639 -25.189 -23.808 1.00 49.09 352 SER A O 1
ATOM 2901 N N . LYS A 1 353 ? 14.342 -23.694 -22.757 1.00 51.16 353 LYS A N 1
ATOM 2902 C CA . LYS A 1 353 ? 15.033 -22.507 -23.272 1.00 51.16 353 LYS A CA 1
ATOM 2903 C C . LYS A 1 353 ? 15.506 -21.628 -22.118 1.00 51.16 353 LYS A C 1
ATOM 2905 O O . LYS A 1 353 ? 14.924 -20.592 -21.826 1.00 51.16 353 LYS A O 1
ATOM 2910 N N . GLY A 1 354 ? 16.623 -22.011 -21.499 1.00 46.91 354 GLY A N 1
ATOM 2911 C CA . GLY A 1 354 ? 17.372 -21.192 -20.528 1.00 46.91 354 GLY A CA 1
ATOM 2912 C C . GLY A 1 354 ? 18.009 -19.917 -21.112 1.00 46.91 354 GLY A C 1
ATOM 2913 O O . GLY A 1 354 ? 18.932 -19.362 -20.518 1.00 46.91 354 GLY A O 1
ATOM 2914 N N . TYR A 1 355 ? 17.541 -19.461 -22.275 1.00 45.31 355 TYR A N 1
ATOM 2915 C CA . TYR A 1 355 ? 18.015 -18.279 -22.978 1.00 45.31 355 TYR A CA 1
ATOM 2916 C C . TYR A 1 355 ? 16.819 -17.402 -23.324 1.00 45.31 355 TYR A C 1
ATOM 2918 O O . TYR A 1 355 ? 15.907 -17.841 -24.025 1.00 45.31 355 TYR A O 1
ATOM 2926 N N . ASN A 1 356 ? 16.850 -16.154 -22.861 1.00 55.03 356 ASN A N 1
ATOM 2927 C CA . ASN A 1 356 ? 16.008 -15.115 -23.434 1.00 55.03 356 ASN A CA 1
ATOM 2928 C C . ASN A 1 356 ? 16.752 -14.500 -24.621 1.00 55.03 356 ASN A C 1
ATOM 2930 O O . ASN A 1 356 ? 17.980 -14.368 -24.587 1.00 55.03 356 ASN A O 1
ATOM 2934 N N . VAL A 1 357 ? 16.016 -14.106 -25.654 1.00 52.56 357 VAL A N 1
ATOM 2935 C CA . VAL A 1 357 ? 16.587 -13.323 -26.746 1.00 52.56 357 VAL A CA 1
ATOM 2936 C C . VAL A 1 357 ? 16.813 -11.911 -26.202 1.00 52.56 357 VAL A C 1
ATOM 2938 O O . VAL A 1 357 ? 15.859 -11.160 -26.022 1.00 52.56 357 VAL A O 1
ATOM 2941 N N . LYS A 1 358 ? 18.061 -11.560 -25.876 1.00 59.12 358 LYS A N 1
ATOM 2942 C CA . LYS A 1 358 ? 18.432 -10.201 -25.446 1.00 59.12 358 LYS A CA 1
ATOM 2943 C C . LYS A 1 358 ? 19.223 -9.520 -26.549 1.00 59.12 358 LYS A C 1
ATOM 2945 O O . LYS A 1 358 ? 20.086 -10.155 -27.143 1.00 59.12 358 LYS A O 1
ATOM 2950 N N . CYS A 1 359 ? 18.983 -8.243 -26.809 1.00 54.06 359 CYS A N 1
ATOM 2951 C CA . CYS A 1 359 ? 19.889 -7.458 -27.643 1.00 54.06 359 CYS A CA 1
ATOM 2952 C C . CYS A 1 359 ? 21.059 -6.923 -26.818 1.00 54.06 359 CYS A C 1
ATOM 2954 O O . CYS A 1 359 ? 20.888 -6.630 -25.639 1.00 54.06 359 CYS A O 1
ATOM 2956 N N . ASP A 1 360 ? 22.243 -6.785 -27.415 1.00 63.38 360 ASP A N 1
ATOM 2957 C CA . ASP A 1 360 ? 23.268 -5.911 -26.845 1.00 63.38 360 ASP A CA 1
ATOM 2958 C C . ASP A 1 360 ? 22.880 -4.427 -26.978 1.00 63.38 360 ASP A C 1
ATOM 2960 O O . ASP A 1 360 ? 21.852 -4.079 -27.557 1.00 63.38 360 ASP A O 1
ATOM 2964 N N . ASP A 1 361 ? 23.708 -3.539 -26.434 1.00 59.81 361 ASP A N 1
ATOM 2965 C CA . ASP A 1 361 ? 23.546 -2.080 -26.478 1.00 59.81 361 ASP A CA 1
ATOM 2966 C C . ASP A 1 361 ? 23.521 -1.497 -27.906 1.00 59.81 361 ASP A C 1
ATOM 2968 O O . ASP A 1 361 ? 23.145 -0.340 -28.096 1.00 59.81 361 ASP A O 1
ATOM 2972 N N . LYS A 1 362 ? 23.876 -2.302 -28.916 1.00 60.97 362 LYS A N 1
ATOM 2973 C CA . LYS A 1 362 ? 23.823 -1.968 -30.346 1.00 60.97 362 LYS A CA 1
ATOM 2974 C C . LYS A 1 362 ? 22.625 -2.597 -31.064 1.00 60.97 362 LYS A C 1
ATOM 2976 O O . LYS A 1 362 ? 22.542 -2.505 -32.287 1.00 60.97 362 LYS A O 1
ATOM 2981 N N . GLY A 1 363 ? 21.718 -3.254 -30.338 1.00 60.00 363 GLY A N 1
ATOM 2982 C CA . GLY A 1 363 ? 20.527 -3.890 -30.901 1.00 60.00 363 GLY A CA 1
ATOM 2983 C C . GLY A 1 363 ? 20.768 -5.280 -31.505 1.00 60.00 363 GLY A C 1
ATOM 2984 O O . GLY A 1 363 ? 19.879 -5.806 -32.171 1.00 60.00 363 GLY A O 1
ATOM 2985 N N . THR A 1 364 ? 21.935 -5.901 -31.293 1.00 68.25 364 THR A N 1
ATOM 2986 C CA . THR A 1 364 ? 22.251 -7.232 -31.844 1.00 68.25 364 THR A CA 1
ATOM 2987 C C . THR A 1 364 ? 21.749 -8.335 -30.918 1.00 68.25 364 THR A C 1
ATOM 2989 O O . THR A 1 364 ? 22.187 -8.412 -29.770 1.00 68.25 364 THR A O 1
ATOM 2992 N N . LEU A 1 365 ? 20.886 -9.230 -31.414 1.00 64.69 365 LEU A N 1
ATOM 2993 C CA . LEU A 1 365 ? 20.362 -10.368 -30.644 1.00 64.69 365 LEU A CA 1
ATOM 2994 C C . LEU A 1 365 ? 21.497 -11.307 -30.193 1.00 64.69 365 LEU A C 1
ATOM 2996 O O . LEU A 1 365 ? 22.319 -11.755 -30.995 1.00 64.69 365 LEU A O 1
ATOM 3000 N N . LYS A 1 366 ? 21.515 -11.644 -28.905 1.00 64.50 366 LYS A N 1
ATOM 3001 C CA . LYS A 1 366 ? 22.438 -12.571 -28.252 1.00 64.50 366 LYS A CA 1
ATOM 3002 C C . LYS A 1 366 ? 21.673 -13.507 -27.325 1.00 64.50 366 LYS A C 1
ATOM 3004 O O . LYS A 1 366 ? 20.739 -13.111 -26.629 1.00 64.50 366 LYS A O 1
ATOM 3009 N N . ASN A 1 367 ? 22.135 -14.751 -27.271 1.00 62.22 367 ASN A N 1
ATOM 3010 C CA . ASN A 1 367 ? 21.685 -15.707 -26.269 1.00 62.22 367 ASN A CA 1
ATOM 3011 C C . ASN A 1 367 ? 22.394 -15.396 -24.949 1.00 62.22 367 ASN A C 1
ATOM 3013 O O . ASN A 1 367 ? 23.610 -15.556 -24.847 1.00 62.22 367 ASN A O 1
ATOM 3017 N N . VAL A 1 368 ? 21.637 -14.949 -23.948 1.00 63.94 368 VAL A N 1
ATOM 3018 C CA . VAL A 1 368 ? 22.155 -14.678 -22.601 1.00 63.94 368 VAL A CA 1
ATOM 3019 C C . VAL A 1 368 ? 21.549 -15.695 -21.635 1.00 63.94 368 VAL A C 1
ATOM 3021 O O . VAL A 1 368 ? 20.331 -15.896 -21.691 1.00 63.94 368 VAL A O 1
ATOM 3024 N N . PRO A 1 369 ? 22.352 -16.346 -20.770 1.00 65.00 369 PRO A N 1
ATOM 3025 C CA . PRO A 1 369 ? 21.823 -17.249 -19.757 1.00 65.00 369 PRO A CA 1
ATOM 3026 C C . PRO A 1 369 ? 20.803 -16.528 -18.875 1.00 65.00 369 PRO A C 1
ATOM 3028 O O . PRO A 1 369 ? 21.063 -15.425 -18.386 1.00 65.00 369 PRO A O 1
ATOM 3031 N N . LEU A 1 370 ? 19.639 -17.141 -18.675 1.00 72.50 370 LEU A N 1
ATOM 3032 C CA . LEU A 1 370 ? 18.668 -16.662 -17.699 1.00 72.50 370 LEU A CA 1
ATOM 3033 C C . LEU A 1 370 ? 19.190 -16.873 -16.272 1.00 72.50 370 LEU A C 1
ATOM 3035 O O . LEU A 1 370 ? 19.859 -17.865 -15.976 1.00 72.50 370 LEU A O 1
ATOM 3039 N N . GLN A 1 371 ? 18.840 -15.952 -15.377 1.00 79.75 371 GLN A N 1
ATOM 3040 C CA . GLN A 1 371 ? 19.091 -16.072 -13.943 1.00 79.75 371 GLN A CA 1
ATOM 3041 C C . GLN A 1 371 ? 17.793 -16.468 -13.237 1.00 79.75 371 GLN A C 1
ATOM 3043 O O . GLN A 1 371 ? 16.706 -16.060 -13.643 1.00 79.75 371 GLN A O 1
ATOM 3048 N N . ARG A 1 372 ? 17.896 -17.271 -12.177 1.00 85.88 372 ARG A N 1
ATOM 3049 C CA . ARG A 1 372 ? 16.755 -17.546 -11.295 1.00 85.88 372 ARG A CA 1
ATOM 3050 C C . ARG A 1 372 ? 16.534 -16.337 -10.407 1.00 85.88 372 ARG A C 1
ATOM 3052 O O . ARG A 1 372 ? 17.490 -15.811 -9.862 1.00 85.88 372 ARG A O 1
ATOM 3059 N N . VAL A 1 373 ? 15.296 -15.895 -10.258 1.00 90.38 373 VAL A N 1
ATOM 3060 C CA . VAL A 1 373 ? 14.957 -14.705 -9.484 1.00 90.38 373 VAL A CA 1
ATOM 3061 C C . VAL A 1 373 ? 13.873 -15.064 -8.483 1.00 90.38 373 VAL A C 1
ATOM 3063 O O . VAL A 1 373 ? 12.740 -15.362 -8.861 1.00 90.38 373 VAL A O 1
ATOM 3066 N N . ALA A 1 374 ? 14.221 -15.009 -7.197 1.00 91.00 374 ALA A N 1
ATOM 3067 C CA . ALA A 1 374 ? 13.381 -15.504 -6.108 1.00 91.00 374 ALA A CA 1
ATOM 3068 C C . ALA A 1 374 ? 12.002 -14.828 -6.036 1.00 91.00 374 ALA A C 1
ATOM 3070 O O . ALA A 1 374 ? 11.003 -15.493 -5.764 1.00 91.00 374 ALA A O 1
ATOM 3071 N N . LYS A 1 375 ? 11.927 -13.525 -6.335 1.00 94.38 375 LYS A N 1
ATOM 3072 C CA . LYS A 1 375 ? 10.716 -12.714 -6.142 1.00 94.38 375 LYS A CA 1
ATOM 3073 C C . LYS A 1 375 ? 10.228 -12.041 -7.422 1.00 94.38 375 LYS A C 1
ATOM 3075 O O . LYS A 1 375 ? 11.012 -11.771 -8.341 1.00 94.38 375 LYS A O 1
ATOM 3080 N N . SER A 1 376 ? 8.934 -11.721 -7.450 1.00 95.62 376 SER A N 1
ATOM 3081 C CA . SER A 1 376 ? 8.358 -10.773 -8.407 1.00 95.62 376 SER A CA 1
ATOM 3082 C C . SER A 1 376 ? 9.043 -9.408 -8.276 1.00 95.62 376 SER A C 1
ATOM 3084 O O . SER A 1 376 ? 9.660 -9.077 -7.261 1.00 95.62 376 SER A O 1
ATOM 3086 N N . ARG A 1 377 ? 8.947 -8.600 -9.329 1.00 96.19 377 ARG A N 1
ATOM 3087 C CA . ARG A 1 377 ? 9.423 -7.213 -9.310 1.00 96.19 377 ARG A CA 1
ATOM 3088 C C . ARG A 1 377 ? 8.572 -6.288 -8.440 1.00 96.19 377 ARG A C 1
ATOM 3090 O O . ARG A 1 377 ? 9.037 -5.213 -8.077 1.00 96.19 377 ARG A O 1
ATOM 3097 N N . TYR A 1 378 ? 7.342 -6.703 -8.146 1.00 97.81 378 TYR A N 1
ATOM 3098 C CA . TYR A 1 378 ? 6.576 -6.169 -7.034 1.00 97.81 378 TYR A CA 1
ATOM 3099 C C . TYR A 1 378 ? 6.757 -7.134 -5.863 1.00 97.81 378 TYR A C 1
ATOM 3101 O O . TYR A 1 378 ? 6.322 -8.275 -5.965 1.00 97.81 378 TYR A O 1
ATOM 3109 N N . SER A 1 379 ? 7.458 -6.749 -4.799 1.00 96.81 379 SER A N 1
ATOM 3110 C CA . SER A 1 379 ? 7.678 -7.625 -3.633 1.00 96.81 379 SER A CA 1
ATOM 3111 C C . SER A 1 379 ? 8.308 -6.875 -2.460 1.00 96.81 379 SER A C 1
ATOM 3113 O O . SER A 1 379 ? 8.716 -5.737 -2.590 1.00 96.81 379 SER A O 1
ATOM 3115 N N . LYS A 1 380 ? 8.400 -7.478 -1.275 1.00 95.75 380 LYS A N 1
ATOM 3116 C CA . LYS A 1 380 ? 9.156 -6.902 -0.144 1.00 95.75 380 LYS A CA 1
ATOM 3117 C C . LYS A 1 380 ? 10.606 -6.552 -0.525 1.00 95.75 380 LYS A C 1
ATOM 3119 O O . LYS A 1 380 ? 11.140 -7.168 -1.446 1.00 95.75 380 LYS A O 1
ATOM 3124 N N . ILE A 1 381 ? 11.241 -5.599 0.159 1.00 97.56 381 ILE A N 1
ATOM 3125 C CA . ILE A 1 381 ? 12.637 -5.208 -0.122 1.00 97.56 381 ILE A CA 1
ATOM 3126 C C . ILE A 1 381 ? 13.616 -6.397 -0.086 1.00 97.56 381 ILE A C 1
ATOM 3128 O O . ILE A 1 381 ? 13.387 -7.389 0.606 1.00 97.56 381 ILE A O 1
ATOM 3132 N N . ASP A 1 382 ? 14.710 -6.293 -0.840 1.00 97.38 382 ASP A N 1
ATOM 3133 C CA . ASP A 1 382 ? 15.703 -7.368 -1.004 1.00 97.38 382 ASP A CA 1
ATOM 3134 C C . ASP A 1 382 ? 16.978 -7.162 -0.187 1.00 97.38 382 ASP A C 1
ATOM 3136 O O . ASP A 1 382 ? 17.602 -8.129 0.238 1.00 97.38 382 ASP A O 1
ATOM 3140 N N . LEU A 1 383 ? 17.387 -5.907 -0.007 1.00 98.31 383 LEU A N 1
ATOM 3141 C CA . LEU A 1 383 ? 18.681 -5.544 0.557 1.00 98.31 383 LEU A CA 1
ATOM 3142 C C . LEU A 1 383 ? 18.536 -4.311 1.434 1.00 98.31 383 LEU A C 1
ATOM 3144 O O . LEU A 1 383 ? 17.868 -3.349 1.044 1.00 98.31 383 LEU A O 1
ATOM 3148 N N . PHE A 1 384 ? 19.232 -4.336 2.561 1.00 98.62 384 PHE A N 1
ATOM 3149 C CA . PHE A 1 384 ? 19.640 -3.137 3.268 1.00 98.62 384 PHE A CA 1
ATOM 3150 C C . PHE A 1 384 ? 20.739 -2.404 2.496 1.00 98.62 384 PHE A C 1
ATOM 3152 O O . PHE A 1 384 ? 21.614 -3.036 1.888 1.00 98.62 384 PHE A O 1
ATOM 3159 N N . LEU A 1 385 ? 20.706 -1.077 2.543 1.00 98.25 385 LEU A N 1
ATOM 3160 C CA . LEU A 1 385 ? 21.618 -0.185 1.832 1.00 98.25 385 LEU A CA 1
ATOM 3161 C C . LEU A 1 385 ? 22.883 0.109 2.643 1.00 98.25 385 LEU A C 1
ATOM 3163 O O . LEU A 1 385 ? 23.925 0.396 2.056 1.00 98.25 385 LEU A O 1
ATOM 3167 N N . GLY A 1 386 ? 22.809 0.053 3.970 1.00 96.44 386 GLY A N 1
ATOM 3168 C CA . GLY A 1 386 ? 23.831 0.529 4.897 1.00 96.44 386 GLY A CA 1
ATOM 3169 C C . GLY A 1 386 ? 23.895 2.049 4.963 1.00 96.44 386 GLY A C 1
ATOM 3170 O O . GLY A 1 386 ? 23.401 2.753 4.087 1.00 96.44 386 GLY A O 1
ATOM 3171 N N . SER A 1 387 ? 24.567 2.572 5.979 1.00 94.69 387 SER A N 1
ATOM 3172 C CA . SER A 1 387 ? 24.881 3.997 6.121 1.00 94.69 387 SER A CA 1
ATOM 3173 C C . SER A 1 387 ? 26.239 4.188 6.798 1.00 94.69 387 SER A C 1
ATOM 3175 O O . SER A 1 387 ? 26.920 3.225 7.162 1.00 94.69 387 SER A O 1
ATOM 3177 N N . SER A 1 388 ? 26.622 5.438 7.033 1.00 93.88 388 SER A N 1
ATOM 3178 C CA . SER A 1 388 ? 27.784 5.838 7.829 1.00 93.88 388 SER A CA 1
ATOM 3179 C C . SER A 1 388 ? 27.779 5.259 9.252 1.00 93.88 388 SER A C 1
ATOM 3181 O O . SER A 1 388 ? 28.830 5.187 9.887 1.00 93.88 388 SER A O 1
ATOM 3183 N N . ARG A 1 389 ? 26.614 4.810 9.744 1.00 93.69 389 ARG A N 1
ATOM 3184 C CA . ARG A 1 389 ? 26.422 4.193 11.068 1.00 93.69 389 ARG A CA 1
ATOM 3185 C C . ARG A 1 389 ? 26.727 2.692 11.084 1.00 93.69 389 ARG A C 1
ATOM 3187 O O . ARG A 1 389 ? 26.815 2.104 12.158 1.00 93.69 389 ARG A O 1
ATOM 3194 N N . THR A 1 390 ? 26.868 2.061 9.920 1.00 93.50 390 THR A N 1
ATOM 3195 C CA . THR A 1 390 ? 27.039 0.605 9.778 1.00 93.50 390 THR A CA 1
ATOM 3196 C C . THR A 1 390 ? 28.430 0.226 9.271 1.00 93.50 390 THR A C 1
ATOM 3198 O O . THR A 1 390 ? 29.074 1.029 8.591 1.00 93.50 390 THR A O 1
ATOM 3201 N N . PRO A 1 391 ? 28.911 -1.005 9.539 1.00 92.69 391 PRO A N 1
ATOM 3202 C CA . PRO A 1 391 ? 30.089 -1.525 8.854 1.00 92.69 391 PRO A CA 1
ATOM 3203 C C . PRO A 1 391 ? 29.848 -1.632 7.340 1.00 92.69 391 PRO A C 1
ATOM 3205 O O . PRO A 1 391 ? 28.716 -1.714 6.871 1.00 92.69 391 PRO A O 1
ATOM 3208 N N . LYS A 1 392 ? 30.936 -1.675 6.560 1.00 91.69 392 LYS A N 1
ATOM 3209 C CA . LYS A 1 392 ? 30.850 -1.874 5.102 1.00 91.69 392 LYS A CA 1
ATOM 3210 C C . LYS A 1 392 ? 30.286 -3.245 4.726 1.00 91.69 392 LYS A C 1
ATOM 3212 O O . LYS A 1 392 ? 29.608 -3.361 3.711 1.00 91.69 392 LYS A O 1
ATOM 3217 N N . ASP A 1 393 ? 30.594 -4.270 5.513 1.00 94.81 393 ASP A N 1
ATOM 3218 C CA . ASP A 1 393 ? 30.079 -5.619 5.308 1.00 94.81 393 ASP A CA 1
ATOM 3219 C C . ASP A 1 393 ? 28.725 -5.774 6.011 1.00 94.81 393 ASP A C 1
ATOM 3221 O O . ASP A 1 393 ? 28.652 -5.732 7.238 1.00 94.81 393 ASP A O 1
ATOM 3225 N N . LEU A 1 394 ? 27.664 -5.944 5.220 1.00 96.62 394 LEU A N 1
ATOM 3226 C CA . LEU A 1 394 ? 26.303 -6.188 5.702 1.00 96.62 394 LEU A CA 1
ATOM 3227 C C . LEU A 1 394 ? 25.878 -7.655 5.574 1.00 96.62 394 LEU A C 1
ATOM 3229 O O . LEU A 1 394 ? 24.690 -7.941 5.688 1.00 96.62 394 LEU A O 1
ATOM 3233 N N . SER A 1 395 ? 26.792 -8.593 5.311 1.00 95.06 395 SER A N 1
ATOM 3234 C CA . SER A 1 395 ? 26.451 -10.012 5.104 1.00 95.06 395 SER A CA 1
ATOM 3235 C C . SER A 1 395 ? 25.714 -10.657 6.285 1.00 95.06 395 SER A C 1
ATOM 3237 O O . SER A 1 395 ? 24.942 -11.588 6.081 1.00 95.06 395 SER A O 1
ATOM 3239 N N . GLU A 1 396 ? 25.893 -10.128 7.500 1.00 95.06 396 GLU A N 1
ATOM 3240 C CA . GLU A 1 396 ? 25.157 -10.543 8.701 1.00 95.06 396 GLU A CA 1
ATOM 3241 C C . GLU A 1 396 ? 23.638 -10.317 8.578 1.00 95.06 396 GLU A C 1
ATOM 3243 O O . GLU A 1 396 ? 22.853 -11.097 9.114 1.00 95.06 396 GLU A O 1
ATOM 3248 N N . VAL A 1 397 ? 23.221 -9.253 7.883 1.00 97.31 397 VAL A N 1
ATOM 3249 C CA . VAL A 1 397 ? 21.813 -8.827 7.797 1.00 97.31 397 VAL A CA 1
ATOM 3250 C C . VAL A 1 397 ? 21.236 -8.933 6.389 1.00 97.31 397 VAL A C 1
ATOM 3252 O O . VAL A 1 397 ? 20.041 -9.144 6.238 1.00 97.31 397 VAL A O 1
ATOM 3255 N N . ASN A 1 398 ? 22.068 -8.851 5.354 1.00 97.94 398 ASN A N 1
ATOM 3256 C CA . ASN A 1 398 ? 21.721 -9.184 3.975 1.00 97.94 398 ASN A CA 1
ATOM 3257 C C . ASN A 1 398 ? 21.987 -10.679 3.731 1.00 97.94 398 ASN A C 1
ATOM 3259 O O . ASN A 1 398 ? 22.856 -11.051 2.946 1.00 97.94 398 ASN A O 1
ATOM 3263 N N . ASP A 1 399 ? 21.243 -11.525 4.444 1.00 97.12 399 ASP A N 1
ATOM 3264 C CA . ASP A 1 399 ? 21.435 -12.980 4.541 1.00 97.12 399 ASP A CA 1
ATOM 3265 C C . ASP A 1 399 ? 20.586 -13.795 3.546 1.00 97.12 399 ASP A C 1
ATOM 3267 O O . ASP A 1 399 ? 20.501 -15.021 3.635 1.00 97.12 399 ASP A O 1
ATOM 3271 N N . VAL A 1 400 ? 19.952 -13.120 2.587 1.00 95.50 400 VAL A N 1
ATOM 3272 C CA . VAL A 1 400 ? 19.143 -13.726 1.523 1.00 95.50 400 VAL A CA 1
ATOM 3273 C C . VAL A 1 400 ? 19.876 -13.679 0.186 1.00 95.50 400 VAL A C 1
ATOM 3275 O O . VAL A 1 400 ? 20.663 -12.773 -0.087 1.00 95.50 400 VAL A O 1
ATOM 3278 N N . GLU A 1 401 ? 19.614 -14.658 -0.677 1.00 91.88 401 GLU A N 1
ATOM 3279 C CA . GLU A 1 401 ? 20.193 -14.673 -2.019 1.00 91.88 401 GLU A CA 1
ATOM 3280 C C . GLU A 1 401 ? 19.515 -13.620 -2.904 1.00 91.88 401 GLU A C 1
ATOM 3282 O O . GLU A 1 401 ? 18.309 -13.676 -3.161 1.00 91.88 401 GLU A O 1
ATOM 3287 N N . VAL A 1 402 ? 20.309 -12.668 -3.398 1.00 93.88 402 VAL A N 1
ATOM 3288 C CA . VAL A 1 402 ? 19.842 -11.581 -4.261 1.00 93.88 402 VAL A CA 1
ATOM 3289 C C . VAL A 1 402 ? 20.665 -11.564 -5.538 1.00 93.88 402 VAL A C 1
ATOM 3291 O O . VAL A 1 402 ? 21.870 -11.321 -5.530 1.00 93.88 402 VAL A O 1
ATOM 3294 N N . VAL A 1 403 ? 19.993 -11.813 -6.658 1.00 93.12 403 VAL A N 1
ATOM 3295 C CA . VAL A 1 403 ? 20.618 -11.760 -7.980 1.00 93.12 403 VAL A CA 1
ATOM 3296 C C . VAL A 1 403 ? 20.891 -10.316 -8.376 1.00 93.12 403 VAL A C 1
ATOM 3298 O O . VAL A 1 403 ? 20.036 -9.452 -8.194 1.00 93.12 403 VAL A O 1
ATOM 3301 N N . VAL A 1 404 ? 22.060 -10.064 -8.961 1.00 95.06 404 VAL A N 1
ATOM 3302 C CA . VAL A 1 404 ? 22.494 -8.730 -9.384 1.00 95.06 404 VAL A CA 1
ATOM 3303 C C . VAL A 1 404 ? 22.924 -8.714 -10.848 1.00 95.06 404 VAL A C 1
ATOM 3305 O O . VAL A 1 404 ? 23.312 -9.730 -11.428 1.00 95.06 404 VAL A O 1
ATOM 3308 N N . ASN A 1 405 ? 22.848 -7.535 -11.460 1.00 94.94 405 ASN A N 1
ATOM 3309 C CA . ASN A 1 405 ? 23.437 -7.261 -12.762 1.00 94.94 405 ASN A CA 1
ATOM 3310 C C . ASN A 1 405 ? 24.899 -6.817 -12.584 1.00 94.94 405 ASN A C 1
ATOM 3312 O O . ASN A 1 405 ? 25.154 -5.665 -12.234 1.00 94.94 405 ASN A O 1
ATOM 3316 N N . ASP A 1 406 ? 25.854 -7.710 -12.859 1.00 94.75 406 ASP A N 1
ATOM 3317 C CA . ASP A 1 406 ? 27.289 -7.482 -12.608 1.00 94.75 406 ASP A CA 1
ATOM 3318 C C . ASP A 1 406 ? 27.843 -6.223 -13.293 1.00 94.75 406 ASP A C 1
ATOM 3320 O O . ASP A 1 406 ? 28.654 -5.496 -12.721 1.00 94.75 406 ASP A O 1
ATOM 3324 N N . LYS A 1 407 ? 27.378 -5.906 -14.510 1.00 94.19 407 LYS A N 1
ATOM 3325 C CA . LYS A 1 407 ? 27.823 -4.698 -15.227 1.00 94.19 407 LYS A CA 1
ATOM 3326 C C . LYS A 1 407 ? 27.388 -3.425 -14.508 1.00 94.19 407 LYS A C 1
ATOM 3328 O O . LYS A 1 407 ? 28.138 -2.450 -14.466 1.00 94.19 407 LYS A O 1
ATOM 3333 N N . VAL A 1 408 ? 26.165 -3.427 -13.984 1.00 96.69 408 VAL A N 1
ATOM 3334 C CA . VAL A 1 408 ? 25.627 -2.308 -13.208 1.00 96.69 408 VAL A CA 1
ATOM 3335 C C . VAL A 1 408 ? 26.330 -2.218 -11.863 1.00 96.69 408 VAL A C 1
ATOM 3337 O O . VAL A 1 408 ? 26.753 -1.127 -11.488 1.00 96.69 408 VAL A O 1
ATOM 3340 N N . PHE A 1 409 ? 26.519 -3.355 -11.191 1.00 98.06 409 PHE A N 1
ATOM 3341 C CA . PHE A 1 409 ? 27.232 -3.435 -9.921 1.00 98.06 409 PHE A CA 1
ATOM 3342 C C . PHE A 1 409 ? 28.613 -2.784 -10.020 1.00 98.06 409 PHE A C 1
ATOM 3344 O O . PHE A 1 409 ? 28.898 -1.853 -9.272 1.00 98.06 409 PHE A O 1
ATOM 3351 N N . GLU A 1 410 ? 29.432 -3.179 -10.997 1.00 98.12 410 GLU A N 1
ATOM 3352 C CA . GLU A 1 410 ? 30.781 -2.625 -11.158 1.00 98.12 410 GLU A CA 1
ATOM 3353 C C . GLU A 1 410 ? 30.779 -1.131 -11.527 1.00 98.12 410 GLU A C 1
ATOM 3355 O O . GLU A 1 410 ? 31.607 -0.374 -11.016 1.00 98.12 410 GLU A O 1
ATOM 3360 N N . ARG A 1 411 ? 29.838 -0.664 -12.368 1.00 97.12 411 ARG A N 1
ATOM 3361 C CA . ARG A 1 411 ? 29.721 0.772 -12.701 1.00 97.12 411 ARG A CA 1
ATOM 3362 C C . ARG A 1 411 ? 29.369 1.609 -11.472 1.00 97.12 411 ARG A C 1
ATOM 3364 O O . ARG A 1 411 ? 30.048 2.601 -11.217 1.00 97.12 411 ARG A O 1
ATOM 3371 N N . VAL A 1 412 ? 28.343 1.210 -10.718 1.00 97.75 412 VAL A N 1
ATOM 3372 C CA . VAL A 1 412 ? 27.893 1.956 -9.532 1.00 97.75 412 VAL A CA 1
ATOM 3373 C C . VAL A 1 412 ? 28.928 1.872 -8.417 1.00 97.75 412 VAL A C 1
ATOM 3375 O O . VAL A 1 412 ? 29.285 2.899 -7.852 1.00 97.75 412 VAL A O 1
ATOM 3378 N N . LYS A 1 413 ? 29.495 0.689 -8.152 1.00 97.81 413 LYS A N 1
ATOM 3379 C CA . LYS A 1 413 ? 30.556 0.507 -7.150 1.00 97.81 413 LYS A CA 1
ATOM 3380 C C . LYS A 1 413 ? 31.747 1.418 -7.429 1.00 97.81 413 LYS A C 1
ATOM 3382 O O . LYS A 1 413 ? 32.269 2.040 -6.508 1.00 97.81 413 LYS A O 1
ATOM 3387 N N . LYS A 1 414 ? 32.178 1.512 -8.691 1.00 96.94 414 LYS A N 1
ATOM 3388 C CA . LYS A 1 414 ? 33.281 2.395 -9.088 1.00 96.94 414 LYS A CA 1
ATOM 3389 C C . LYS A 1 414 ? 32.943 3.871 -8.860 1.00 96.94 414 LYS A C 1
ATOM 3391 O O . LYS A 1 414 ? 33.778 4.577 -8.308 1.00 96.94 414 LYS A O 1
ATOM 3396 N N . ALA A 1 415 ? 31.759 4.317 -9.282 1.00 95.31 415 ALA A N 1
ATOM 3397 C CA . ALA A 1 415 ? 31.323 5.707 -9.124 1.00 95.31 415 ALA A CA 1
ATOM 3398 C C . ALA A 1 415 ? 31.145 6.101 -7.647 1.00 95.31 415 ALA A C 1
ATOM 3400 O O . ALA A 1 415 ? 31.510 7.198 -7.245 1.00 95.31 415 ALA A O 1
ATOM 3401 N N . MET A 1 416 ? 30.683 5.166 -6.814 1.00 95.44 416 MET A N 1
ATOM 3402 C CA . MET A 1 416 ? 30.448 5.368 -5.381 1.00 95.44 416 MET A CA 1
ATOM 3403 C C . MET A 1 416 ? 31.661 5.023 -4.509 1.00 95.44 416 MET A C 1
ATOM 3405 O O . MET A 1 416 ? 31.507 4.547 -3.386 1.00 95.44 416 MET A O 1
ATOM 3409 N N . ASN A 1 417 ? 32.882 5.216 -5.020 1.00 94.38 417 ASN A N 1
ATOM 3410 C CA . ASN A 1 417 ? 34.133 5.028 -4.270 1.00 94.38 417 ASN A CA 1
ATOM 3411 C C . ASN A 1 417 ? 34.248 3.667 -3.543 1.00 94.38 417 ASN A C 1
ATOM 3413 O O . ASN A 1 417 ? 34.817 3.562 -2.453 1.00 94.38 417 ASN A O 1
ATOM 3417 N N . GLY A 1 418 ? 33.722 2.605 -4.155 1.00 95.00 418 GLY A N 1
ATOM 3418 C CA . GLY A 1 418 ? 33.762 1.243 -3.626 1.00 95.00 418 GLY A CA 1
ATOM 3419 C C . GLY A 1 418 ? 32.615 0.866 -2.683 1.00 95.00 418 GLY A C 1
ATOM 3420 O O . GLY A 1 418 ? 32.728 -0.166 -2.023 1.00 95.00 418 GLY A O 1
ATOM 3421 N N . ASP A 1 419 ? 31.535 1.650 -2.595 1.00 96.50 419 ASP A N 1
ATOM 3422 C CA . ASP A 1 419 ? 30.325 1.263 -1.854 1.00 96.50 419 ASP A CA 1
ATOM 3423 C C . ASP A 1 419 ? 29.607 0.085 -2.534 1.00 96.50 419 ASP A C 1
ATOM 3425 O O . ASP A 1 419 ? 28.896 0.238 -3.529 1.00 96.50 419 ASP A O 1
ATOM 3429 N N . GLU A 1 420 ? 29.806 -1.117 -1.995 1.00 97.56 420 GLU A N 1
ATOM 3430 C CA . GLU A 1 420 ? 29.205 -2.330 -2.548 1.00 97.56 420 GLU A CA 1
ATOM 3431 C C . GLU A 1 420 ? 27.717 -2.480 -2.225 1.00 97.56 420 GLU A C 1
ATOM 3433 O O . GLU A 1 420 ? 27.001 -3.119 -2.993 1.00 97.56 420 GLU A O 1
ATOM 3438 N N . ASN A 1 421 ? 27.233 -1.931 -1.110 1.00 97.81 421 ASN A N 1
ATOM 3439 C CA . ASN A 1 421 ? 25.856 -2.161 -0.669 1.00 97.81 421 ASN A CA 1
ATOM 3440 C C . ASN A 1 421 ? 24.881 -1.365 -1.535 1.00 97.81 421 ASN A C 1
ATOM 3442 O O . ASN A 1 421 ? 23.931 -1.928 -2.085 1.00 97.81 421 ASN A O 1
ATOM 3446 N N . LEU A 1 422 ? 25.182 -0.083 -1.757 1.00 97.12 422 LEU A N 1
ATOM 3447 C CA . LEU A 1 422 ? 24.398 0.753 -2.662 1.00 97.12 422 LEU A CA 1
ATOM 3448 C C . LEU A 1 422 ? 24.490 0.245 -4.110 1.00 97.12 422 LEU A C 1
ATOM 3450 O O . LEU A 1 422 ? 23.488 0.202 -4.826 1.00 97.12 422 LEU A O 1
ATOM 3454 N N . ALA A 1 423 ? 25.673 -0.218 -4.530 1.00 98.19 423 ALA A N 1
ATOM 3455 C CA . ALA A 1 423 ? 25.856 -0.821 -5.846 1.00 98.19 423 ALA A CA 1
ATOM 3456 C C . ALA A 1 423 ? 25.034 -2.106 -6.027 1.00 98.19 423 ALA A C 1
ATOM 3458 O O . ALA A 1 423 ? 24.408 -2.271 -7.073 1.00 98.19 423 ALA A O 1
ATOM 3459 N N . LYS A 1 424 ? 24.989 -2.999 -5.025 1.00 98.12 424 LYS A N 1
ATOM 3460 C CA . LYS A 1 424 ? 24.161 -4.222 -5.056 1.00 98.12 424 LYS A CA 1
ATOM 3461 C C . LYS A 1 424 ? 22.677 -3.893 -5.155 1.00 98.12 424 LYS A C 1
ATOM 3463 O O . LYS A 1 424 ? 21.988 -4.534 -5.945 1.00 98.12 424 LYS A O 1
ATOM 3468 N N . HIS A 1 425 ? 22.201 -2.889 -4.417 1.00 98.31 425 HIS A N 1
ATOM 3469 C CA . HIS A 1 425 ? 20.807 -2.447 -4.486 1.00 98.31 425 HIS A CA 1
ATOM 3470 C C . HIS A 1 425 ? 20.403 -2.072 -5.917 1.00 98.31 425 HIS A C 1
ATOM 3472 O O . HIS A 1 425 ? 19.508 -2.697 -6.488 1.00 98.31 425 HIS A O 1
ATOM 3478 N N . PHE A 1 426 ? 21.105 -1.125 -6.546 1.00 98.38 426 PHE A N 1
ATOM 3479 C CA . PHE A 1 426 ? 20.781 -0.728 -7.919 1.00 98.38 426 PHE A CA 1
ATOM 3480 C C . PHE A 1 426 ? 21.039 -1.855 -8.924 1.00 98.38 426 PHE A C 1
ATOM 3482 O O . PHE A 1 426 ? 20.235 -2.069 -9.830 1.00 98.38 426 PHE A O 1
ATOM 3489 N N . ALA A 1 427 ? 22.102 -2.641 -8.752 1.00 98.19 427 ALA A N 1
ATOM 3490 C CA . ALA A 1 427 ? 22.363 -3.788 -9.616 1.00 98.19 427 ALA A CA 1
ATOM 3491 C C . ALA A 1 427 ? 21.245 -4.838 -9.561 1.00 98.19 427 ALA A C 1
ATOM 3493 O O . ALA A 1 427 ? 20.946 -5.443 -10.592 1.00 98.19 427 ALA A O 1
ATOM 3494 N N . HIS A 1 428 ? 20.609 -5.032 -8.402 1.00 97.75 428 HIS A N 1
ATOM 3495 C CA . HIS A 1 428 ? 19.435 -5.888 -8.268 1.00 97.75 428 HIS A CA 1
ATOM 3496 C C . HIS A 1 428 ? 18.232 -5.327 -9.036 1.00 97.75 428 HIS A C 1
ATOM 3498 O O . HIS A 1 428 ? 17.621 -6.052 -9.818 1.00 97.75 428 HIS A O 1
ATOM 3504 N N . LEU A 1 429 ? 17.917 -4.032 -8.903 1.00 97.56 429 LEU A N 1
ATOM 3505 C CA . LEU A 1 429 ? 16.799 -3.421 -9.643 1.00 97.56 429 LEU A CA 1
ATOM 3506 C C . LEU A 1 429 ? 16.961 -3.587 -11.168 1.00 97.56 429 LEU A C 1
ATOM 3508 O O . LEU A 1 429 ? 15.988 -3.844 -11.883 1.00 97.56 429 LEU A O 1
ATOM 3512 N N . PHE A 1 430 ? 18.204 -3.508 -11.654 1.00 96.62 430 PHE A N 1
ATOM 3513 C CA . PHE A 1 430 ? 18.578 -3.605 -13.069 1.00 96.62 430 PHE A CA 1
ATOM 3514 C C . PHE A 1 430 ? 18.725 -5.041 -13.609 1.00 96.62 430 PHE A C 1
ATOM 3516 O O . PHE A 1 430 ? 19.109 -5.226 -14.774 1.00 96.62 430 PHE A O 1
ATOM 3523 N N . ILE A 1 431 ? 18.382 -6.073 -12.827 1.00 93.69 431 ILE A N 1
ATOM 3524 C CA . ILE A 1 431 ? 18.156 -7.415 -13.396 1.00 93.69 431 ILE A CA 1
ATOM 3525 C C . ILE A 1 431 ? 16.864 -7.448 -14.221 1.00 93.69 431 ILE A C 1
ATOM 3527 O O . ILE A 1 431 ? 16.731 -8.270 -15.129 1.00 93.69 431 ILE A O 1
ATOM 3531 N N . ARG A 1 432 ? 15.912 -6.554 -13.913 1.00 94.00 432 ARG A N 1
ATOM 3532 C CA . ARG A 1 432 ? 14.610 -6.473 -14.578 1.00 94.00 432 ARG A CA 1
ATOM 3533 C C . ARG A 1 432 ? 14.721 -5.758 -15.909 1.00 94.00 432 ARG A C 1
ATOM 3535 O O . ARG A 1 432 ? 15.477 -4.804 -16.055 1.00 94.00 432 ARG A O 1
ATOM 3542 N N . ASP A 1 433 ? 13.927 -6.202 -16.871 1.00 92.94 433 ASP A N 1
ATOM 3543 C CA . ASP A 1 433 ? 13.801 -5.508 -18.145 1.00 92.94 433 ASP A CA 1
ATOM 3544 C C . ASP A 1 433 ? 12.817 -4.327 -18.010 1.00 92.94 433 ASP A C 1
ATOM 3546 O O . ASP A 1 433 ? 11.821 -4.442 -17.281 1.00 92.94 433 ASP A O 1
ATOM 3550 N N . PRO A 1 434 ? 13.069 -3.192 -18.692 1.00 92.81 434 PRO A N 1
ATOM 3551 C CA . PRO A 1 434 ? 12.086 -2.122 -18.814 1.00 92.81 434 PRO A CA 1
ATOM 3552 C C . PRO A 1 434 ? 10.862 -2.663 -19.558 1.00 92.81 434 PRO A C 1
ATOM 3554 O O . PRO A 1 434 ? 10.996 -3.376 -20.552 1.00 92.81 434 PRO A O 1
ATOM 3557 N N . ILE A 1 435 ? 9.662 -2.357 -19.063 1.00 92.75 435 ILE A N 1
ATOM 3558 C CA . ILE A 1 435 ? 8.422 -2.931 -19.618 1.00 92.75 435 ILE A CA 1
ATOM 3559 C C . ILE A 1 435 ? 7.646 -1.936 -20.474 1.00 92.75 435 ILE A C 1
ATOM 3561 O O . ILE A 1 435 ? 6.907 -2.356 -21.360 1.00 92.75 435 ILE A O 1
ATOM 3565 N N . VAL A 1 436 ? 7.820 -0.634 -20.256 1.00 92.19 436 VAL A N 1
ATOM 3566 C CA . VAL A 1 436 ? 7.178 0.404 -21.069 1.00 92.19 436 VAL A CA 1
ATOM 3567 C C . VAL A 1 436 ? 8.253 1.360 -21.548 1.00 92.19 436 VAL A C 1
ATOM 3569 O O . VAL A 1 436 ? 8.710 2.202 -20.786 1.00 92.19 436 VAL A O 1
ATOM 3572 N N . ILE A 1 437 ? 8.674 1.221 -22.802 1.00 91.94 437 ILE A N 1
ATOM 3573 C CA . ILE A 1 437 ? 9.632 2.123 -23.450 1.00 91.94 437 ILE A CA 1
ATOM 3574 C C . ILE A 1 437 ? 8.853 3.003 -24.426 1.00 91.94 437 ILE A C 1
ATOM 3576 O O . ILE A 1 437 ? 8.120 2.477 -25.261 1.00 91.94 437 ILE A O 1
ATOM 3580 N N . PHE A 1 438 ? 9.011 4.322 -24.334 1.00 89.75 438 PHE A N 1
ATOM 3581 C CA . PHE A 1 438 ? 8.466 5.256 -25.319 1.00 89.75 438 PHE A CA 1
ATOM 3582 C C . PHE A 1 438 ? 9.466 5.450 -26.451 1.00 89.75 438 PHE A C 1
ATOM 3584 O O . PHE A 1 438 ? 10.646 5.687 -26.192 1.00 89.75 438 PHE A O 1
ATOM 3591 N N . LYS A 1 439 ? 8.999 5.328 -27.697 1.00 88.75 439 LYS A N 1
ATOM 3592 C CA . LYS A 1 439 ? 9.839 5.394 -28.901 1.00 88.75 439 LYS A CA 1
ATOM 3593 C C . LYS A 1 439 ? 10.627 6.701 -28.985 1.00 88.75 439 LYS A C 1
ATOM 3595 O O . LYS A 1 439 ? 11.766 6.700 -29.436 1.00 88.75 439 LYS A O 1
ATOM 3600 N N . GLU A 1 440 ? 10.005 7.790 -28.561 1.00 87.00 440 GLU A N 1
ATOM 3601 C CA . GLU A 1 440 ? 10.545 9.145 -28.604 1.00 87.00 440 GLU A CA 1
ATOM 3602 C C . GLU A 1 440 ? 11.748 9.323 -27.667 1.00 87.00 440 GLU A C 1
ATOM 3604 O O . GLU A 1 440 ? 12.668 10.061 -28.006 1.00 87.00 440 GLU A O 1
ATOM 3609 N N . ASN A 1 441 ? 11.789 8.587 -26.551 1.00 82.88 441 ASN A N 1
ATOM 3610 C CA . ASN A 1 441 ? 12.776 8.793 -25.485 1.00 82.88 441 ASN A CA 1
ATOM 3611 C C . ASN A 1 441 ? 13.924 7.771 -25.545 1.00 82.88 441 ASN A C 1
ATOM 3613 O O . ASN A 1 441 ? 14.796 7.782 -24.691 1.00 82.88 441 ASN A O 1
ATOM 3617 N N . VAL A 1 442 ? 13.946 6.854 -26.523 1.00 83.06 442 VAL A N 1
ATOM 3618 C CA . VAL A 1 442 ? 14.944 5.762 -26.611 1.00 83.06 442 VAL A CA 1
ATOM 3619 C C . VAL A 1 442 ? 16.387 6.266 -26.717 1.00 83.06 442 VAL A C 1
ATOM 3621 O O . VAL A 1 442 ? 17.315 5.618 -26.224 1.00 83.06 442 VAL A O 1
ATOM 3624 N N . ASP A 1 443 ? 16.581 7.370 -27.433 1.00 81.38 443 ASP A N 1
ATOM 3625 C CA . ASP A 1 443 ? 17.897 7.942 -27.714 1.00 81.38 443 ASP A CA 1
ATOM 3626 C C . ASP A 1 443 ? 18.291 9.039 -26.718 1.00 81.38 443 ASP A C 1
ATOM 3628 O O . ASP A 1 443 ? 19.400 9.562 -26.821 1.00 81.38 443 ASP A O 1
ATOM 3632 N N . ASP A 1 444 ? 17.420 9.368 -25.762 1.00 75.00 444 ASP A N 1
ATOM 3633 C CA . ASP A 1 444 ? 17.651 10.460 -24.827 1.00 75.00 444 ASP A CA 1
ATOM 3634 C C . ASP A 1 444 ? 18.608 10.048 -23.697 1.00 75.00 444 ASP A C 1
ATOM 3636 O O . ASP A 1 444 ? 18.453 9.023 -23.032 1.00 75.00 444 ASP A O 1
ATOM 3640 N N . VAL A 1 445 ? 19.651 10.846 -23.496 1.00 66.94 445 VAL A N 1
ATOM 3641 C CA . VAL A 1 445 ? 20.672 10.633 -22.459 1.00 66.94 445 VAL A CA 1
ATOM 3642 C C . VAL A 1 445 ? 20.925 11.920 -21.665 1.00 66.94 445 VAL A C 1
ATOM 3644 O O . VAL A 1 445 ? 21.511 11.852 -20.584 1.00 66.94 445 VAL A O 1
ATOM 3647 N N . GLU A 1 446 ? 20.474 13.082 -22.154 1.00 56.75 446 GLU A N 1
ATOM 3648 C CA . GLU A 1 446 ? 20.784 14.396 -21.584 1.00 56.75 446 GLU A CA 1
ATOM 3649 C C . GLU A 1 446 ? 19.526 15.056 -21.000 1.00 56.75 446 GLU A C 1
ATOM 3651 O O . GLU A 1 446 ? 18.682 15.563 -21.725 1.00 56.75 446 GLU A O 1
ATOM 3656 N N . GLY A 1 447 ? 19.450 15.135 -19.667 1.00 62.16 447 GLY A N 1
ATOM 3657 C CA . GLY A 1 447 ? 18.576 16.086 -18.962 1.00 62.16 447 GLY A CA 1
ATOM 3658 C C . GLY A 1 447 ? 17.406 15.502 -18.165 1.00 62.16 447 GLY A C 1
ATOM 3659 O O . GLY A 1 447 ? 16.983 16.151 -17.208 1.00 62.16 447 GLY A O 1
ATOM 3660 N N . GLU A 1 448 ? 16.935 14.285 -18.462 1.00 71.75 448 GLU A N 1
ATOM 3661 C CA . GLU A 1 448 ? 15.805 13.655 -17.752 1.00 71.75 448 GLU A CA 1
ATOM 3662 C C . GLU A 1 448 ? 16.157 12.255 -17.207 1.00 71.75 448 GLU A C 1
ATOM 3664 O O . GLU A 1 448 ? 16.917 11.505 -17.813 1.00 71.75 448 GLU A O 1
ATOM 3669 N N . MET A 1 449 ? 15.619 11.892 -16.034 1.00 86.31 449 MET A N 1
ATOM 3670 C CA . MET A 1 449 ? 15.860 10.606 -15.338 1.00 86.31 449 MET A CA 1
ATOM 3671 C C . MET A 1 449 ? 14.982 9.457 -15.868 1.00 86.31 449 MET A C 1
ATOM 3673 O O . MET A 1 449 ? 14.830 8.423 -15.217 1.00 86.31 449 MET A O 1
ATOM 3677 N N . ASP A 1 450 ? 14.388 9.628 -17.045 1.00 87.69 450 ASP A N 1
ATOM 3678 C CA . ASP A 1 450 ? 13.348 8.763 -17.600 1.00 87.69 450 ASP A CA 1
ATOM 3679 C C . ASP A 1 450 ? 13.768 7.301 -17.762 1.00 87.69 450 ASP A C 1
ATOM 3681 O O . ASP A 1 450 ? 12.991 6.387 -17.468 1.00 87.69 450 ASP A O 1
ATOM 3685 N N . HIS A 1 451 ? 14.997 7.039 -18.212 1.00 91.75 451 HIS A N 1
ATOM 3686 C CA . HIS A 1 451 ? 15.480 5.669 -18.379 1.00 91.75 451 HIS A CA 1
ATOM 3687 C C . HIS A 1 451 ? 15.769 4.998 -17.037 1.00 91.75 451 HIS A C 1
ATOM 3689 O O . HIS A 1 451 ? 15.479 3.809 -16.880 1.00 91.75 451 HIS A O 1
ATOM 3695 N N . PHE A 1 452 ? 16.303 5.743 -16.065 1.00 93.44 452 PHE A N 1
ATOM 3696 C CA . PHE A 1 452 ? 16.437 5.254 -14.694 1.00 93.44 452 PHE A CA 1
ATOM 3697 C C . PHE A 1 452 ? 15.059 4.950 -14.095 1.00 93.44 452 PHE A C 1
ATOM 3699 O O . PHE A 1 452 ? 14.835 3.842 -13.601 1.00 93.44 452 PHE A O 1
ATOM 3706 N N . GLU A 1 453 ? 14.109 5.881 -14.205 1.00 91.38 453 GLU A N 1
ATOM 3707 C CA . GLU A 1 453 ? 12.757 5.714 -13.672 1.00 91.38 453 GLU A CA 1
ATOM 3708 C C . GLU A 1 453 ? 11.978 4.609 -14.381 1.00 91.38 453 GLU A C 1
ATOM 3710 O O . GLU A 1 453 ? 11.143 3.959 -13.755 1.00 91.38 453 GLU A O 1
ATOM 3715 N N . ASN A 1 454 ? 12.281 4.291 -15.640 1.00 90.12 454 ASN A N 1
ATOM 3716 C CA . ASN A 1 454 ? 11.708 3.127 -16.316 1.00 90.12 454 ASN A CA 1
ATOM 3717 C C . ASN A 1 454 ? 11.954 1.831 -15.526 1.00 90.12 454 ASN A C 1
ATOM 3719 O O . ASN A 1 454 ? 11.058 0.996 -15.392 1.00 90.12 454 ASN A O 1
ATOM 3723 N N . ILE A 1 455 ? 13.149 1.688 -14.948 1.00 93.50 455 ILE A N 1
ATOM 3724 C CA . ILE A 1 455 ? 13.520 0.545 -14.109 1.00 93.50 455 ILE A CA 1
ATOM 3725 C C . ILE A 1 455 ? 13.071 0.761 -12.662 1.00 93.50 455 ILE A C 1
ATOM 3727 O O . ILE A 1 455 ? 12.425 -0.118 -12.090 1.00 93.50 455 ILE A O 1
ATOM 3731 N N . ASN A 1 456 ? 13.379 1.914 -12.070 1.00 92.25 456 ASN A N 1
ATOM 3732 C CA . ASN A 1 456 ? 13.113 2.203 -10.662 1.00 92.25 456 ASN A CA 1
ATOM 3733 C C . ASN A 1 456 ? 11.606 2.238 -10.345 1.00 92.25 456 ASN A C 1
ATOM 3735 O O . ASN A 1 456 ? 11.145 1.527 -9.453 1.00 92.25 456 ASN A O 1
ATOM 3739 N N . SER A 1 457 ? 10.805 2.960 -11.138 1.00 90.62 457 SER A N 1
ATOM 3740 C CA . SER A 1 457 ? 9.348 3.053 -10.943 1.00 90.62 457 SER A CA 1
ATOM 3741 C C . SER A 1 457 ? 8.610 1.734 -11.180 1.00 90.62 457 SER A C 1
ATOM 3743 O O . SER A 1 457 ? 7.479 1.590 -10.725 1.00 90.62 457 SER A O 1
ATOM 3745 N N . THR A 1 458 ? 9.242 0.762 -11.852 1.00 92.94 458 THR A N 1
ATOM 3746 C CA . THR A 1 458 ? 8.677 -0.574 -12.105 1.00 92.94 458 THR A CA 1
ATOM 3747 C C . THR A 1 458 ? 9.326 -1.680 -11.269 1.00 92.94 458 THR A C 1
ATOM 3749 O O . THR A 1 458 ? 9.055 -2.863 -11.467 1.00 92.94 458 THR A O 1
ATOM 3752 N N . ASN A 1 459 ? 10.165 -1.329 -10.297 1.00 96.06 459 ASN A N 1
ATOM 3753 C CA . ASN A 1 459 ? 10.445 -2.186 -9.151 1.00 96.06 459 ASN A CA 1
ATOM 3754 C C . ASN A 1 459 ? 9.623 -1.640 -7.974 1.00 96.06 459 ASN A C 1
ATOM 3756 O O . ASN A 1 459 ? 9.899 -0.574 -7.421 1.00 96.06 459 ASN A O 1
ATOM 3760 N N . TRP A 1 460 ? 8.535 -2.332 -7.651 1.00 97.69 460 TRP A N 1
ATOM 3761 C CA . TRP A 1 460 ? 7.570 -1.893 -6.644 1.00 97.69 460 TRP A CA 1
ATOM 3762 C C . TRP A 1 460 ? 7.824 -2.645 -5.348 1.00 97.69 460 TRP A C 1
ATOM 3764 O O . TRP A 1 460 ? 7.331 -3.754 -5.151 1.00 97.69 460 TRP A O 1
ATOM 3774 N N . GLN A 1 461 ? 8.638 -2.063 -4.476 1.00 97.75 461 GLN A N 1
ATOM 3775 C CA . GLN A 1 461 ? 9.008 -2.723 -3.232 1.00 97.75 461 GLN A CA 1
ATOM 3776 C C . GLN A 1 461 ? 8.154 -2.289 -2.034 1.00 97.75 461 GLN A C 1
ATOM 3778 O O . GLN A 1 461 ? 7.326 -1.387 -2.157 1.00 97.75 461 GLN A O 1
ATOM 3783 N N . SER A 1 462 ? 8.318 -2.945 -0.877 1.00 98.31 462 SER A N 1
ATOM 3784 C CA . SER A 1 462 ? 7.692 -2.499 0.383 1.00 98.31 462 SER A CA 1
ATOM 3785 C C . SER A 1 462 ? 8.215 -1.142 0.844 1.00 98.31 462 SER A C 1
ATOM 3787 O O . SER A 1 462 ? 7.470 -0.380 1.447 1.00 98.31 462 SER A O 1
ATOM 3789 N N . LEU A 1 463 ? 9.454 -0.807 0.498 1.00 98.69 463 LEU A N 1
ATOM 3790 C CA . LEU A 1 463 ? 10.000 0.539 0.595 1.00 98.69 463 LEU A CA 1
ATOM 3791 C C . LEU A 1 463 ? 10.616 0.917 -0.745 1.00 98.69 463 LEU A C 1
ATOM 3793 O O . LEU A 1 463 ? 11.064 0.041 -1.485 1.00 98.69 463 LEU A O 1
ATOM 3797 N N . ARG A 1 464 ? 10.701 2.211 -1.039 1.00 98.56 464 ARG A N 1
ATOM 3798 C CA . ARG A 1 464 ? 11.446 2.703 -2.202 1.00 98.56 464 ARG A CA 1
ATOM 3799 C C . ARG A 1 464 ? 12.436 3.780 -1.794 1.00 98.56 464 ARG A C 1
ATOM 3801 O O . ARG A 1 464 ? 12.060 4.776 -1.182 1.00 98.56 464 ARG A O 1
ATOM 3808 N N . PHE A 1 465 ? 13.690 3.587 -2.191 1.00 98.44 465 PHE A N 1
ATOM 3809 C CA . PHE A 1 465 ? 14.723 4.610 -2.131 1.00 98.44 465 PHE A CA 1
ATOM 3810 C C . PHE A 1 465 ? 14.626 5.492 -3.382 1.00 98.44 465 PHE A C 1
ATOM 3812 O O . PHE A 1 465 ? 14.884 5.043 -4.499 1.00 98.44 465 PHE A O 1
ATOM 3819 N N . LYS A 1 466 ? 14.180 6.739 -3.218 1.00 97.62 466 LYS A N 1
ATOM 3820 C CA . LYS A 1 466 ? 13.916 7.668 -4.324 1.00 97.62 466 LYS A CA 1
ATOM 3821 C C . LYS A 1 466 ? 15.097 8.621 -4.482 1.00 97.62 466 LYS A C 1
ATOM 3823 O O . LYS A 1 466 ? 15.353 9.461 -3.617 1.00 97.62 466 LYS A O 1
ATOM 3828 N N . VAL A 1 467 ? 15.782 8.492 -5.614 1.00 95.69 467 VAL A N 1
ATOM 3829 C CA . VAL A 1 467 ? 16.873 9.378 -6.037 1.00 95.69 467 VAL A CA 1
ATOM 3830 C C . VAL A 1 467 ? 16.270 10.672 -6.605 1.00 95.69 467 VAL A C 1
ATOM 3832 O O . VAL A 1 467 ? 15.275 10.605 -7.332 1.00 95.69 467 VAL A O 1
ATOM 3835 N N . PRO A 1 468 ? 16.803 11.857 -6.266 1.00 93.88 468 PRO A N 1
ATOM 3836 C CA . PRO A 1 468 ? 16.323 13.110 -6.834 1.00 93.88 468 PRO A CA 1
ATOM 3837 C C . PRO A 1 468 ? 16.661 13.220 -8.323 1.00 93.88 468 PRO A C 1
ATOM 3839 O O . PRO A 1 468 ? 17.571 12.566 -8.822 1.00 93.88 468 PRO A O 1
ATOM 3842 N N . HIS A 1 469 ? 15.921 14.058 -9.050 1.00 90.44 469 HIS A N 1
ATOM 3843 C CA . HIS A 1 469 ? 16.130 14.224 -10.496 1.00 90.44 469 HIS A CA 1
ATOM 3844 C C . HIS A 1 469 ? 17.163 15.290 -10.848 1.00 90.44 469 HIS A C 1
ATOM 3846 O O . HIS A 1 469 ? 17.613 15.356 -11.987 1.00 90.44 469 HIS A O 1
ATOM 3852 N N . LYS A 1 470 ? 17.529 16.132 -9.880 1.00 87.50 470 LYS A N 1
ATOM 3853 C CA . LYS A 1 470 ? 18.507 17.205 -10.038 1.00 87.50 470 LYS A CA 1
ATOM 3854 C C . LYS A 1 470 ? 19.351 17.321 -8.780 1.00 87.50 470 LYS A C 1
ATOM 3856 O O . LYS A 1 470 ? 18.849 17.134 -7.670 1.00 87.50 470 LYS A O 1
ATOM 3861 N N . VAL A 1 471 ? 20.617 17.672 -8.970 1.00 87.75 471 VAL A N 1
ATOM 3862 C CA . VAL A 1 471 ? 21.498 18.090 -7.879 1.00 87.75 471 VAL A CA 1
ATOM 3863 C C . VAL A 1 471 ? 20.994 19.435 -7.368 1.00 87.75 471 VAL A C 1
ATOM 3865 O O . VAL A 1 471 ? 20.777 20.355 -8.153 1.00 87.75 471 VAL A O 1
ATOM 3868 N N . SER A 1 472 ? 20.726 19.507 -6.070 1.00 85.94 472 SER A N 1
ATOM 3869 C CA . SER A 1 472 ? 20.175 20.685 -5.402 1.00 85.94 472 SER A CA 1
ATOM 3870 C C . SER A 1 472 ? 20.511 20.636 -3.918 1.00 85.94 472 SER A C 1
ATOM 3872 O O . SER A 1 472 ? 20.610 19.547 -3.349 1.00 85.94 472 SER A O 1
ATOM 3874 N N . SER A 1 473 ? 20.640 21.788 -3.266 1.00 79.00 473 SER A N 1
ATOM 3875 C CA . SER A 1 473 ? 21.070 21.867 -1.860 1.00 79.00 473 SER A CA 1
ATOM 3876 C C . SER A 1 473 ? 20.199 22.810 -1.029 1.00 79.00 473 SER A C 1
ATOM 3878 O O . SER A 1 473 ? 19.489 23.662 -1.565 1.00 79.00 473 SER A O 1
ATOM 3880 N N . GLY A 1 474 ? 20.220 22.645 0.296 1.00 80.50 474 GLY A N 1
ATOM 3881 C CA . GLY A 1 474 ? 19.529 23.544 1.222 1.00 80.50 474 GLY A CA 1
ATOM 3882 C C . GLY A 1 474 ? 18.020 23.647 0.968 1.00 80.50 474 GLY A C 1
ATOM 3883 O O . GLY A 1 474 ? 17.333 22.641 0.792 1.00 80.50 474 GLY A O 1
ATOM 3884 N N . SER A 1 475 ? 17.490 24.875 0.956 1.00 72.31 475 SER A N 1
ATOM 3885 C CA . SER A 1 475 ? 16.048 25.149 0.839 1.00 72.31 475 SER A CA 1
ATOM 3886 C C . SER A 1 475 ? 15.521 25.222 -0.600 1.00 72.31 475 SER A C 1
ATOM 3888 O O . SER A 1 475 ? 14.408 25.705 -0.807 1.00 72.31 475 SER A O 1
ATOM 3890 N N . GLU A 1 476 ? 16.311 24.813 -1.595 1.00 79.00 476 GLU A N 1
ATOM 3891 C CA . GLU A 1 476 ? 15.847 24.706 -2.983 1.00 79.00 476 GLU A CA 1
ATOM 3892 C C . GLU A 1 476 ? 14.631 23.768 -3.080 1.00 79.00 476 GLU A C 1
ATOM 3894 O O . GLU A 1 476 ? 14.569 22.748 -2.386 1.00 79.00 476 GLU A O 1
ATOM 3899 N N . HIS A 1 477 ? 13.656 24.128 -3.923 1.00 83.50 477 HIS A N 1
ATOM 3900 C CA . HIS A 1 477 ? 12.359 23.444 -4.018 1.00 83.50 477 HIS A CA 1
ATOM 3901 C C . HIS A 1 477 ? 12.459 22.029 -4.604 1.00 83.50 477 HIS A C 1
ATOM 3903 O O . HIS A 1 477 ? 11.548 21.216 -4.446 1.00 83.50 477 HIS A O 1
ATOM 3909 N N . GLU A 1 478 ? 13.557 21.736 -5.288 1.00 90.75 478 GLU A N 1
ATOM 3910 C CA . GLU A 1 478 ? 13.893 20.442 -5.846 1.00 90.75 478 GLU A CA 1
ATOM 3911 C C . GLU A 1 478 ? 13.945 19.378 -4.734 1.00 90.75 478 GLU A C 1
ATOM 3913 O O . GLU A 1 478 ? 14.669 19.549 -3.743 1.00 90.75 478 GLU A O 1
ATOM 3918 N N . PRO A 1 479 ? 13.212 18.256 -4.882 1.00 93.44 479 PRO A N 1
ATOM 3919 C CA . PRO A 1 479 ? 13.250 17.177 -3.905 1.00 93.44 479 PRO A CA 1
ATOM 3920 C C . PRO A 1 479 ? 14.666 16.628 -3.713 1.00 93.44 479 PRO A C 1
ATOM 3922 O O . PRO A 1 479 ? 15.416 16.499 -4.678 1.00 93.44 479 PRO A O 1
ATOM 3925 N N . GLY A 1 480 ? 15.002 16.256 -2.480 1.00 96.00 480 GLY A N 1
ATOM 3926 C CA . GLY A 1 480 ? 16.205 15.498 -2.139 1.00 96.00 480 GLY A CA 1
ATOM 3927 C C . GLY A 1 480 ? 16.008 13.981 -2.232 1.00 96.00 480 GLY A C 1
ATOM 3928 O O . GLY A 1 480 ? 15.061 13.479 -2.855 1.00 96.00 480 GLY A O 1
ATOM 3929 N N . PHE A 1 481 ? 16.898 13.243 -1.563 1.00 97.88 481 PHE A N 1
ATOM 3930 C CA . PHE A 1 481 ? 16.735 11.806 -1.353 1.00 97.88 481 PHE A CA 1
ATOM 3931 C C . PHE A 1 481 ? 15.529 11.536 -0.452 1.00 97.88 481 PHE A C 1
ATOM 3933 O O . PHE A 1 481 ? 15.365 12.149 0.606 1.00 97.88 481 PHE A O 1
ATOM 3940 N N . ARG A 1 482 ? 14.665 10.619 -0.889 1.00 98.44 482 ARG A N 1
ATOM 3941 C CA . ARG A 1 482 ? 13.411 10.301 -0.199 1.00 98.44 482 ARG A CA 1
ATOM 3942 C C . ARG A 1 482 ? 13.265 8.804 0.033 1.00 98.44 482 ARG A C 1
ATOM 3944 O O . ARG A 1 482 ? 13.811 7.994 -0.715 1.00 98.44 482 ARG A O 1
ATOM 3951 N N . VAL A 1 483 ? 12.481 8.451 1.041 1.00 98.88 483 VAL A N 1
ATOM 3952 C CA . VAL A 1 483 ? 12.069 7.077 1.334 1.00 98.88 483 VAL A CA 1
ATOM 3953 C C . VAL A 1 483 ? 10.553 7.019 1.322 1.00 98.88 483 VAL A C 1
ATOM 3955 O O . VAL A 1 483 ? 9.895 7.809 1.989 1.00 98.88 483 VAL A O 1
ATOM 3958 N N . GLU A 1 484 ? 10.006 6.093 0.550 1.00 98.88 484 GLU A N 1
ATOM 3959 C CA . GLU A 1 484 ? 8.563 5.882 0.422 1.00 98.88 484 GLU A CA 1
ATOM 3960 C C . GLU A 1 484 ? 8.171 4.564 1.092 1.00 98.88 484 GLU A C 1
ATOM 3962 O O . GLU A 1 484 ? 8.741 3.515 0.779 1.00 98.88 484 GLU A O 1
ATOM 3967 N N . PHE A 1 485 ? 7.219 4.633 2.023 1.00 98.88 485 PHE A N 1
ATOM 3968 C CA . PHE A 1 485 ? 6.605 3.513 2.726 1.00 98.88 485 PHE A CA 1
ATOM 3969 C C . PHE A 1 485 ? 5.304 3.126 2.017 1.00 98.88 485 PHE A C 1
ATOM 3971 O O . PHE A 1 485 ? 4.389 3.932 1.882 1.00 98.88 485 PHE A O 1
ATOM 3978 N N . ARG A 1 486 ? 5.245 1.887 1.528 1.00 98.69 486 ARG A N 1
ATOM 3979 C CA . ARG A 1 486 ? 4.252 1.393 0.560 1.00 98.69 486 ARG A CA 1
ATOM 3980 C C . ARG A 1 486 ? 3.338 0.233 1.008 1.00 98.69 486 ARG A C 1
ATOM 3982 O O . ARG A 1 486 ? 2.417 -0.078 0.252 1.00 98.69 486 ARG A O 1
ATOM 3989 N N . PRO A 1 487 ? 3.550 -0.482 2.139 1.00 98.44 487 PRO A N 1
ATOM 3990 C CA . PRO A 1 487 ? 2.735 -1.659 2.444 1.00 98.44 487 PRO A CA 1
ATOM 3991 C C . PRO A 1 487 ? 1.288 -1.356 2.827 1.00 98.44 487 PRO A C 1
ATOM 3993 O O . PRO A 1 487 ? 0.442 -2.207 2.574 1.00 98.44 487 PRO A O 1
ATOM 3996 N N . LEU A 1 488 ? 0.996 -0.199 3.431 1.00 98.69 488 LEU A N 1
ATOM 3997 C CA . LEU A 1 488 ? -0.306 0.041 4.060 1.00 98.69 488 LEU A CA 1
ATOM 3998 C C . LEU A 1 488 ? -1.457 -0.169 3.079 1.00 98.69 488 LEU A C 1
ATOM 4000 O O . LEU A 1 488 ? -1.402 0.246 1.921 1.00 98.69 488 LEU A O 1
ATOM 4004 N N . GLU A 1 489 ? -2.495 -0.849 3.543 1.00 98.75 489 GLU A N 1
ATOM 4005 C CA . GLU A 1 489 ? -3.791 -0.828 2.871 1.00 98.75 489 GLU A CA 1
ATOM 4006 C C . GLU A 1 489 ? -4.416 0.560 3.079 1.00 98.75 489 GLU A C 1
ATOM 4008 O O . GLU A 1 489 ? -4.200 1.186 4.121 1.00 98.75 489 GLU A O 1
ATOM 4013 N N . ILE A 1 490 ? -5.206 1.047 2.122 1.00 98.44 490 ILE A N 1
ATOM 4014 C CA . ILE A 1 490 ? -6.090 2.187 2.402 1.00 98.44 490 ILE A CA 1
ATOM 4015 C C . ILE A 1 490 ? -7.164 1.744 3.406 1.00 98.44 490 ILE A C 1
ATOM 4017 O O . ILE A 1 490 ? -7.622 0.605 3.361 1.00 98.44 490 ILE A O 1
ATOM 4021 N N . GLN A 1 491 ? -7.539 2.620 4.327 1.00 98.44 491 GLN A N 1
ATOM 4022 C CA . GLN A 1 491 ? -8.569 2.358 5.333 1.00 98.44 491 GLN A CA 1
ATOM 4023 C C . GLN A 1 491 ? -9.926 2.929 4.903 1.00 98.44 491 GLN A C 1
ATOM 4025 O O . GLN A 1 491 ? -9.977 3.785 4.018 1.00 98.44 491 GLN A O 1
ATOM 4030 N N . LEU A 1 492 ? -11.010 2.482 5.544 1.00 97.50 492 LEU A N 1
ATOM 4031 C CA . LEU A 1 492 ? -12.392 2.867 5.200 1.00 97.50 492 LEU A CA 1
ATOM 4032 C C . LEU A 1 492 ? -12.737 4.347 5.469 1.00 97.50 492 LEU A C 1
ATOM 4034 O O . LEU A 1 492 ? -13.780 4.830 5.010 1.00 97.50 492 LEU A O 1
ATOM 4038 N N . THR A 1 493 ? -11.910 5.054 6.247 1.00 97.38 493 THR A N 1
ATOM 4039 C CA . THR A 1 493 ? -12.138 6.455 6.622 1.00 97.38 493 THR A CA 1
ATOM 4040 C C . THR A 1 493 ? -10.859 7.299 6.623 1.00 97.38 493 THR A C 1
ATOM 4042 O O . THR A 1 493 ? -9.754 6.798 6.852 1.00 97.38 493 THR A O 1
ATOM 4045 N N . ASP A 1 494 ? -11.000 8.618 6.439 1.00 97.50 494 ASP A N 1
ATOM 4046 C CA . ASP A 1 494 ? -9.872 9.563 6.530 1.00 97.50 494 ASP A CA 1
ATOM 4047 C C . ASP A 1 494 ? -9.216 9.551 7.907 1.00 97.50 494 ASP A C 1
ATOM 4049 O O . ASP A 1 494 ? -8.000 9.677 7.997 1.00 97.50 494 ASP A O 1
ATOM 4053 N N . PHE A 1 495 ? -10.001 9.376 8.974 1.00 98.38 495 PHE A N 1
ATOM 4054 C CA . PHE A 1 495 ? -9.487 9.319 10.340 1.00 98.38 495 PHE A CA 1
ATOM 4055 C C . PHE A 1 495 ? -8.505 8.155 10.505 1.00 98.38 495 PHE A C 1
ATOM 4057 O O . PHE A 1 495 ? -7.432 8.310 11.088 1.00 98.38 495 PHE A O 1
ATOM 4064 N N . GLU A 1 496 ? -8.845 6.989 9.957 1.00 98.69 496 GLU A N 1
ATOM 4065 C CA . GLU A 1 496 ? -7.991 5.804 10.013 1.00 98.69 496 GLU A CA 1
ATOM 4066 C C . GLU A 1 496 ? -6.745 5.973 9.136 1.00 98.69 496 GLU A C 1
ATOM 4068 O O . GLU A 1 496 ? -5.631 5.706 9.595 1.00 98.69 496 GLU A O 1
ATOM 4073 N N . ASN A 1 497 ? -6.901 6.480 7.907 1.00 98.75 497 ASN A N 1
ATOM 4074 C CA . ASN A 1 497 ? -5.778 6.772 7.009 1.00 98.75 497 ASN A CA 1
ATOM 4075 C C . ASN A 1 497 ? -4.810 7.801 7.622 1.00 98.75 497 ASN A C 1
ATOM 4077 O O . ASN A 1 497 ? -3.591 7.593 7.634 1.00 98.75 497 ASN A O 1
ATOM 4081 N N . ALA A 1 498 ? -5.342 8.870 8.215 1.00 98.62 498 ALA A N 1
ATOM 4082 C CA . ALA A 1 498 ? -4.569 9.879 8.924 1.00 98.62 498 ALA A CA 1
ATOM 4083 C C . ALA A 1 498 ? -3.887 9.316 10.177 1.00 98.62 498 ALA A C 1
ATOM 4085 O O . ALA A 1 498 ? -2.740 9.673 10.438 1.00 98.62 498 ALA A O 1
ATOM 4086 N N . ALA A 1 499 ? -4.520 8.397 10.916 1.00 98.88 499 ALA A N 1
ATOM 4087 C CA . ALA A 1 499 ? -3.901 7.745 12.070 1.00 98.88 499 ALA A CA 1
ATOM 4088 C C . ALA A 1 499 ? -2.646 6.946 11.679 1.00 98.88 499 ALA A C 1
ATOM 4090 O O . ALA A 1 499 ? -1.610 7.052 12.344 1.00 98.88 499 ALA A O 1
ATOM 4091 N N . PHE A 1 500 ? -2.696 6.185 10.579 1.00 98.88 500 PHE A N 1
ATOM 4092 C CA . PHE A 1 500 ? -1.520 5.474 10.064 1.00 98.88 500 PHE A CA 1
ATOM 4093 C C . PHE A 1 500 ? -0.433 6.432 9.562 1.00 98.88 500 PHE A C 1
ATOM 4095 O O . PHE A 1 500 ? 0.745 6.238 9.883 1.00 98.88 500 PHE A O 1
ATOM 4102 N N . ALA A 1 501 ? -0.810 7.480 8.822 1.00 98.75 501 ALA A N 1
ATOM 4103 C CA . ALA A 1 501 ? 0.124 8.505 8.355 1.00 98.75 501 ALA A CA 1
ATOM 4104 C C . ALA A 1 501 ? 0.802 9.235 9.531 1.00 98.75 501 ALA A C 1
ATOM 4106 O O . ALA A 1 501 ? 2.019 9.439 9.522 1.00 98.75 501 ALA A O 1
ATOM 4107 N N . PHE A 1 502 ? 0.037 9.554 10.579 1.00 98.69 502 PHE A N 1
ATOM 4108 C CA . PHE A 1 502 ? 0.510 10.150 11.826 1.00 98.69 502 PHE A CA 1
ATOM 4109 C C . PHE A 1 502 ? 1.516 9.247 12.547 1.00 98.69 502 PHE A C 1
ATOM 4111 O O . PHE A 1 502 ? 2.612 9.702 12.887 1.00 98.69 502 PHE A O 1
ATOM 4118 N N . LEU A 1 503 ? 1.185 7.963 12.738 1.00 98.81 503 LEU A N 1
ATOM 4119 C CA . LEU A 1 503 ? 2.078 7.003 13.390 1.00 98.81 503 LEU A CA 1
ATOM 4120 C C . LEU A 1 503 ? 3.412 6.890 12.642 1.00 98.81 503 LEU A C 1
ATOM 4122 O O . LEU A 1 503 ? 4.473 6.977 13.262 1.00 98.81 503 LEU A O 1
ATOM 4126 N N . LEU A 1 504 ? 3.370 6.719 11.317 1.00 98.69 504 LEU A N 1
ATOM 4127 C CA . LEU A 1 504 ? 4.584 6.635 10.507 1.00 98.69 504 LEU A CA 1
ATOM 4128 C C . LEU A 1 504 ? 5.388 7.933 10.545 1.00 98.69 504 LEU A C 1
ATOM 4130 O O . LEU A 1 504 ? 6.608 7.868 10.667 1.00 98.69 504 LEU A O 1
ATOM 4134 N N . ASN A 1 505 ? 4.741 9.101 10.510 1.00 98.56 505 ASN A N 1
ATOM 4135 C CA . ASN A 1 505 ? 5.442 10.378 10.628 1.00 98.56 505 ASN A CA 1
ATOM 4136 C C . ASN A 1 505 ? 6.221 10.478 11.955 1.00 98.56 505 ASN A C 1
ATOM 4138 O O . ASN A 1 505 ? 7.396 10.843 11.945 1.00 98.56 505 ASN A O 1
ATOM 4142 N N . LEU A 1 506 ? 5.625 10.072 13.084 1.00 98.62 506 LEU A N 1
ATOM 4143 C CA . LEU A 1 506 ? 6.336 10.027 14.370 1.00 98.62 506 LEU A CA 1
ATOM 4144 C C . LEU A 1 506 ? 7.499 9.024 14.366 1.00 98.62 506 LEU A C 1
ATOM 4146 O O . LEU A 1 506 ? 8.574 9.339 14.876 1.00 98.62 506 LEU A O 1
ATOM 4150 N N . ILE A 1 507 ? 7.310 7.838 13.775 1.00 98.81 507 ILE A N 1
ATOM 4151 C CA . ILE A 1 507 ? 8.372 6.827 13.640 1.00 98.81 507 ILE A CA 1
ATOM 4152 C C . ILE A 1 507 ? 9.545 7.387 12.831 1.00 98.81 507 ILE A C 1
ATOM 4154 O O . ILE A 1 507 ? 10.696 7.262 13.246 1.00 98.81 507 ILE A O 1
ATOM 4158 N N . VAL A 1 508 ? 9.272 8.027 11.695 1.00 98.69 508 VAL A N 1
ATOM 4159 C CA . VAL A 1 508 ? 10.302 8.584 10.811 1.00 98.69 508 VAL A CA 1
ATOM 4160 C C . VAL A 1 508 ? 11.066 9.710 11.497 1.00 98.69 508 VAL A C 1
ATOM 4162 O O . VAL A 1 508 ? 12.296 9.713 11.458 1.00 98.69 508 VAL A O 1
ATOM 4165 N N . GLN A 1 509 ? 10.372 10.635 12.163 1.00 98.00 509 GLN A N 1
ATOM 4166 C CA . GLN A 1 509 ? 11.037 11.700 12.912 1.00 98.00 509 GLN A CA 1
ATOM 4167 C C . GLN A 1 509 ? 11.894 11.150 14.054 1.00 98.00 509 GLN A C 1
ATOM 4169 O O . GLN A 1 509 ? 13.014 11.618 14.247 1.00 98.00 509 GLN A O 1
ATOM 4174 N N . PHE A 1 510 ? 11.413 10.129 14.770 1.00 98.31 510 PHE A N 1
ATOM 4175 C CA . PHE A 1 510 ? 12.204 9.451 15.795 1.00 98.31 510 PHE A CA 1
ATOM 4176 C C . PHE A 1 510 ? 13.461 8.807 15.199 1.00 98.31 510 PHE A C 1
ATOM 4178 O O . PHE A 1 510 ? 14.544 8.944 15.766 1.00 98.31 510 PHE A O 1
ATOM 4185 N N . ILE A 1 511 ? 13.339 8.114 14.061 1.00 98.38 511 ILE A N 1
ATOM 4186 C CA . ILE A 1 511 ? 14.479 7.487 13.379 1.00 98.38 511 ILE A CA 1
ATOM 4187 C C . ILE A 1 511 ? 15.491 8.557 12.965 1.00 98.38 511 ILE A C 1
ATOM 4189 O O . ILE A 1 511 ? 16.680 8.388 13.220 1.00 98.38 511 ILE A O 1
ATOM 4193 N N . LEU A 1 512 ? 15.031 9.646 12.345 1.00 97.12 512 LEU A N 1
ATOM 4194 C CA . LEU A 1 512 ? 15.894 10.696 11.806 1.00 97.12 512 LEU A CA 1
ATOM 4195 C C . LEU A 1 512 ? 16.486 11.632 12.866 1.00 97.12 512 LEU A C 1
ATOM 4197 O O . LEU A 1 512 ? 17.470 12.301 12.553 1.00 97.12 512 LEU A O 1
ATOM 4201 N N . ASP A 1 513 ? 15.951 11.688 14.091 1.00 95.81 513 ASP A N 1
ATOM 4202 C CA . ASP A 1 513 ? 16.552 12.483 15.167 1.00 95.81 513 ASP A CA 1
ATOM 4203 C C . ASP A 1 513 ? 17.948 11.923 15.523 1.00 95.81 513 ASP A C 1
ATOM 4205 O O . ASP A 1 513 ? 18.065 10.807 16.054 1.00 95.81 513 ASP A O 1
ATOM 4209 N N . PRO A 1 514 ? 19.034 12.690 15.291 1.00 92.56 514 PRO A N 1
ATOM 4210 C CA . PRO A 1 514 ? 20.394 12.239 15.568 1.00 92.56 514 PRO A CA 1
ATOM 4211 C C . PRO A 1 514 ? 20.645 11.877 17.037 1.00 92.56 514 PRO A C 1
ATOM 4213 O O . PRO A 1 514 ? 21.595 11.149 17.324 1.00 92.56 514 PRO A O 1
ATOM 4216 N N . LYS A 1 515 ? 19.820 12.367 17.974 1.00 94.00 515 LYS A N 1
ATOM 4217 C CA . LYS A 1 515 ? 19.924 12.034 19.403 1.00 94.00 515 LYS A CA 1
ATOM 4218 C C . LYS A 1 515 ? 19.517 10.595 19.704 1.00 94.00 515 LYS A C 1
ATOM 4220 O O . LYS A 1 515 ? 20.000 10.037 20.686 1.00 94.00 515 LYS A O 1
ATOM 4225 N N . ASN A 1 516 ? 18.646 10.008 18.883 1.00 95.19 516 ASN A N 1
ATOM 4226 C CA . ASN A 1 516 ? 18.138 8.660 19.106 1.00 95.19 516 ASN A CA 1
ATOM 4227 C C . ASN A 1 516 ? 19.131 7.603 18.621 1.00 95.19 516 ASN A C 1
ATOM 4229 O O . ASN A 1 516 ? 19.405 6.668 19.360 1.00 95.19 516 ASN A O 1
ATOM 4233 N N . ASN A 1 517 ? 19.689 7.753 17.412 1.00 94.12 517 ASN A N 1
ATOM 4234 C CA . ASN A 1 517 ? 20.762 6.909 16.854 1.00 94.12 517 ASN A CA 1
ATOM 4235 C C . ASN A 1 517 ? 20.592 5.385 17.093 1.00 94.12 517 ASN A C 1
ATOM 4237 O O . ASN A 1 517 ? 21.527 4.700 17.521 1.00 94.12 517 ASN A O 1
ATOM 4241 N N . ILE A 1 518 ? 19.384 4.864 16.866 1.00 96.12 518 ILE A N 1
ATOM 4242 C CA . ILE A 1 518 ? 18.989 3.484 17.187 1.00 96.12 518 ILE A CA 1
ATOM 4243 C C . ILE A 1 518 ? 19.380 2.507 16.073 1.00 96.12 518 ILE A C 1
ATOM 4245 O O . ILE A 1 518 ? 19.187 2.769 14.892 1.00 96.12 518 ILE A O 1
ATOM 4249 N N . ASN A 1 519 ? 19.876 1.329 16.446 1.00 96.12 519 ASN A N 1
ATOM 4250 C CA . ASN A 1 519 ? 20.104 0.239 15.504 1.00 96.12 519 ASN A CA 1
ATOM 4251 C C . ASN A 1 519 ? 18.821 -0.604 15.337 1.00 96.12 519 ASN A C 1
ATOM 4253 O O . ASN A 1 519 ? 18.414 -1.304 16.265 1.00 96.12 519 ASN A O 1
ATOM 4257 N N . PHE A 1 520 ? 18.220 -0.552 14.143 1.00 96.69 520 PHE A N 1
ATOM 4258 C CA . PHE A 1 520 ? 17.009 -1.296 13.761 1.00 96.69 520 PHE A CA 1
ATOM 4259 C C . PHE A 1 520 ? 17.268 -2.547 12.903 1.00 96.69 520 PHE A C 1
ATOM 4261 O O . PHE A 1 520 ? 16.322 -3.174 12.423 1.00 96.69 520 PHE A O 1
ATOM 4268 N N . TYR A 1 521 ? 18.526 -2.918 12.676 1.00 96.81 521 TYR A N 1
ATOM 4269 C CA . TYR A 1 521 ? 18.849 -4.008 11.764 1.00 96.81 521 TYR A CA 1
ATOM 4270 C C . TYR A 1 521 ? 18.548 -5.381 12.375 1.00 96.81 521 TYR A C 1
ATOM 4272 O O . TYR A 1 521 ? 18.865 -5.675 13.528 1.00 96.81 521 TYR A O 1
ATOM 4280 N N . LEU A 1 522 ? 17.980 -6.249 11.548 1.00 96.00 522 LEU A N 1
ATOM 4281 C CA . LEU A 1 522 ? 17.769 -7.674 11.782 1.00 96.00 522 LEU A CA 1
ATOM 4282 C C . LEU A 1 522 ? 17.983 -8.414 10.452 1.00 96.00 522 LEU A C 1
ATOM 4284 O O . LEU A 1 522 ? 17.937 -7.764 9.407 1.00 96.00 522 LEU A O 1
ATOM 4288 N N . PRO A 1 523 ? 18.179 -9.742 10.441 1.00 97.69 523 PRO A N 1
ATOM 4289 C CA . PRO A 1 523 ? 18.416 -10.468 9.200 1.00 97.69 523 PRO A CA 1
ATOM 4290 C C . PRO A 1 523 ? 17.233 -10.339 8.233 1.00 97.69 523 PRO A C 1
ATOM 4292 O O . PRO A 1 523 ? 16.071 -10.488 8.630 1.00 97.69 523 PRO A O 1
ATOM 4295 N N . MET A 1 524 ? 17.521 -10.070 6.961 1.00 98.12 524 MET A N 1
ATOM 4296 C CA . MET A 1 524 ? 16.538 -9.877 5.896 1.00 98.12 524 MET A CA 1
ATOM 4297 C C . MET A 1 524 ? 15.646 -11.109 5.725 1.00 98.12 524 MET A C 1
ATOM 4299 O O . MET A 1 524 ? 14.456 -10.971 5.450 1.00 98.12 524 MET A O 1
ATOM 4303 N N . SER A 1 525 ? 16.162 -12.312 5.979 1.00 97.50 525 SER A N 1
ATOM 4304 C CA . SER A 1 525 ? 15.368 -13.546 6.000 1.00 97.50 525 SER A CA 1
ATOM 4305 C C . SER A 1 525 ? 14.211 -13.492 7.009 1.00 97.50 525 SER A C 1
ATOM 4307 O O . SER A 1 525 ? 13.122 -14.005 6.731 1.00 97.50 525 SER A O 1
ATOM 4309 N N . LYS A 1 526 ? 14.390 -12.812 8.152 1.00 97.94 526 LYS A N 1
ATOM 4310 C CA . LYS A 1 526 ? 13.326 -12.580 9.142 1.00 97.94 526 LYS A CA 1
ATOM 4311 C C . LYS A 1 526 ? 12.334 -11.528 8.664 1.00 97.94 526 LYS A C 1
ATOM 4313 O O . LYS A 1 526 ? 11.133 -11.745 8.802 1.00 97.94 526 LYS A O 1
ATOM 4318 N N . VAL A 1 527 ? 12.811 -10.443 8.045 1.00 97.38 527 VAL A N 1
ATOM 4319 C CA . VAL A 1 527 ? 11.938 -9.443 7.398 1.00 97.38 527 VAL A CA 1
ATOM 4320 C C . VAL A 1 527 ? 11.064 -10.123 6.344 1.00 97.38 527 VAL A C 1
ATOM 4322 O O . VAL A 1 527 ? 9.852 -9.922 6.317 1.00 97.38 527 VAL A O 1
ATOM 4325 N N . TRP A 1 528 ? 11.655 -10.997 5.526 1.00 97.00 528 TRP A N 1
ATOM 4326 C CA . TRP A 1 528 ? 10.943 -11.762 4.510 1.00 97.00 528 TRP A CA 1
ATOM 4327 C C . TRP A 1 528 ? 9.875 -12.665 5.115 1.00 97.00 528 TRP A C 1
ATOM 4329 O O . TRP A 1 528 ? 8.731 -12.606 4.666 1.00 97.00 528 TRP A O 1
ATOM 4339 N N . LYS A 1 529 ? 10.231 -13.447 6.137 1.00 96.56 529 LYS A N 1
ATOM 4340 C CA . LYS A 1 529 ? 9.305 -14.350 6.828 1.00 96.56 529 LYS A CA 1
ATOM 4341 C C . LYS A 1 529 ? 8.149 -13.600 7.491 1.00 96.56 529 LYS A C 1
ATOM 4343 O O . LYS A 1 529 ? 7.008 -14.037 7.387 1.00 96.56 529 LYS A O 1
ATOM 4348 N N . ASN A 1 530 ? 8.435 -12.478 8.149 1.00 97.50 530 ASN A N 1
ATOM 4349 C CA . ASN A 1 530 ? 7.413 -11.630 8.756 1.00 97.50 530 ASN A CA 1
ATOM 4350 C C . ASN A 1 530 ? 6.426 -11.103 7.712 1.00 97.50 530 ASN A C 1
ATOM 4352 O O . ASN A 1 530 ? 5.226 -11.055 7.960 1.00 97.50 530 ASN A O 1
ATOM 4356 N N . PHE A 1 531 ? 6.933 -10.700 6.548 1.00 94.62 531 PHE A N 1
ATOM 4357 C CA . PHE A 1 531 ? 6.094 -10.201 5.468 1.00 94.62 531 PHE A CA 1
ATOM 4358 C C . PHE A 1 531 ? 5.179 -11.298 4.901 1.00 94.62 531 PHE A C 1
ATOM 4360 O O . PHE A 1 531 ? 4.004 -11.039 4.674 1.00 94.62 531 PHE A O 1
ATOM 4367 N N . ASP A 1 532 ? 5.689 -12.525 4.730 1.00 92.88 532 ASP A N 1
ATOM 4368 C CA . ASP A 1 532 ? 4.904 -13.646 4.182 1.00 92.88 532 ASP A CA 1
ATOM 4369 C C . ASP A 1 532 ? 3.704 -13.999 5.069 1.00 92.88 532 ASP A C 1
ATOM 4371 O O . ASP A 1 532 ? 2.607 -14.242 4.571 1.00 92.88 532 ASP A O 1
ATOM 4375 N N . ILE A 1 533 ? 3.890 -13.990 6.392 1.00 96.12 533 ILE A N 1
ATOM 4376 C CA . ILE A 1 533 ? 2.803 -14.306 7.328 1.00 96.12 533 ILE A CA 1
ATOM 4377 C C . ILE A 1 533 ? 1.817 -13.145 7.501 1.00 96.12 533 ILE A C 1
ATOM 4379 O O . ILE A 1 533 ? 0.676 -13.402 7.871 1.00 96.12 533 ILE A O 1
ATOM 4383 N N . ALA A 1 534 ? 2.218 -11.897 7.213 1.00 97.19 534 ALA A N 1
ATOM 4384 C CA . ALA A 1 534 ? 1.395 -10.699 7.419 1.00 97.19 534 ALA A CA 1
ATOM 4385 C C . ALA A 1 534 ? 0.090 -10.708 6.607 1.00 97.19 534 ALA A C 1
ATOM 4387 O O . ALA A 1 534 ? -0.900 -10.120 7.039 1.00 97.19 534 ALA A O 1
ATOM 4388 N N . SER A 1 535 ? 0.088 -11.375 5.451 1.00 93.88 535 SER A N 1
ATOM 4389 C CA . SER A 1 535 ? -1.072 -11.463 4.559 1.00 93.88 535 SER A CA 1
ATOM 4390 C C . SER A 1 535 ? -2.119 -12.487 5.011 1.00 93.88 535 SER A C 1
ATOM 4392 O O . SER A 1 535 ? -3.254 -12.434 4.543 1.00 93.88 535 SER A O 1
ATOM 4394 N N . GLU A 1 536 ? -1.770 -13.424 5.901 1.00 96.94 536 GLU A N 1
ATOM 4395 C CA . GLU A 1 536 ? -2.687 -14.472 6.364 1.00 96.94 536 GLU A CA 1
ATOM 4396 C C . GLU A 1 536 ? -3.920 -13.907 7.083 1.00 96.94 536 GLU A C 1
ATOM 4398 O O . GLU A 1 536 ? -3.837 -12.912 7.807 1.00 96.94 536 GLU A O 1
ATOM 4403 N N . ARG A 1 537 ? -5.059 -14.606 6.970 1.00 97.50 537 ARG A N 1
ATOM 4404 C CA . ARG A 1 537 ? -6.276 -14.259 7.711 1.00 97.50 537 ARG A CA 1
ATOM 4405 C C . ARG A 1 537 ? -6.024 -14.131 9.212 1.00 97.50 537 ARG A C 1
ATOM 4407 O O . ARG A 1 537 ? -5.526 -15.059 9.860 1.00 97.50 537 ARG A O 1
ATOM 4414 N N . ASN A 1 538 ? -6.456 -13.004 9.767 1.00 96.94 538 ASN A N 1
ATOM 4415 C CA . ASN A 1 538 ? -6.286 -12.578 11.149 1.00 96.94 538 ASN A CA 1
ATOM 4416 C C . ASN A 1 538 ? -4.819 -12.593 11.613 1.00 96.94 538 ASN A C 1
ATOM 4418 O O . ASN A 1 538 ? -4.565 -12.794 12.805 1.00 96.94 538 ASN A O 1
ATOM 4422 N N . SER A 1 539 ? -3.843 -12.395 10.713 1.00 97.94 539 SER A N 1
ATOM 4423 C CA . SER A 1 539 ? -2.415 -12.465 11.061 1.00 97.94 539 SER A CA 1
ATOM 4424 C C . SER A 1 539 ? -2.050 -11.551 12.230 1.00 97.94 539 SER A C 1
ATOM 4426 O O . SER A 1 539 ? -1.236 -11.942 13.062 1.00 97.94 539 SER A O 1
ATOM 4428 N N . LEU A 1 540 ? -2.665 -10.367 12.324 1.00 97.94 540 LEU A N 1
ATOM 4429 C CA . LEU A 1 540 ? -2.408 -9.401 13.394 1.00 97.94 540 LEU A CA 1
ATOM 4430 C C . LEU A 1 540 ? -2.522 -10.018 14.799 1.00 97.94 540 LEU A C 1
ATOM 4432 O O . LEU A 1 540 ? -1.678 -9.766 15.658 1.00 97.94 540 LEU A O 1
ATOM 4436 N N . LEU A 1 541 ? -3.551 -10.845 15.009 1.00 97.94 541 LEU A N 1
ATOM 4437 C CA . LEU A 1 541 ? -3.870 -11.458 16.302 1.00 97.94 541 LEU A CA 1
ATOM 4438 C C . LEU A 1 541 ? -3.396 -12.915 16.401 1.00 97.94 541 LEU A C 1
ATOM 4440 O O . LEU A 1 541 ? -3.154 -13.423 17.495 1.00 97.94 541 LEU A O 1
ATOM 4444 N N . LYS A 1 542 ? -3.283 -13.606 15.263 1.00 97.69 542 LYS A N 1
ATOM 4445 C CA . LYS A 1 542 ? -2.928 -15.028 15.181 1.00 97.69 542 LYS A CA 1
ATOM 4446 C C . LYS A 1 542 ? -1.418 -15.257 15.203 1.00 97.69 542 LYS A C 1
ATOM 4448 O O . LYS A 1 542 ? -0.950 -16.195 15.850 1.00 97.69 542 LYS A O 1
ATOM 4453 N N . ASN A 1 543 ? -0.669 -14.458 14.448 1.00 98.12 543 ASN A N 1
ATOM 4454 C CA . ASN A 1 543 ? 0.734 -14.717 14.155 1.00 98.12 543 ASN A CA 1
ATOM 4455 C C . ASN A 1 543 ? 1.664 -13.909 15.067 1.00 98.12 543 ASN A C 1
ATOM 4457 O O . ASN A 1 543 ? 1.271 -12.970 15.759 1.00 98.12 543 ASN A O 1
ATOM 4461 N N . LYS A 1 544 ? 2.934 -14.316 15.078 1.00 98.25 544 LYS A N 1
ATOM 4462 C CA . LYS A 1 544 ? 4.015 -13.593 15.743 1.00 98.25 544 LYS A CA 1
ATOM 4463 C C . LYS A 1 544 ? 5.065 -13.207 14.719 1.00 98.25 544 LYS A C 1
ATOM 4465 O O . LYS A 1 544 ? 5.438 -14.034 13.890 1.00 98.25 544 LYS A O 1
ATOM 4470 N N . PHE A 1 545 ? 5.564 -11.990 14.839 1.00 98.44 545 PHE A N 1
ATOM 4471 C CA . PHE A 1 545 ? 6.579 -11.419 13.971 1.00 98.44 545 PHE A CA 1
ATOM 4472 C C . PHE A 1 545 ? 7.895 -11.343 14.739 1.00 98.44 545 PHE A C 1
ATOM 4474 O O . PHE A 1 545 ? 7.919 -11.008 15.924 1.00 98.44 545 PHE A O 1
ATOM 4481 N N . GLU A 1 546 ? 8.996 -11.680 14.082 1.00 97.94 546 GLU A N 1
ATOM 4482 C CA . GLU A 1 546 ? 10.335 -11.450 14.613 1.00 97.94 546 GLU A CA 1
ATOM 4483 C C . GLU A 1 546 ? 10.540 -9.949 14.816 1.00 97.94 546 GLU A C 1
ATOM 4485 O O . GLU A 1 546 ? 10.499 -9.186 13.854 1.00 97.94 546 GLU A O 1
ATOM 4490 N N . TRP A 1 547 ? 10.752 -9.531 16.060 1.00 98.06 547 TRP A N 1
ATOM 4491 C CA . TRP A 1 547 ? 10.929 -8.129 16.422 1.00 98.06 547 TRP A CA 1
ATOM 4492 C C . TRP A 1 547 ? 12.112 -7.949 17.361 1.00 98.06 547 TRP A C 1
ATOM 4494 O O . TRP A 1 547 ? 12.448 -8.848 18.133 1.00 98.06 547 TRP A O 1
ATOM 4504 N N . ILE A 1 548 ? 12.735 -6.774 17.308 1.00 96.62 548 ILE A N 1
ATOM 4505 C CA . ILE A 1 548 ? 13.889 -6.421 18.137 1.00 96.62 548 ILE A CA 1
ATOM 4506 C C . ILE A 1 548 ? 13.496 -6.469 19.617 1.00 96.62 548 ILE A C 1
ATOM 4508 O O . ILE A 1 548 ? 12.463 -5.937 20.025 1.00 96.62 548 ILE A O 1
ATOM 4512 N N . THR A 1 549 ? 14.320 -7.114 20.439 1.00 95.94 549 THR A N 1
ATOM 4513 C CA . THR A 1 549 ? 14.032 -7.318 21.870 1.00 95.94 549 THR A CA 1
ATOM 4514 C C . THR A 1 549 ? 14.146 -6.036 22.696 1.00 95.94 549 THR A C 1
ATOM 4516 O O . THR A 1 549 ? 13.377 -5.838 23.634 1.00 95.94 549 THR A O 1
ATOM 4519 N N . GLU A 1 550 ? 15.098 -5.170 22.352 1.00 95.75 550 GLU A N 1
ATOM 4520 C CA . GLU A 1 550 ? 15.373 -3.899 23.021 1.00 95.75 550 GLU A CA 1
ATOM 4521 C C . GLU A 1 550 ? 15.992 -2.912 22.025 1.00 95.75 550 GLU A C 1
ATOM 4523 O O . GLU A 1 550 ? 16.969 -3.245 21.341 1.00 95.75 550 GLU A O 1
ATOM 4528 N N . LEU A 1 551 ? 15.428 -1.703 21.943 1.00 95.31 551 LEU A N 1
ATOM 4529 C CA . LEU A 1 551 ? 15.974 -0.637 21.105 1.00 95.31 551 LEU A CA 1
ATOM 4530 C C . LEU A 1 551 ? 17.230 -0.076 21.764 1.00 95.31 551 LEU A C 1
ATOM 4532 O O . LEU A 1 551 ? 17.191 0.505 22.848 1.00 95.31 551 LEU A O 1
ATOM 4536 N N . THR A 1 552 ? 18.360 -0.251 21.093 1.00 94.38 552 THR A N 1
ATOM 4537 C CA . THR A 1 552 ? 19.654 0.237 21.562 1.00 94.38 552 THR A CA 1
ATOM 4538 C C . THR A 1 552 ? 20.344 1.035 20.478 1.00 94.38 552 THR A C 1
ATOM 4540 O O . THR A 1 552 ? 20.180 0.780 19.287 1.00 94.38 552 THR A O 1
ATOM 4543 N N . THR A 1 553 ? 21.175 1.965 20.913 1.00 94.06 553 THR A N 1
ATOM 4544 C CA . THR A 1 553 ? 21.995 2.806 20.056 1.00 94.06 553 THR A CA 1
ATOM 4545 C C . THR A 1 553 ? 23.138 2.021 19.399 1.00 94.06 553 THR A C 1
ATOM 4547 O O . THR A 1 553 ? 23.562 0.982 19.918 1.00 94.06 553 THR A O 1
ATOM 4550 N N . PHE A 1 554 ? 23.650 2.501 18.259 1.00 91.75 554 PHE A N 1
ATOM 4551 C CA . PHE A 1 554 ? 24.753 1.846 17.527 1.00 91.75 554 PHE A CA 1
ATOM 4552 C C . PHE A 1 554 ? 26.048 1.684 18.346 1.00 91.75 554 PHE A C 1
ATOM 4554 O O . PHE A 1 554 ? 26.812 0.759 18.100 1.00 91.75 554 PHE A O 1
ATOM 4561 N N . ASP A 1 555 ? 26.300 2.536 19.339 1.00 87.12 555 ASP A N 1
ATOM 4562 C CA . ASP A 1 555 ? 27.495 2.501 20.197 1.00 87.12 555 ASP A CA 1
ATOM 4563 C C . ASP A 1 555 ? 27.462 1.401 21.274 1.00 87.12 555 ASP A C 1
ATOM 4565 O O . ASP A 1 555 ? 28.496 1.077 21.860 1.00 87.12 555 ASP A O 1
ATOM 4569 N N . LYS A 1 556 ? 26.297 0.796 21.535 1.00 85.12 556 LYS A N 1
ATOM 4570 C CA . LYS A 1 556 ? 26.129 -0.220 22.590 1.00 85.12 556 LYS A CA 1
ATOM 4571 C C . LYS A 1 556 ? 26.418 -1.654 22.143 1.00 85.12 556 LYS A C 1
ATOM 4573 O O . LYS A 1 556 ? 26.431 -2.550 22.985 1.00 85.12 556 LYS A O 1
ATOM 4578 N N . SER A 1 557 ? 26.618 -1.898 20.849 1.00 78.62 557 SER A N 1
ATOM 4579 C CA . SER A 1 557 ? 26.806 -3.239 20.287 1.00 78.62 557 SER A CA 1
ATOM 4580 C C . SER A 1 557 ? 27.846 -3.221 19.179 1.00 78.62 557 SER A C 1
ATOM 4582 O O . SER A 1 557 ? 27.801 -2.368 18.302 1.00 78.62 557 SER A O 1
ATOM 4584 N N . SER A 1 558 ? 28.753 -4.198 19.184 1.00 77.81 558 SER A N 1
ATOM 4585 C CA . SER A 1 558 ? 29.666 -4.438 18.062 1.00 77.81 558 SER A CA 1
ATOM 4586 C C . SER A 1 558 ? 29.037 -5.273 16.939 1.00 77.81 558 SER A C 1
ATOM 4588 O O . SER A 1 558 ? 29.587 -5.301 15.842 1.00 77.81 558 SER A O 1
ATOM 4590 N N . GLN A 1 559 ? 27.917 -5.957 17.205 1.00 83.44 559 GLN A N 1
ATOM 4591 C CA . GLN A 1 559 ? 27.141 -6.699 16.204 1.00 83.44 559 GLN A CA 1
ATOM 4592 C C . GLN A 1 559 ? 26.161 -5.776 15.487 1.00 83.44 559 GLN A C 1
ATOM 4594 O O . GLN A 1 559 ? 25.535 -4.923 16.134 1.00 83.44 559 GLN A O 1
ATOM 4599 N N . LEU A 1 560 ? 26.024 -5.970 14.172 1.00 88.81 560 LEU A N 1
ATOM 4600 C CA . LEU A 1 560 ? 25.102 -5.195 13.352 1.00 88.81 560 LEU A CA 1
ATOM 4601 C C . LEU A 1 560 ? 23.669 -5.693 13.531 1.00 88.81 560 LEU A C 1
ATOM 4603 O O . LEU A 1 560 ? 22.780 -4.872 13.752 1.00 88.81 560 LEU A O 1
ATOM 4607 N N . SER A 1 561 ? 23.438 -7.008 13.473 1.00 91.19 561 SER A N 1
ATOM 4608 C CA . SER A 1 561 ? 22.111 -7.565 13.720 1.00 91.19 561 SER A CA 1
ATOM 4609 C C . SER A 1 561 ? 21.750 -7.422 15.193 1.00 91.19 561 SER A C 1
ATOM 4611 O O . SER A 1 561 ? 22.538 -7.729 16.088 1.00 91.19 561 SER A O 1
ATOM 4613 N N . ARG A 1 562 ? 20.513 -7.010 15.461 1.00 92.50 562 ARG A N 1
ATOM 4614 C CA . ARG A 1 562 ? 19.943 -7.025 16.807 1.00 92.50 562 ARG A CA 1
ATOM 4615 C C . ARG A 1 562 ? 19.355 -8.387 17.146 1.00 92.50 562 ARG A C 1
ATOM 4617 O O . ARG A 1 562 ? 18.896 -9.129 16.274 1.00 92.50 562 ARG A O 1
ATOM 4624 N N . ASP A 1 563 ? 19.321 -8.677 18.443 1.00 93.50 563 ASP A N 1
ATOM 4625 C CA . ASP A 1 563 ? 18.562 -9.802 18.971 1.00 93.50 563 ASP A CA 1
ATOM 4626 C C . ASP A 1 563 ? 17.073 -9.596 18.690 1.00 93.50 563 ASP A C 1
ATOM 4628 O O . ASP A 1 563 ? 16.509 -8.536 18.986 1.00 93.50 563 ASP A O 1
ATOM 4632 N N . THR A 1 564 ? 16.429 -10.631 18.154 1.00 96.56 564 THR A N 1
ATOM 4633 C CA . THR A 1 564 ? 14.985 -10.637 17.908 1.00 96.56 564 THR A CA 1
ATOM 4634 C C . THR A 1 564 ? 14.291 -11.727 18.704 1.00 96.56 564 THR A C 1
ATOM 4636 O O . THR A 1 564 ? 14.896 -12.717 19.117 1.00 96.56 564 THR A O 1
ATOM 4639 N N . THR A 1 565 ? 12.993 -11.548 18.902 1.00 97.44 565 THR A N 1
ATOM 4640 C CA . THR A 1 565 ? 12.097 -12.585 19.399 1.00 97.44 565 THR A CA 1
ATOM 4641 C C . THR A 1 565 ? 10.756 -12.483 18.689 1.00 97.44 565 THR A C 1
ATOM 4643 O O . THR A 1 565 ? 10.343 -11.401 18.271 1.00 97.44 565 THR A O 1
ATOM 4646 N N . ALA A 1 566 ? 10.063 -13.609 18.562 1.00 98.19 566 ALA A N 1
ATOM 4647 C CA . ALA A 1 566 ? 8.732 -13.647 17.981 1.00 98.19 566 ALA A CA 1
ATOM 4648 C C . ALA A 1 566 ? 7.717 -12.993 18.938 1.00 98.19 566 ALA A C 1
ATOM 4650 O O . ALA A 1 566 ? 7.416 -13.533 20.009 1.00 98.19 566 ALA A O 1
ATOM 4651 N N . MET A 1 567 ? 7.164 -11.851 18.535 1.00 98.44 567 MET A N 1
ATOM 4652 C CA . MET A 1 567 ? 6.200 -11.054 19.295 1.00 98.44 567 MET A CA 1
ATOM 4653 C C . MET A 1 567 ? 4.861 -10.953 18.557 1.00 98.44 567 MET A C 1
ATOM 4655 O O . MET A 1 567 ? 4.812 -10.904 17.331 1.00 98.44 567 MET A O 1
ATOM 4659 N N . THR A 1 568 ? 3.762 -10.923 19.307 1.00 98.62 568 THR A N 1
ATOM 4660 C CA . THR A 1 568 ? 2.446 -10.525 18.764 1.00 98.62 568 THR A CA 1
ATOM 4661 C C . THR A 1 568 ? 2.449 -9.041 18.396 1.00 98.62 568 THR A C 1
ATOM 4663 O O . THR A 1 568 ? 3.300 -8.291 18.878 1.00 98.62 568 THR A O 1
ATOM 4666 N N . ALA A 1 569 ? 1.488 -8.590 17.590 1.00 98.38 569 ALA A N 1
ATOM 4667 C CA . ALA A 1 569 ? 1.376 -7.171 17.262 1.00 98.38 569 ALA A CA 1
ATOM 4668 C C . ALA A 1 569 ? 1.182 -6.289 18.507 1.00 98.38 569 ALA A C 1
ATOM 4670 O O . ALA A 1 569 ? 1.864 -5.279 18.637 1.00 98.38 569 ALA A O 1
ATOM 4671 N N . ASP A 1 570 ? 0.352 -6.712 19.466 1.00 98.75 570 ASP A N 1
ATOM 4672 C CA . ASP A 1 570 ? 0.211 -6.045 20.767 1.00 98.75 570 ASP A CA 1
ATOM 4673 C C . ASP A 1 570 ? 1.567 -5.856 21.468 1.00 98.75 570 ASP A C 1
ATOM 4675 O O . ASP A 1 570 ? 1.929 -4.752 21.872 1.00 98.75 570 ASP A O 1
ATOM 4679 N N . GLN A 1 571 ? 2.377 -6.915 21.538 1.00 98.69 571 GLN A N 1
ATOM 4680 C CA . GLN A 1 571 ? 3.716 -6.831 22.121 1.00 98.69 571 GLN A CA 1
ATOM 4681 C C . GLN A 1 571 ? 4.626 -5.882 21.329 1.00 98.69 571 GLN A C 1
ATOM 4683 O O . GLN A 1 571 ? 5.330 -5.085 21.938 1.00 98.69 571 GLN A O 1
ATOM 4688 N N . ILE A 1 572 ? 4.597 -5.910 19.997 1.00 98.75 572 ILE A N 1
ATOM 4689 C CA . ILE A 1 572 ? 5.399 -5.004 19.155 1.00 98.75 572 ILE A CA 1
ATOM 4690 C C . ILE A 1 572 ? 4.986 -3.543 19.344 1.00 98.75 572 ILE A C 1
ATOM 4692 O O . ILE A 1 572 ? 5.833 -2.654 19.317 1.00 98.75 572 ILE A O 1
ATOM 4696 N N . MET A 1 573 ? 3.706 -3.272 19.577 1.00 98.75 573 MET A N 1
ATOM 4697 C CA . MET A 1 573 ? 3.224 -1.916 19.821 1.00 98.75 573 MET A CA 1
ATOM 4698 C C . MET A 1 573 ? 3.533 -1.457 21.251 1.00 98.75 573 MET A C 1
ATOM 4700 O O . MET A 1 573 ? 3.927 -0.307 21.447 1.00 98.75 573 MET A O 1
ATOM 4704 N N . HIS A 1 574 ? 3.422 -2.338 22.248 1.00 98.81 574 HIS A N 1
ATOM 4705 C CA . HIS A 1 574 ? 3.363 -1.926 23.655 1.00 98.81 574 HIS A CA 1
ATOM 4706 C C . HIS A 1 574 ? 4.533 -2.388 24.540 1.00 98.81 574 HIS A C 1
ATOM 4708 O O . HIS A 1 574 ? 4.573 -2.020 25.718 1.00 98.81 574 HIS A O 1
ATOM 4714 N N . ASN A 1 575 ? 5.507 -3.148 24.026 1.00 98.44 575 ASN A N 1
ATOM 4715 C CA . ASN A 1 575 ? 6.675 -3.577 24.806 1.00 98.44 575 ASN A CA 1
ATOM 4716 C C . ASN A 1 575 ? 7.439 -2.372 25.389 1.00 98.44 575 ASN A C 1
ATOM 4718 O O . ASN A 1 575 ? 7.732 -1.405 24.693 1.00 98.44 575 ASN A O 1
ATOM 4722 N N . SER A 1 576 ? 7.812 -2.431 26.666 1.00 97.81 576 SER A N 1
ATOM 4723 C CA . SER A 1 576 ? 8.468 -1.315 27.364 1.00 97.81 576 SER A CA 1
ATOM 4724 C C . SER A 1 576 ? 9.906 -1.025 26.916 1.00 97.81 576 SER A C 1
ATOM 4726 O O . SER A 1 576 ? 10.456 0.011 27.277 1.00 97.81 576 SER A O 1
ATOM 4728 N N . LYS A 1 577 ? 10.527 -1.930 26.154 1.00 97.81 577 LYS A N 1
ATOM 4729 C CA . LYS A 1 577 ? 11.915 -1.844 25.678 1.00 97.81 577 LYS A CA 1
ATOM 4730 C C . LYS A 1 577 ? 12.037 -1.646 24.172 1.00 97.81 577 LYS A C 1
ATOM 4732 O O . LYS A 1 577 ? 13.058 -1.145 23.704 1.00 97.81 577 LYS A O 1
ATOM 4737 N N . SER A 1 578 ? 11.034 -2.073 23.411 1.00 97.56 578 SER A N 1
ATOM 4738 C CA . SER A 1 578 ? 11.062 -1.988 21.948 1.00 97.56 578 SER A CA 1
ATOM 4739 C C . SER A 1 578 ? 9.724 -1.692 21.284 1.00 97.56 578 SER A C 1
ATOM 4741 O O . SER A 1 578 ? 9.597 -1.837 20.068 1.00 97.56 578 SER A O 1
ATOM 4743 N N . GLY A 1 579 ? 8.736 -1.271 22.073 1.00 98.44 579 GLY A N 1
ATOM 4744 C CA . GLY A 1 579 ? 7.390 -0.987 21.605 1.00 98.44 579 GLY A CA 1
ATOM 4745 C C . GLY A 1 579 ? 7.324 0.246 20.711 1.00 98.44 579 GLY A C 1
ATOM 4746 O O . GLY A 1 579 ? 7.890 1.290 21.042 1.00 98.44 579 GLY A O 1
ATOM 4747 N N . ILE A 1 580 ? 6.578 0.154 19.610 1.00 98.81 580 ILE A N 1
ATOM 4748 C CA . ILE A 1 580 ? 6.325 1.295 18.721 1.00 98.81 580 ILE A CA 1
ATOM 4749 C C . ILE A 1 580 ? 5.605 2.418 19.483 1.00 98.81 580 ILE A C 1
ATOM 4751 O O . ILE A 1 580 ? 6.060 3.555 19.473 1.00 98.81 580 ILE A O 1
ATOM 4755 N N . ILE A 1 581 ? 4.523 2.120 20.202 1.00 98.81 581 ILE A N 1
ATOM 4756 C CA . ILE A 1 581 ? 3.801 3.126 20.993 1.00 98.81 581 ILE A CA 1
ATOM 4757 C C . ILE A 1 581 ? 4.561 3.432 22.288 1.00 98.81 581 ILE A C 1
ATOM 4759 O O . ILE A 1 581 ? 4.874 4.586 22.586 1.00 98.81 581 ILE A O 1
ATOM 4763 N N . SER A 1 582 ? 4.889 2.388 23.053 1.00 98.56 582 SER A N 1
ATOM 4764 C CA . SER A 1 582 ? 5.430 2.551 24.409 1.00 98.56 582 SER A CA 1
ATOM 4765 C C . SER A 1 582 ? 6.808 3.214 24.457 1.00 98.56 582 SER A C 1
ATOM 4767 O O . SER A 1 582 ? 7.114 3.866 25.456 1.00 98.56 582 SER A O 1
ATOM 4769 N N . VAL A 1 583 ? 7.625 3.066 23.407 1.00 98.50 583 VAL A N 1
ATOM 4770 C CA . VAL A 1 583 ? 8.971 3.653 23.327 1.00 98.50 583 VAL A CA 1
ATOM 4771 C C . VAL A 1 583 ? 9.024 4.738 22.256 1.00 98.50 583 VAL A C 1
ATOM 4773 O O . VAL A 1 583 ? 9.203 5.901 22.598 1.00 98.50 583 VAL A O 1
ATOM 4776 N N . ILE A 1 584 ? 8.828 4.393 20.980 1.00 98.69 584 ILE A N 1
ATOM 4777 C CA . ILE A 1 584 ? 9.076 5.319 19.858 1.00 98.69 584 ILE A CA 1
ATOM 4778 C C . ILE A 1 584 ? 8.124 6.525 19.901 1.00 98.69 584 ILE A C 1
ATOM 4780 O O . ILE A 1 584 ? 8.581 7.668 19.935 1.00 98.69 584 ILE A O 1
ATOM 4784 N N . VAL A 1 585 ? 6.810 6.287 19.954 1.00 98.69 585 VAL A N 1
ATOM 4785 C CA . VAL A 1 585 ? 5.796 7.356 19.987 1.00 98.69 585 VAL A CA 1
ATOM 4786 C C . VAL A 1 585 ? 5.927 8.188 21.257 1.00 98.69 585 VAL A C 1
ATOM 4788 O O . VAL A 1 585 ? 6.013 9.408 21.163 1.00 98.69 585 VAL A O 1
ATOM 4791 N N . ASN A 1 586 ? 6.012 7.562 22.434 1.00 98.62 586 ASN A N 1
ATOM 4792 C CA . ASN A 1 586 ? 6.191 8.292 23.694 1.00 98.62 586 ASN A CA 1
ATOM 4793 C C . ASN A 1 586 ? 7.435 9.190 23.680 1.00 98.62 586 ASN A C 1
ATOM 4795 O O . ASN A 1 586 ? 7.350 10.351 24.081 1.00 98.62 586 ASN A O 1
ATOM 4799 N N . THR A 1 587 ? 8.583 8.687 23.213 1.00 98.50 587 THR A N 1
ATOM 4800 C CA . THR A 1 587 ? 9.798 9.504 23.094 1.00 98.50 587 THR A CA 1
ATOM 4801 C C . THR A 1 587 ? 9.583 10.660 22.128 1.00 98.50 587 THR A C 1
ATOM 4803 O O . THR A 1 587 ? 9.933 11.791 22.457 1.00 98.50 587 THR A O 1
ATOM 4806 N N . GLN A 1 588 ? 8.963 10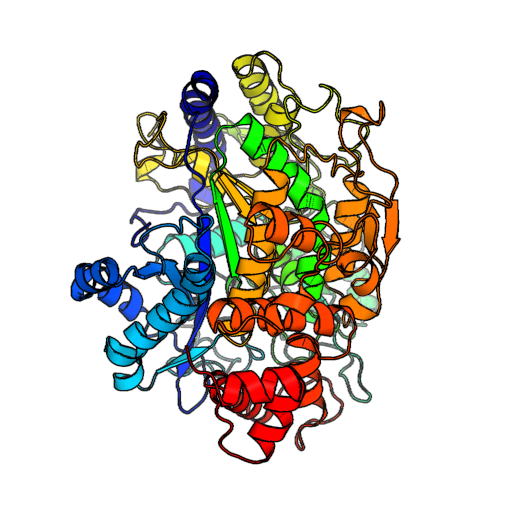.417 20.974 1.00 98.00 588 GLN A N 1
ATOM 4807 C CA . GLN A 1 588 ? 8.761 11.475 19.992 1.00 98.00 588 GLN A CA 1
ATOM 4808 C C . GLN A 1 588 ? 7.777 12.549 20.475 1.00 98.00 588 GLN A C 1
ATOM 4810 O O . GLN A 1 588 ? 8.047 13.737 20.309 1.00 98.00 588 GLN A O 1
ATOM 4815 N N . LEU A 1 589 ? 6.688 12.170 21.150 1.00 98.25 589 LEU A N 1
ATOM 4816 C CA . LEU A 1 589 ? 5.748 13.121 21.753 1.00 98.25 589 LEU A CA 1
ATOM 4817 C C . LEU A 1 589 ? 6.426 14.011 22.811 1.00 98.25 589 LEU A C 1
ATOM 4819 O O . LEU A 1 589 ? 6.122 15.203 22.882 1.00 98.25 589 LEU A O 1
ATOM 4823 N N . LYS A 1 590 ? 7.373 13.469 23.592 1.00 97.88 590 LYS A N 1
ATOM 4824 C CA . LYS A 1 590 ? 8.182 14.233 24.565 1.00 97.88 590 LYS A CA 1
ATOM 4825 C C . LYS A 1 590 ? 9.150 15.184 23.874 1.00 97.88 590 LYS A C 1
ATOM 4827 O O . LYS A 1 590 ? 9.178 16.370 24.194 1.00 97.88 590 LYS A O 1
ATOM 4832 N N . THR A 1 591 ? 9.869 14.703 22.859 1.00 96.81 591 THR A N 1
ATOM 4833 C CA . THR A 1 591 ? 10.766 15.531 22.036 1.00 96.81 591 THR A CA 1
ATOM 4834 C C . THR A 1 591 ? 10.027 16.719 21.413 1.00 96.81 591 THR A C 1
ATOM 4836 O O . THR A 1 591 ? 10.542 17.839 21.410 1.00 96.81 591 THR A O 1
ATOM 4839 N N . LEU A 1 592 ? 8.797 16.494 20.941 1.00 96.25 592 LEU A N 1
ATOM 4840 C CA . LEU A 1 592 ? 7.913 17.520 20.378 1.00 96.25 592 LEU A CA 1
ATOM 4841 C C . LEU A 1 592 ? 7.214 18.386 21.438 1.00 96.25 592 LEU A C 1
ATOM 4843 O O . LEU A 1 592 ? 6.623 19.407 21.090 1.00 96.25 592 LEU A O 1
ATOM 4847 N N . LYS A 1 593 ? 7.308 18.019 22.723 1.00 96.44 593 LYS A N 1
ATOM 4848 C CA . LYS A 1 593 ? 6.629 18.655 23.866 1.00 96.44 593 LYS A CA 1
ATOM 4849 C C . LYS A 1 593 ? 5.101 18.626 23.773 1.00 96.44 593 LYS A C 1
ATOM 4851 O O . LYS A 1 593 ? 4.432 19.537 24.258 1.00 96.44 593 LYS A O 1
ATOM 4856 N N . PHE A 1 594 ? 4.545 17.587 23.155 1.00 97.19 594 PHE A N 1
ATOM 4857 C CA . PHE A 1 594 ? 3.096 17.346 23.146 1.00 97.19 594 PHE A CA 1
ATOM 4858 C C . PHE A 1 594 ? 2.610 16.761 24.471 1.00 97.19 594 PHE A C 1
ATOM 4860 O O . PHE A 1 594 ? 1.460 16.981 24.841 1.00 97.19 594 PHE A O 1
ATOM 4867 N N . ILE A 1 595 ? 3.511 16.088 25.190 1.00 97.81 595 ILE A N 1
ATOM 4868 C CA . ILE A 1 595 ? 3.341 15.588 26.557 1.00 97.81 595 ILE A CA 1
ATOM 4869 C C . ILE A 1 595 ? 4.572 15.949 27.403 1.00 97.81 595 ILE A C 1
ATOM 4871 O O . ILE A 1 595 ? 5.619 16.325 26.861 1.00 97.81 595 ILE A O 1
ATOM 4875 N N . LYS A 1 596 ? 4.462 15.840 28.729 1.00 97.81 596 LYS A N 1
ATOM 4876 C CA . LYS A 1 596 ? 5.580 16.020 29.672 1.00 97.81 596 LYS A CA 1
ATOM 4877 C C . LYS A 1 596 ? 6.491 14.787 29.729 1.00 97.81 596 LYS A C 1
ATOM 4879 O O . LYS A 1 596 ? 6.151 13.694 29.285 1.00 97.81 596 LYS A O 1
ATOM 4884 N N . GLU A 1 597 ? 7.677 14.961 30.311 1.00 96.81 597 GLU A N 1
ATOM 4885 C CA . GLU A 1 597 ? 8.708 13.913 30.396 1.00 96.81 597 GLU A CA 1
ATOM 4886 C C . GLU A 1 597 ? 8.284 12.681 31.214 1.00 96.81 597 GLU A C 1
ATOM 4888 O O . GLU A 1 597 ? 8.706 11.561 30.916 1.00 96.81 597 GLU A O 1
ATOM 4893 N N . ASP A 1 598 ? 7.444 12.865 32.230 1.00 96.62 598 ASP A N 1
ATOM 4894 C CA . ASP A 1 598 ? 6.907 11.817 33.104 1.00 96.62 598 ASP A CA 1
ATOM 4895 C C . ASP A 1 598 ? 5.592 11.200 32.599 1.00 96.62 598 ASP A C 1
ATOM 4897 O O . ASP A 1 598 ? 5.126 10.212 33.162 1.00 96.62 598 ASP A O 1
ATOM 4901 N N . GLU A 1 599 ? 5.038 11.737 31.513 1.00 98.12 599 GLU A N 1
ATOM 4902 C CA . GLU A 1 599 ? 3.770 11.316 30.915 1.00 98.12 599 GLU A CA 1
ATOM 4903 C C . GLU A 1 599 ? 3.960 10.264 29.806 1.00 98.12 599 GLU A C 1
ATOM 4905 O O . GLU A 1 599 ? 5.076 9.916 29.385 1.00 98.12 599 GLU A O 1
ATOM 4910 N N . THR A 1 600 ? 2.837 9.743 29.326 1.00 98.25 600 THR A N 1
ATOM 4911 C CA . THR A 1 600 ? 2.710 8.812 28.203 1.00 98.25 600 THR A CA 1
ATOM 4912 C C . THR A 1 600 ? 1.705 9.343 27.182 1.00 98.25 600 THR A C 1
ATOM 4914 O O . THR A 1 600 ? 1.025 10.339 27.409 1.00 98.25 600 THR A O 1
ATOM 4917 N N . TRP A 1 601 ? 1.582 8.677 26.036 1.00 98.38 601 TRP A N 1
ATOM 4918 C CA . TRP A 1 601 ? 0.622 9.043 24.997 1.00 98.38 601 TRP A CA 1
ATOM 4919 C C . TRP A 1 601 ? -0.828 9.101 25.502 1.00 98.38 601 TRP A C 1
ATOM 4921 O O . TRP A 1 601 ? -1.625 9.851 24.946 1.00 98.38 601 TRP A O 1
ATOM 4931 N N . GLU A 1 602 ? -1.178 8.340 26.546 1.00 98.31 602 GLU A N 1
ATOM 4932 C CA . GLU A 1 602 ? -2.529 8.349 27.118 1.00 98.31 602 GLU A CA 1
ATOM 4933 C C . GLU A 1 602 ? -2.873 9.712 27.732 1.00 98.31 602 GLU A C 1
ATOM 4935 O O . GLU A 1 602 ? -4.027 10.142 27.682 1.00 98.31 602 GLU A O 1
ATOM 4940 N N . ASP A 1 603 ? -1.864 10.432 28.229 1.00 98.31 603 ASP A N 1
ATOM 4941 C CA . ASP A 1 603 ? -2.031 11.745 28.845 1.00 98.31 603 ASP A CA 1
ATOM 4942 C C . ASP A 1 603 ? -2.433 12.823 27.834 1.00 98.31 603 ASP A C 1
ATOM 4944 O O . ASP A 1 603 ? -2.993 13.836 28.246 1.00 98.31 603 ASP A O 1
ATOM 4948 N N . LEU A 1 604 ? -2.265 12.593 26.521 1.00 97.81 604 LEU A N 1
ATOM 4949 C CA . LEU A 1 604 ? -2.785 13.482 25.472 1.00 97.81 604 LEU A CA 1
ATOM 4950 C C . LEU A 1 604 ? -4.288 13.768 25.655 1.00 97.81 604 LEU A C 1
ATOM 4952 O O . LEU A 1 604 ? -4.711 14.901 25.439 1.00 97.81 604 LEU A O 1
ATOM 4956 N N . LYS A 1 605 ? -5.084 12.784 26.110 1.00 96.50 605 LYS A N 1
ATOM 4957 C CA . LYS A 1 605 ? -6.534 12.949 26.358 1.00 96.50 605 LYS A CA 1
ATOM 4958 C C . LYS A 1 605 ? -6.835 13.943 27.486 1.00 96.50 605 LYS A C 1
ATOM 4960 O O . LYS A 1 605 ? -7.929 14.492 27.545 1.00 96.50 605 LYS A O 1
ATOM 4965 N N . SER A 1 606 ? -5.887 14.149 28.398 1.00 95.44 606 SER A N 1
ATOM 4966 C CA . SER A 1 606 ? -6.052 14.994 29.587 1.00 95.44 606 SER A CA 1
ATOM 4967 C C . SER A 1 606 ? -5.807 16.478 29.307 1.00 95.44 606 SER A C 1
ATOM 4969 O O . SER A 1 606 ? -6.104 17.320 30.155 1.00 95.44 606 SER A O 1
ATOM 4971 N N . TYR A 1 607 ? -5.248 16.818 28.144 1.00 93.62 607 TYR A N 1
ATOM 4972 C CA . TYR A 1 607 ? -5.038 18.203 27.741 1.00 93.62 607 TYR A CA 1
ATOM 4973 C C . TYR A 1 607 ? -6.346 18.814 27.224 1.00 93.62 607 TYR A C 1
ATOM 4975 O O . TYR A 1 607 ? -7.011 18.236 26.370 1.00 93.62 607 TYR A O 1
ATOM 4983 N N . GLU A 1 608 ? -6.683 20.026 27.677 1.00 90.25 608 GLU A N 1
ATOM 4984 C CA . GLU A 1 608 ? -7.810 20.819 27.152 1.00 90.25 608 GLU A CA 1
ATOM 4985 C C . GLU A 1 608 ? -7.470 21.418 25.770 1.00 90.25 608 GLU A C 1
ATOM 4987 O O . GLU A 1 608 ? -7.374 22.634 25.591 1.00 90.25 608 GLU A O 1
ATOM 4992 N N . ASN A 1 609 ? -7.198 20.556 24.790 1.00 93.50 609 ASN A N 1
ATOM 4993 C CA . ASN A 1 609 ? -6.895 20.934 23.416 1.00 93.50 609 ASN A CA 1
ATOM 4994 C C . ASN A 1 609 ? -7.372 19.852 22.437 1.00 93.50 609 ASN A C 1
ATOM 4996 O O . ASN A 1 609 ? -7.000 18.678 22.535 1.00 93.50 609 ASN A O 1
ATOM 5000 N N . ASP A 1 610 ? -8.172 20.276 21.462 1.00 94.50 610 ASP A N 1
ATOM 5001 C CA . ASP A 1 610 ? -8.819 19.384 20.498 1.00 94.50 610 ASP A CA 1
ATOM 5002 C C . ASP A 1 610 ? -7.811 18.631 19.623 1.00 94.50 610 ASP A C 1
ATOM 5004 O O . ASP A 1 610 ? -8.037 17.469 19.290 1.00 94.50 610 ASP A O 1
ATOM 5008 N N . ALA A 1 611 ? -6.666 19.246 19.299 1.00 95.62 611 ALA A N 1
ATOM 5009 C CA . ALA A 1 611 ? -5.619 18.598 18.520 1.00 95.62 611 ALA A CA 1
ATOM 5010 C C . ALA A 1 611 ? -4.947 17.474 19.312 1.00 95.62 611 ALA A C 1
ATOM 5012 O O . ALA A 1 611 ? -4.873 16.359 18.804 1.00 95.62 611 ALA A O 1
ATOM 5013 N N . GLN A 1 612 ? -4.534 17.715 20.566 1.00 96.62 612 GLN A N 1
ATOM 5014 C CA . GLN A 1 612 ? -4.038 16.640 21.442 1.00 96.62 612 GLN A CA 1
ATOM 5015 C C . GLN A 1 612 ? -5.058 15.502 21.551 1.00 96.62 612 GLN A C 1
ATOM 5017 O O . GLN A 1 612 ? -4.694 14.333 21.435 1.00 96.62 612 GLN A O 1
ATOM 5022 N N . THR A 1 613 ? -6.334 15.847 21.725 1.00 97.56 613 THR A N 1
ATOM 5023 C CA . THR A 1 613 ? -7.412 14.863 21.835 1.00 97.56 613 THR A CA 1
ATOM 5024 C C . THR A 1 613 ? -7.555 14.045 20.547 1.00 97.56 613 THR A C 1
ATOM 5026 O O . THR A 1 613 ? -7.637 12.820 20.613 1.00 97.56 613 THR A O 1
ATOM 5029 N N . ARG A 1 614 ? -7.505 14.673 19.363 1.00 98.06 614 ARG A N 1
ATOM 5030 C CA . ARG A 1 614 ? -7.534 13.962 18.069 1.00 98.06 614 ARG A CA 1
ATOM 5031 C C . ARG A 1 614 ? -6.343 13.012 17.928 1.00 98.06 614 ARG A C 1
ATOM 5033 O O . ARG A 1 614 ? -6.533 11.847 17.586 1.00 98.06 614 ARG A O 1
ATOM 5040 N N . LEU A 1 615 ? -5.135 13.470 18.277 1.00 98.31 615 LEU A N 1
ATOM 5041 C CA . LEU A 1 615 ? -3.922 12.644 18.242 1.00 98.31 615 LEU A CA 1
ATOM 5042 C C . LEU A 1 615 ? -3.981 11.466 19.226 1.00 98.31 615 LEU A C 1
ATOM 5044 O O . LEU A 1 615 ? -3.532 10.370 18.889 1.00 98.31 615 LEU A O 1
ATOM 5048 N N . TYR A 1 616 ? -4.565 11.655 20.414 1.00 98.75 616 TYR A N 1
ATOM 5049 C CA . TYR A 1 616 ? -4.840 10.555 21.343 1.00 98.75 616 TYR A CA 1
ATOM 5050 C C . TYR A 1 616 ? -5.681 9.472 20.664 1.00 98.75 616 TYR A C 1
ATOM 5052 O O . TYR A 1 616 ? -5.329 8.294 20.722 1.00 98.75 616 TYR A O 1
ATOM 5060 N N . TYR A 1 617 ? -6.764 9.861 19.986 1.00 98.75 617 TYR A N 1
ATOM 5061 C CA . TYR A 1 617 ? -7.650 8.901 19.336 1.00 98.75 617 TYR A CA 1
ATOM 5062 C C . TYR A 1 617 ? -7.009 8.215 18.124 1.00 98.75 617 TYR A C 1
ATOM 5064 O O . TYR A 1 617 ? -7.281 7.032 17.915 1.00 98.75 617 TYR A O 1
ATOM 5072 N N . TYR A 1 618 ? -6.094 8.868 17.397 1.00 98.88 618 TYR A N 1
ATOM 5073 C CA . TYR A 1 618 ? -5.270 8.182 16.390 1.00 98.88 618 TYR A CA 1
ATOM 5074 C C . TYR A 1 618 ? -4.433 7.056 17.002 1.00 98.88 618 TYR A C 1
ATOM 5076 O O . TYR A 1 618 ? -4.430 5.934 16.497 1.00 98.88 618 TYR A O 1
ATOM 5084 N N . ILE A 1 619 ? -3.731 7.328 18.107 1.00 98.88 619 ILE A N 1
ATOM 5085 C CA . ILE A 1 619 ? -2.889 6.317 18.766 1.00 98.88 619 ILE A CA 1
ATOM 5086 C C . ILE A 1 619 ? -3.763 5.218 19.373 1.00 98.88 619 ILE A C 1
ATOM 5088 O O . ILE A 1 619 ? -3.440 4.036 19.242 1.00 98.88 619 ILE A O 1
ATOM 5092 N N . LYS A 1 620 ? -4.894 5.590 19.986 1.00 98.88 620 LYS A N 1
ATOM 5093 C CA . LYS A 1 620 ? -5.853 4.651 20.572 1.00 98.88 620 LYS A CA 1
ATOM 5094 C C . LYS A 1 620 ? -6.403 3.678 19.533 1.00 98.88 620 LYS A C 1
ATOM 5096 O O . LYS A 1 620 ? -6.407 2.485 19.810 1.00 98.88 620 LYS A O 1
ATOM 5101 N N . LEU A 1 621 ? -6.800 4.153 18.349 1.00 98.94 621 LEU A N 1
ATOM 5102 C CA . LEU A 1 621 ? -7.268 3.299 17.250 1.00 98.94 621 LEU A CA 1
ATOM 5103 C C . LEU A 1 621 ? -6.256 2.184 16.953 1.00 98.94 621 LEU A C 1
ATOM 5105 O O . LEU A 1 621 ? -6.592 1.001 16.950 1.00 98.94 621 LEU A O 1
ATOM 5109 N N . LEU A 1 622 ? -4.993 2.556 16.741 1.00 98.88 622 LEU A N 1
ATOM 5110 C CA . LEU A 1 622 ? -3.938 1.607 16.383 1.00 98.88 622 LEU A CA 1
ATOM 5111 C C . LEU A 1 622 ? -3.559 0.694 17.561 1.00 98.88 622 LEU A C 1
ATOM 5113 O O . LEU A 1 622 ? -3.284 -0.490 17.358 1.00 98.88 622 LEU A O 1
ATOM 5117 N N . SER A 1 623 ? -3.584 1.220 18.790 1.00 98.88 623 SER A N 1
ATOM 5118 C CA . SER A 1 623 ? -3.375 0.451 20.024 1.00 98.88 623 SER A CA 1
ATOM 5119 C C . SER A 1 623 ? -4.452 -0.619 20.207 1.00 98.88 623 SER A C 1
ATOM 5121 O O . SER A 1 623 ? -4.131 -1.787 20.438 1.00 98.88 623 SER A O 1
ATOM 5123 N N . ASP A 1 624 ? -5.722 -0.238 20.073 1.00 98.88 624 ASP A N 1
ATOM 5124 C CA . ASP A 1 624 ? -6.867 -1.116 20.297 1.00 98.88 624 ASP A CA 1
ATOM 5125 C C . ASP A 1 624 ? -6.970 -2.187 19.204 1.00 98.88 624 ASP A C 1
ATOM 5127 O O . ASP A 1 624 ? -7.246 -3.346 19.524 1.00 98.88 624 ASP A O 1
ATOM 5131 N N . ARG A 1 625 ? -6.649 -1.853 17.943 1.00 98.75 625 ARG A N 1
ATOM 5132 C CA . ARG A 1 625 ? -6.519 -2.840 16.853 1.00 98.75 625 ARG A CA 1
ATOM 5133 C C . ARG A 1 625 ? -5.429 -3.864 17.144 1.00 98.75 625 ARG A C 1
ATOM 5135 O O . ARG A 1 625 ? -5.672 -5.065 17.061 1.00 98.75 625 ARG A O 1
ATOM 5142 N N . ALA A 1 626 ? -4.238 -3.412 17.541 1.00 98.75 626 ALA A N 1
ATOM 5143 C CA . ALA A 1 626 ? -3.122 -4.306 17.853 1.00 98.75 626 ALA A CA 1
ATOM 5144 C C . ALA A 1 626 ? -3.425 -5.254 19.029 1.00 98.75 626 ALA A C 1
ATOM 5146 O O . ALA A 1 626 ? -2.957 -6.393 19.029 1.00 98.75 626 ALA A O 1
ATOM 5147 N N . LYS A 1 627 ? -4.229 -4.798 20.000 1.00 98.62 627 LYS A N 1
ATOM 5148 C CA . LYS A 1 627 ? -4.735 -5.591 21.136 1.00 98.62 627 LYS A CA 1
ATOM 5149 C C . LYS A 1 627 ? -5.908 -6.511 20.776 1.00 98.62 627 LYS A C 1
ATOM 5151 O O . LYS A 1 627 ? -6.262 -7.371 21.580 1.00 98.62 627 LYS A O 1
ATOM 5156 N N . GLY A 1 628 ? -6.530 -6.328 19.610 1.00 98.44 628 GLY A N 1
ATOM 5157 C CA . GLY A 1 628 ? -7.752 -7.028 19.210 1.00 98.44 628 GLY A CA 1
ATOM 5158 C C . GLY A 1 628 ? -9.007 -6.580 19.966 1.00 98.44 628 GLY A C 1
ATOM 5159 O O . GLY A 1 628 ? -9.968 -7.341 20.039 1.00 98.44 628 GLY A O 1
ATOM 5160 N N . ILE A 1 629 ? -8.996 -5.378 20.554 1.00 98.69 629 ILE A N 1
ATOM 5161 C CA . ILE A 1 629 ? -10.166 -4.768 21.211 1.00 98.69 629 ILE A CA 1
ATOM 5162 C C . ILE A 1 629 ? -11.184 -4.321 20.158 1.0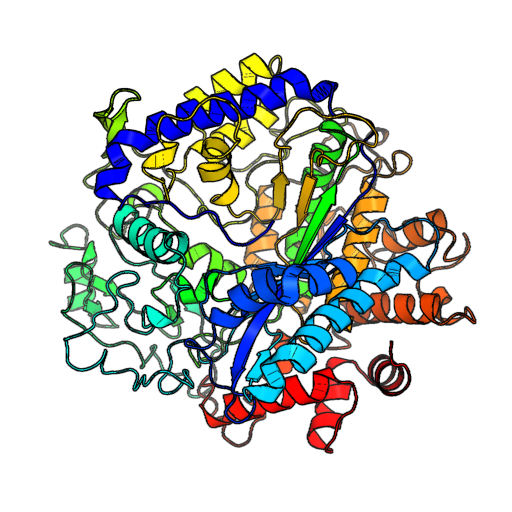0 98.69 629 ILE A C 1
ATOM 5164 O O . ILE A 1 629 ? -12.382 -4.517 20.340 1.00 98.69 629 ILE A O 1
ATOM 5168 N N . ILE A 1 630 ? -10.692 -3.752 19.056 1.00 98.69 630 ILE A N 1
ATOM 5169 C CA . ILE A 1 630 ? -11.475 -3.405 17.866 1.00 98.69 630 ILE A CA 1
ATOM 5170 C C . ILE A 1 630 ? -10.885 -4.131 16.645 1.00 98.69 630 ILE A C 1
ATOM 5172 O O . ILE A 1 630 ? -9.695 -4.473 16.656 1.00 98.69 630 ILE A O 1
ATOM 5176 N N . PRO A 1 631 ? -11.691 -4.425 15.613 1.00 98.69 631 PRO A N 1
ATOM 5177 C CA . PRO A 1 631 ? -11.248 -5.202 14.460 1.00 98.69 631 PRO A CA 1
ATOM 5178 C C . PRO A 1 631 ? -10.362 -4.386 13.505 1.00 98.69 631 PRO A C 1
ATOM 5180 O O . PRO A 1 631 ? -10.364 -3.157 13.513 1.00 98.69 631 PRO A O 1
ATOM 5183 N N . THR A 1 632 ? -9.627 -5.085 12.636 1.00 98.81 632 THR A N 1
ATOM 5184 C CA . THR A 1 632 ? -9.131 -4.490 11.385 1.00 98.81 632 THR A CA 1
ATOM 5185 C C . THR A 1 632 ? -10.278 -4.347 10.384 1.00 98.81 632 THR A C 1
ATOM 5187 O O . THR A 1 632 ? -11.290 -5.048 10.498 1.00 98.81 632 THR A O 1
ATOM 5190 N N . ASP A 1 633 ? -10.097 -3.522 9.351 1.00 98.69 633 ASP A N 1
ATOM 5191 C CA . ASP A 1 633 ? -11.082 -3.362 8.273 1.00 98.69 633 ASP A CA 1
ATOM 5192 C C . ASP A 1 633 ? -11.407 -4.708 7.616 1.00 98.69 633 ASP A C 1
ATOM 5194 O O . ASP A 1 633 ? -12.569 -4.998 7.333 1.00 98.69 633 ASP A O 1
ATOM 5198 N N . ALA A 1 634 ? -10.407 -5.576 7.424 1.00 98.75 634 ALA A N 1
ATOM 5199 C CA . ALA A 1 634 ? -10.608 -6.906 6.861 1.00 98.75 634 ALA A CA 1
ATOM 5200 C C . ALA A 1 634 ? -11.478 -7.797 7.756 1.00 98.75 634 ALA A C 1
ATOM 5202 O O . ALA A 1 634 ? -12.401 -8.450 7.262 1.00 98.75 634 ALA A O 1
ATOM 5203 N N . SER A 1 635 ? -11.209 -7.834 9.066 1.00 98.56 635 SER A N 1
ATOM 5204 C CA . SER A 1 635 ? -12.006 -8.628 10.006 1.00 98.56 635 SER A CA 1
ATOM 5205 C C . SER A 1 635 ? -13.435 -8.091 10.117 1.00 98.56 635 SER A C 1
ATOM 5207 O O . SER A 1 635 ? -14.379 -8.880 10.080 1.00 98.56 635 SER A O 1
ATOM 5209 N N . TRP A 1 636 ? -13.598 -6.767 10.184 1.00 98.69 636 TRP A N 1
ATOM 5210 C CA . TRP A 1 636 ? -14.896 -6.094 10.259 1.00 98.69 636 TRP A CA 1
ATOM 5211 C C . TRP A 1 636 ? -15.758 -6.378 9.021 1.00 98.69 636 TRP A C 1
ATOM 5213 O O . TRP A 1 636 ? -16.889 -6.853 9.142 1.00 98.69 636 TRP A O 1
ATOM 5223 N N . GLN A 1 637 ? -15.190 -6.195 7.825 1.00 98.69 637 GLN A N 1
ATOM 5224 C CA . GLN A 1 637 ? -15.855 -6.478 6.552 1.00 98.69 637 GLN A CA 1
ATOM 5225 C C . GLN A 1 637 ? -16.250 -7.957 6.441 1.00 98.69 637 GLN A C 1
ATOM 5227 O O . GLN A 1 637 ? -17.368 -8.290 6.041 1.00 98.69 637 GLN A O 1
ATOM 5232 N N . ARG A 1 638 ? -15.333 -8.867 6.796 1.00 98.62 638 ARG A N 1
ATOM 5233 C CA . ARG A 1 638 ? -15.571 -10.316 6.764 1.00 98.62 638 ARG A CA 1
ATOM 5234 C C . ARG A 1 638 ? -16.720 -10.708 7.683 1.00 98.62 638 ARG A C 1
ATOM 5236 O O . ARG A 1 638 ? -17.576 -11.491 7.279 1.00 98.62 638 ARG A O 1
ATOM 5243 N N . GLU A 1 639 ? -16.758 -10.155 8.889 1.00 98.44 639 GLU A N 1
ATOM 5244 C CA . GLU A 1 639 ? -17.833 -10.417 9.839 1.00 98.44 639 GLU A CA 1
ATOM 5245 C C . GLU A 1 639 ? -19.184 -9.880 9.346 1.00 98.44 639 GLU A C 1
ATOM 5247 O O . GLU A 1 639 ? -20.199 -10.565 9.494 1.00 98.44 639 GLU A O 1
ATOM 5252 N N . TYR A 1 640 ? -19.205 -8.711 8.696 1.00 98.56 640 TYR A N 1
ATOM 5253 C CA . TYR A 1 640 ? -20.411 -8.191 8.042 1.00 98.56 640 TYR A CA 1
ATOM 5254 C C . TYR A 1 640 ? -20.945 -9.178 7.007 1.00 98.56 640 TYR A C 1
ATOM 5256 O O . TYR A 1 640 ? -22.078 -9.643 7.105 1.00 98.56 640 TYR A O 1
ATOM 5264 N N . VAL A 1 641 ? -20.094 -9.594 6.067 1.00 98.62 641 VAL A N 1
ATOM 5265 C CA . VAL A 1 641 ? -20.476 -10.549 5.018 1.00 98.62 641 VAL A CA 1
ATOM 5266 C C . VAL A 1 641 ? -20.969 -11.871 5.602 1.00 98.62 641 VAL A C 1
ATOM 5268 O O . VAL A 1 641 ? -21.983 -12.390 5.146 1.00 98.62 641 VAL A O 1
ATOM 5271 N N . MET A 1 642 ? -20.289 -12.413 6.613 1.00 98.25 642 MET A N 1
ATOM 5272 C CA . MET A 1 642 ? -20.651 -13.704 7.207 1.00 98.25 642 MET A CA 1
ATOM 5273 C C . MET A 1 642 ? -21.935 -13.658 8.046 1.00 98.25 642 MET A C 1
ATOM 5275 O O . MET A 1 642 ? -22.567 -14.694 8.242 1.00 98.25 642 MET A O 1
ATOM 5279 N N . SER A 1 643 ? -22.321 -12.483 8.545 1.00 98.19 643 SER A N 1
ATOM 5280 C CA . SER A 1 643 ? -23.572 -12.282 9.290 1.00 98.19 643 SER A CA 1
ATOM 5281 C C . SER A 1 643 ? -24.746 -11.850 8.407 1.00 98.19 643 SER A C 1
ATOM 5283 O O . SER A 1 643 ? -25.886 -11.816 8.875 1.00 98.19 643 SER A O 1
ATOM 5285 N N . HIS A 1 644 ? -24.491 -11.557 7.130 1.00 98.50 644 HIS A N 1
ATOM 5286 C CA . HIS A 1 644 ? -25.507 -11.103 6.193 1.00 98.50 644 HIS A CA 1
ATOM 5287 C C . HIS A 1 644 ? -26.594 -12.179 5.969 1.00 98.50 644 HIS A C 1
ATOM 5289 O O . HIS A 1 644 ? -26.253 -13.331 5.692 1.00 98.50 644 HIS A O 1
ATOM 5295 N N . PRO A 1 645 ? -27.902 -11.841 5.983 1.00 98.12 645 PRO A N 1
ATOM 5296 C CA . PRO A 1 645 ? -28.991 -12.822 5.845 1.00 98.12 645 PRO A CA 1
ATOM 5297 C C . PRO A 1 645 ? -28.925 -13.689 4.578 1.00 98.12 645 PRO A C 1
ATOM 5299 O O . PRO A 1 645 ? -29.349 -14.843 4.577 1.00 98.12 645 PRO A O 1
ATOM 5302 N N . SER A 1 646 ? -28.392 -13.123 3.495 1.00 98.19 646 SER A N 1
ATOM 5303 C CA . SER A 1 646 ? -28.229 -13.793 2.197 1.00 98.19 646 SER A CA 1
ATOM 5304 C C . SER A 1 646 ? -26.920 -14.585 2.051 1.00 98.19 646 SER A C 1
ATOM 5306 O O . SER A 1 646 ? -26.706 -15.200 1.001 1.00 98.19 646 SER A O 1
ATOM 5308 N N . TYR A 1 647 ? -26.045 -14.592 3.065 1.00 98.62 647 TYR A N 1
ATOM 5309 C CA . TYR A 1 647 ? -24.834 -15.415 3.078 1.00 98.62 647 TYR A CA 1
ATOM 5310 C C . TYR A 1 647 ? -25.183 -16.890 3.293 1.00 98.62 647 TYR A C 1
ATOM 5312 O O . TYR A 1 647 ? -26.009 -17.239 4.133 1.00 98.62 647 TYR A O 1
ATOM 5320 N N . LYS A 1 648 ? -24.573 -17.778 2.502 1.00 98.38 648 LYS A N 1
ATOM 5321 C CA . LYS A 1 648 ? -24.959 -19.198 2.427 1.00 98.38 648 LYS A CA 1
ATOM 5322 C C . LYS A 1 648 ? -23.907 -20.147 2.980 1.00 98.38 648 LYS A C 1
ATOM 5324 O O . LYS A 1 648 ? -23.913 -21.315 2.605 1.00 98.38 648 LYS A O 1
ATOM 5329 N N . GLU A 1 649 ? -23.007 -19.655 3.831 1.00 98.19 649 GLU A N 1
ATOM 5330 C CA . GLU A 1 649 ? -21.883 -20.443 4.358 1.00 98.19 649 GLU A CA 1
ATOM 5331 C C . GLU A 1 649 ? -21.046 -21.077 3.222 1.00 98.19 649 GLU A C 1
ATOM 5333 O O . GLU A 1 649 ? -20.545 -22.193 3.345 1.00 98.19 649 GLU A O 1
ATOM 5338 N N . ASP A 1 650 ? -20.945 -20.404 2.069 1.00 97.94 650 ASP A N 1
ATOM 5339 C CA . ASP A 1 650 ? -20.319 -20.913 0.838 1.00 97.94 650 ASP A CA 1
ATOM 5340 C C . ASP A 1 650 ? -19.137 -20.057 0.358 1.00 97.94 650 ASP A C 1
ATOM 5342 O O . ASP A 1 650 ? -18.632 -20.236 -0.756 1.00 97.94 650 ASP A O 1
ATOM 5346 N N . SER A 1 651 ? -18.683 -19.132 1.208 1.00 98.25 651 SER A N 1
ATOM 5347 C CA . SER A 1 651 ? -17.618 -18.166 0.931 1.00 98.25 651 SER A CA 1
ATOM 5348 C C . SER A 1 651 ? -17.904 -17.223 -0.235 1.00 98.25 651 SER A C 1
ATOM 5350 O O . SER A 1 651 ? -16.961 -16.635 -0.764 1.00 98.25 651 SER A O 1
ATOM 5352 N N . ARG A 1 652 ? -19.161 -17.052 -0.666 1.00 98.31 652 ARG A N 1
ATOM 5353 C CA . ARG A 1 652 ? -19.506 -16.129 -1.755 1.00 98.31 652 ARG A CA 1
ATOM 5354 C C . ARG A 1 652 ? -19.977 -14.779 -1.239 1.00 98.31 652 ARG A C 1
ATOM 5356 O O . ARG A 1 652 ? -20.853 -14.681 -0.388 1.00 98.31 652 ARG A O 1
ATOM 5363 N N . VAL A 1 653 ? -19.471 -13.732 -1.876 1.00 98.44 653 VAL A N 1
ATOM 5364 C CA . VAL A 1 653 ? -19.967 -12.359 -1.758 1.00 98.44 653 VAL A CA 1
ATOM 5365 C C . VAL A 1 653 ? -20.874 -12.107 -2.958 1.00 98.44 653 VAL A C 1
ATOM 5367 O O . VAL A 1 653 ? -20.370 -11.910 -4.060 1.00 98.44 653 VAL A O 1
ATOM 5370 N N . THR A 1 654 ? -22.198 -12.173 -2.802 1.00 97.94 654 THR A N 1
ATOM 5371 C CA . THR A 1 654 ? -23.172 -11.961 -3.897 1.00 97.94 654 THR A CA 1
ATOM 5372 C C . THR A 1 654 ? -23.307 -10.480 -4.282 1.00 97.94 654 THR A C 1
ATOM 5374 O O . THR A 1 654 ? -22.762 -9.615 -3.607 1.00 97.94 654 THR A O 1
ATOM 5377 N N . GLU A 1 655 ? -24.007 -10.165 -5.385 1.00 97.00 655 GLU A N 1
ATOM 5378 C CA . GLU A 1 655 ? -24.284 -8.765 -5.780 1.00 97.00 655 GLU A CA 1
ATOM 5379 C C . GLU A 1 655 ? -25.035 -8.003 -4.676 1.00 97.00 655 GLU A C 1
ATOM 5381 O O . GLU A 1 655 ? -24.691 -6.862 -4.395 1.00 97.00 655 GLU A O 1
ATOM 5386 N N . GLU A 1 656 ? -25.983 -8.667 -4.010 1.00 98.19 656 GLU A N 1
ATOM 5387 C CA . GLU A 1 656 ? -26.730 -8.137 -2.863 1.00 98.19 656 GLU A CA 1
ATOM 5388 C C . GLU A 1 656 ? -25.811 -7.850 -1.669 1.00 98.19 656 GLU A C 1
ATOM 5390 O O . GLU A 1 656 ? -25.697 -6.700 -1.261 1.00 98.19 656 GLU A O 1
ATOM 5395 N N . ILE A 1 657 ? -25.051 -8.853 -1.204 1.00 98.62 657 ILE A N 1
ATOM 5396 C CA . ILE A 1 657 ? -24.111 -8.690 -0.081 1.00 98.62 657 ILE A CA 1
ATOM 5397 C C . ILE A 1 657 ? -23.105 -7.566 -0.366 1.00 98.62 657 ILE A C 1
ATOM 5399 O O . ILE A 1 657 ? -22.805 -6.753 0.501 1.00 98.62 657 ILE A O 1
ATOM 5403 N N . ASN A 1 658 ? -22.571 -7.517 -1.591 1.00 98.56 658 ASN A N 1
ATOM 5404 C CA . ASN A 1 658 ? -21.641 -6.472 -2.005 1.00 98.56 658 ASN A CA 1
ATOM 5405 C C . ASN A 1 658 ? -22.302 -5.093 -1.972 1.00 98.56 658 ASN A C 1
ATOM 5407 O O . ASN A 1 658 ? -21.707 -4.149 -1.474 1.00 98.56 658 ASN A O 1
ATOM 5411 N N . ASN A 1 659 ? -23.513 -4.960 -2.510 1.00 98.12 659 ASN A N 1
ATOM 5412 C CA . ASN A 1 659 ? -24.224 -3.688 -2.501 1.00 98.12 659 ASN A CA 1
ATOM 5413 C C . ASN A 1 659 ? -24.457 -3.175 -1.074 1.00 98.12 659 ASN A C 1
ATOM 5415 O O . ASN A 1 659 ? -24.240 -1.993 -0.814 1.00 98.12 659 ASN A O 1
ATOM 5419 N N . ASP A 1 660 ? -24.859 -4.056 -0.164 1.00 98.00 660 ASP A N 1
ATOM 5420 C CA . ASP A 1 660 ? -25.203 -3.675 1.205 1.00 98.00 660 ASP A CA 1
ATOM 5421 C C . ASP A 1 660 ? -23.945 -3.354 2.023 1.00 98.00 660 ASP A C 1
ATOM 5423 O O . ASP A 1 660 ? -23.899 -2.314 2.682 1.00 98.00 660 ASP A O 1
ATOM 5427 N N . LEU A 1 661 ? -22.861 -4.120 1.838 1.00 98.19 661 LEU A N 1
ATOM 5428 C CA . LEU A 1 661 ? -21.542 -3.793 2.389 1.00 98.19 661 LEU A CA 1
ATOM 5429 C C . LEU A 1 661 ? -21.057 -2.413 1.923 1.00 98.19 661 LEU A C 1
ATOM 5431 O O . LEU A 1 661 ? -20.619 -1.603 2.735 1.00 98.19 661 LEU A O 1
ATOM 5435 N N . LEU A 1 662 ? -21.126 -2.128 0.619 1.00 97.88 662 LEU A N 1
ATOM 5436 C CA . LEU A 1 662 ? -20.647 -0.854 0.076 1.00 97.88 662 LEU A CA 1
ATOM 5437 C C . LEU A 1 662 ? -21.528 0.327 0.508 1.00 97.88 662 LEU A C 1
ATOM 5439 O O . LEU A 1 662 ? -21.019 1.429 0.707 1.00 97.88 662 LEU A O 1
ATOM 5443 N N . ASN A 1 663 ? -22.834 0.120 0.701 1.00 96.50 663 ASN A N 1
ATOM 5444 C CA . ASN A 1 663 ? -23.695 1.130 1.318 1.00 96.50 663 ASN A CA 1
ATOM 5445 C C . ASN A 1 663 ? -23.299 1.400 2.769 1.00 96.50 663 ASN A C 1
ATOM 5447 O O . ASN A 1 663 ? -23.162 2.564 3.139 1.00 96.50 663 ASN A O 1
ATOM 5451 N N . LEU A 1 664 ? -23.048 0.352 3.555 1.00 96.50 664 LEU A N 1
ATOM 5452 C CA . LEU A 1 664 ? -22.599 0.495 4.934 1.00 96.50 664 LEU A CA 1
ATOM 5453 C C . LEU A 1 664 ? -21.268 1.258 5.024 1.00 96.50 664 LEU A C 1
ATOM 5455 O O . LEU A 1 664 ? -21.160 2.202 5.803 1.00 96.50 664 LEU A O 1
ATOM 5459 N N . VAL A 1 665 ? -20.283 0.912 4.188 1.00 95.75 665 VAL A N 1
ATOM 5460 C CA . VAL A 1 665 ? -18.989 1.619 4.120 1.00 95.75 665 VAL A CA 1
ATOM 5461 C C . VAL A 1 665 ? -19.192 3.111 3.832 1.00 95.75 665 VAL A C 1
ATOM 5463 O O . VAL A 1 665 ? -18.674 3.953 4.565 1.00 95.75 665 VAL A O 1
ATOM 5466 N N . LYS A 1 666 ? -20.012 3.466 2.831 1.00 93.12 666 LYS A N 1
ATOM 5467 C CA . LYS A 1 666 ? -20.333 4.876 2.527 1.00 93.12 666 LYS A CA 1
ATOM 5468 C C . LYS A 1 666 ? -21.024 5.599 3.690 1.00 93.12 666 LYS A C 1
ATOM 5470 O O . LYS A 1 666 ? -20.798 6.792 3.873 1.00 93.12 666 LYS A O 1
ATOM 5475 N N . ASN A 1 667 ? -21.874 4.909 4.451 1.00 91.56 667 ASN A N 1
ATOM 5476 C CA . ASN A 1 667 ? -22.614 5.501 5.570 1.00 91.56 667 ASN A CA 1
ATOM 5477 C C . ASN A 1 667 ? -21.728 5.730 6.801 1.00 91.56 667 ASN A C 1
ATOM 5479 O O . ASN A 1 667 ? -21.875 6.735 7.489 1.00 91.56 667 ASN A O 1
ATOM 5483 N N . ILE A 1 668 ? -20.795 4.819 7.075 1.00 89.31 668 ILE A N 1
ATOM 5484 C CA . ILE A 1 668 ? -19.852 4.921 8.201 1.00 89.31 668 ILE A CA 1
ATOM 5485 C C . ILE A 1 668 ? -18.845 6.048 7.982 1.00 89.31 668 ILE A C 1
ATOM 5487 O O . ILE A 1 668 ? -18.428 6.702 8.938 1.00 89.31 668 ILE A O 1
ATOM 5491 N N . HIS A 1 669 ? -18.514 6.319 6.722 1.00 83.12 669 HIS A N 1
ATOM 5492 C CA . HIS A 1 669 ? -17.526 7.309 6.321 1.00 83.12 669 HIS A CA 1
ATOM 5493 C C . HIS A 1 669 ? -17.789 8.733 6.850 1.00 83.12 669 HIS A C 1
ATOM 5495 O O . HIS A 1 669 ? -16.856 9.488 7.106 1.00 83.12 669 HIS A O 1
ATOM 5501 N N . CYS A 1 670 ? -19.054 9.121 7.038 1.00 81.19 670 CYS A N 1
ATOM 5502 C CA . CYS A 1 670 ? -19.411 10.451 7.546 1.00 81.19 670 CYS A CA 1
ATOM 5503 C C . CYS A 1 670 ? -19.478 10.536 9.080 1.00 81.19 670 CYS A C 1
ATOM 5505 O O . CYS A 1 670 ? -19.898 11.566 9.608 1.00 81.19 670 CYS A O 1
ATOM 5507 N N . TYR A 1 671 ? -19.124 9.455 9.786 1.00 91.06 671 TYR A N 1
ATOM 5508 C CA . TYR A 1 671 ? -19.179 9.318 11.248 1.00 91.06 671 TYR A CA 1
ATOM 5509 C C . TYR A 1 671 ? -20.557 9.627 11.866 1.00 91.06 671 TYR A C 1
ATOM 5511 O O . TYR A 1 671 ? -20.672 9.900 13.060 1.00 91.06 671 TYR A O 1
ATOM 5519 N N . LYS A 1 672 ? -21.621 9.584 11.054 1.00 88.75 672 LYS A N 1
ATOM 5520 C CA . LYS A 1 672 ? -23.008 9.867 11.441 1.00 88.75 672 LYS A CA 1
ATOM 5521 C C . LYS A 1 672 ? -23.901 8.714 10.989 1.00 88.75 672 LYS A C 1
ATOM 5523 O O . LYS A 1 672 ? -24.538 8.825 9.938 1.00 88.75 672 LYS A O 1
ATOM 5528 N N . PRO A 1 673 ? -23.949 7.604 11.747 1.00 87.44 673 PRO A N 1
ATOM 5529 C CA . PRO A 1 673 ? -24.797 6.474 11.391 1.00 87.44 673 PRO A CA 1
ATOM 5530 C C . PRO A 1 673 ? -26.260 6.918 11.247 1.00 87.44 673 PRO A C 1
ATOM 5532 O O . PRO A 1 673 ? -26.779 7.674 12.070 1.00 87.44 673 PRO A O 1
ATOM 5535 N N . THR A 1 674 ? -26.924 6.472 10.178 1.00 88.81 674 THR A N 1
ATOM 5536 C CA . THR A 1 674 ? -28.285 6.926 9.824 1.00 88.81 674 THR A CA 1
ATOM 5537 C C . THR A 1 674 ? -29.376 5.913 10.158 1.00 88.81 674 THR A C 1
ATOM 5539 O O . THR A 1 674 ? -30.567 6.226 10.106 1.00 88.81 674 THR A O 1
ATOM 5542 N N . SER A 1 675 ? -28.972 4.700 10.524 1.00 93.69 675 SER A N 1
ATOM 5543 C CA . SER A 1 675 ? -29.833 3.590 10.906 1.00 93.69 675 SER A CA 1
ATOM 5544 C C . SER A 1 675 ? -29.236 2.832 12.092 1.00 93.69 675 SER A C 1
ATOM 5546 O O . SER A 1 675 ? -28.049 2.951 12.388 1.00 93.69 675 SER A O 1
ATOM 5548 N N . THR A 1 676 ? -30.048 2.013 12.763 1.00 94.50 676 THR A N 1
ATOM 5549 C CA . THR A 1 676 ? -29.580 1.153 13.865 1.00 94.50 676 THR A CA 1
ATOM 5550 C C . THR A 1 676 ? -28.533 0.134 13.404 1.00 94.50 676 THR A C 1
ATOM 5552 O O . THR A 1 676 ? -27.646 -0.233 14.173 1.00 94.50 676 THR A O 1
ATOM 5555 N N . GLU A 1 677 ? -28.618 -0.326 12.153 1.00 93.81 677 GLU A N 1
ATOM 5556 C CA . GLU A 1 677 ? -27.607 -1.207 11.567 1.00 93.81 677 GLU A CA 1
ATOM 5557 C C . GLU A 1 677 ? -26.289 -0.457 11.353 1.00 93.81 677 GLU A C 1
ATOM 5559 O O . GLU A 1 677 ? -25.255 -0.931 11.827 1.00 93.81 677 GLU A O 1
ATOM 5564 N N . ASP A 1 678 ? -26.334 0.735 10.736 1.00 95.06 678 ASP A N 1
ATOM 5565 C CA . ASP A 1 678 ? -25.145 1.583 10.571 1.00 95.06 678 ASP A CA 1
ATOM 5566 C C . ASP A 1 678 ? -24.489 1.860 11.928 1.00 95.06 678 ASP A C 1
ATOM 5568 O O . ASP A 1 678 ? -23.278 1.745 12.060 1.00 95.06 678 ASP A O 1
ATOM 5572 N N . GLU A 1 679 ? -25.286 2.194 12.949 1.00 95.88 679 GLU A N 1
ATOM 5573 C CA . GLU A 1 679 ? -24.810 2.497 14.301 1.00 95.88 679 GLU A CA 1
ATOM 5574 C C . GLU A 1 679 ? -24.110 1.290 14.931 1.00 95.88 679 GLU A C 1
ATOM 5576 O O . GLU A 1 679 ? -22.992 1.407 15.434 1.00 95.88 679 GLU A O 1
ATOM 5581 N N . THR A 1 680 ? -24.726 0.110 14.835 1.00 97.25 680 THR A N 1
ATOM 5582 C CA . THR A 1 680 ? -24.154 -1.138 15.358 1.00 97.25 680 THR A CA 1
ATOM 5583 C C . THR A 1 680 ? -22.790 -1.419 14.736 1.00 97.25 680 THR A C 1
ATOM 5585 O O . THR A 1 680 ? -21.830 -1.735 15.440 1.00 97.25 680 THR A O 1
ATOM 5588 N N . TRP A 1 681 ? -22.685 -1.298 13.415 1.00 97.75 681 TRP A N 1
ATOM 5589 C CA . TRP A 1 681 ? -21.447 -1.589 12.702 1.00 97.75 681 TRP A CA 1
ATOM 5590 C C . TRP A 1 681 ? -20.400 -0.478 12.820 1.00 97.75 681 TRP A C 1
ATOM 5592 O O . TRP A 1 681 ? -19.210 -0.789 12.869 1.00 97.75 681 TRP A O 1
ATOM 5602 N N . PHE A 1 682 ? -20.820 0.781 12.948 1.00 97.88 682 PHE A N 1
ATOM 5603 C CA . PHE A 1 682 ? -19.959 1.925 13.251 1.00 97.88 682 PHE A CA 1
ATOM 5604 C C . PHE A 1 682 ? -19.258 1.745 14.604 1.00 97.88 682 PHE A C 1
ATOM 5606 O O . PHE A 1 682 ? -18.028 1.766 14.676 1.00 97.88 682 PHE A O 1
ATOM 5613 N N . TYR A 1 683 ? -20.017 1.469 15.669 1.00 97.69 683 TYR A N 1
ATOM 5614 C CA . TYR A 1 683 ? -19.442 1.216 16.994 1.00 97.69 683 TYR A CA 1
ATOM 5615 C C . TYR A 1 683 ? -18.660 -0.093 17.063 1.00 97.69 683 TYR A C 1
ATOM 5617 O O . TYR A 1 683 ? -17.760 -0.229 17.882 1.00 97.69 683 TYR A O 1
ATOM 5625 N N . LYS A 1 684 ? -18.932 -1.049 16.177 1.00 98.00 684 LYS A N 1
ATOM 5626 C CA . LYS A 1 684 ? -18.103 -2.249 16.061 1.00 98.00 684 LYS A CA 1
ATOM 5627 C C . LYS A 1 684 ? -16.750 -1.985 15.407 1.00 98.00 684 LYS A C 1
ATOM 5629 O O . LYS A 1 684 ? -15.782 -2.633 15.786 1.00 98.00 684 LYS A O 1
ATOM 5634 N N . LEU A 1 685 ? -16.682 -1.064 14.444 1.00 98.06 685 LEU A N 1
ATOM 5635 C CA . LEU A 1 685 ? -15.426 -0.672 13.799 1.00 98.06 685 LEU A CA 1
ATOM 5636 C C . LEU A 1 685 ? -14.530 0.111 14.767 1.00 98.06 685 LEU A C 1
ATOM 5638 O O . LEU A 1 685 ? -13.347 -0.188 14.899 1.00 98.06 685 LEU A O 1
ATOM 5642 N N . PHE A 1 686 ? -15.110 1.082 15.475 1.00 98.38 686 PHE A N 1
ATOM 5643 C CA . PHE A 1 686 ? -14.356 2.033 16.294 1.00 98.38 686 PHE A CA 1
ATOM 5644 C C . PHE A 1 686 ? -14.351 1.718 17.799 1.00 98.38 686 PHE A C 1
ATOM 5646 O O . PHE A 1 686 ? -13.522 2.243 18.541 1.00 98.38 686 PHE A O 1
ATOM 5653 N N . GLY A 1 687 ? -15.250 0.863 18.283 1.00 98.06 687 GLY A N 1
ATOM 5654 C CA . GLY A 1 687 ? -15.554 0.754 19.710 1.00 98.06 687 GLY A CA 1
ATOM 5655 C C . GLY A 1 687 ? -16.318 1.978 20.236 1.00 98.06 687 GLY A C 1
ATOM 5656 O O . GLY A 1 687 ? -16.400 3.018 19.579 1.00 98.06 687 GLY A O 1
ATOM 5657 N N . ASP A 1 688 ? -16.862 1.869 21.450 1.00 97.69 688 ASP A N 1
ATOM 5658 C CA . ASP A 1 688 ? -17.722 2.910 22.036 1.00 97.69 688 ASP A CA 1
ATOM 5659 C C . ASP A 1 688 ? -17.002 4.261 22.206 1.00 97.69 688 ASP A C 1
ATOM 5661 O O . ASP A 1 688 ? -17.538 5.297 21.819 1.00 97.69 688 ASP A O 1
ATOM 5665 N N . ASP A 1 689 ? -15.775 4.265 22.746 1.00 97.88 689 ASP A N 1
ATOM 5666 C CA . ASP A 1 689 ? -15.031 5.500 23.064 1.00 97.88 689 ASP A CA 1
ATOM 5667 C C . ASP A 1 689 ? -14.641 6.278 21.794 1.00 97.88 689 ASP A C 1
ATOM 5669 O O . ASP A 1 689 ? -14.966 7.457 21.662 1.00 97.88 689 ASP A O 1
ATOM 5673 N N . ILE A 1 690 ? -13.996 5.618 20.819 1.00 98.38 690 ILE A N 1
ATOM 5674 C CA . ILE A 1 690 ? -13.590 6.275 19.564 1.00 98.38 690 ILE A CA 1
ATOM 5675 C C . ILE A 1 690 ? -14.828 6.631 18.737 1.00 98.38 690 ILE A C 1
ATOM 5677 O O . ILE A 1 690 ? -14.923 7.752 18.241 1.00 98.38 690 ILE A O 1
ATOM 5681 N N . GLY A 1 691 ? -15.803 5.721 18.627 1.00 97.50 691 GLY A N 1
ATOM 5682 C CA . GLY A 1 691 ? -17.031 5.966 17.873 1.00 97.50 691 GLY A CA 1
ATOM 5683 C C . GLY A 1 691 ? -17.800 7.171 18.415 1.00 97.50 691 GLY A C 1
ATOM 5684 O O . GLY A 1 691 ? -18.188 8.058 17.654 1.00 97.50 691 GLY A O 1
ATOM 5685 N N . GLN A 1 692 ? -17.960 7.270 19.738 1.00 97.00 692 GLN A N 1
ATOM 5686 C CA . GLN A 1 692 ? -18.641 8.409 20.353 1.00 97.00 692 GLN A CA 1
ATOM 5687 C C . GLN A 1 692 ? -17.841 9.703 20.196 1.00 97.00 692 GLN A C 1
ATOM 5689 O O . GLN A 1 692 ? -18.437 10.764 20.004 1.00 97.00 692 GLN A O 1
ATOM 5694 N N . TYR A 1 693 ? -16.511 9.641 20.251 1.00 97.56 693 TYR A N 1
ATOM 5695 C CA . TYR A 1 693 ? -15.679 10.800 19.955 1.00 97.56 693 TYR A CA 1
ATOM 5696 C C . TYR A 1 693 ? -15.884 11.287 18.516 1.00 97.56 693 TYR A C 1
ATOM 5698 O O . TYR A 1 693 ? -16.216 12.458 18.330 1.00 97.56 693 TYR A O 1
ATOM 5706 N N . LEU A 1 694 ? -15.763 10.408 17.518 1.00 97.06 694 LEU A N 1
ATOM 5707 C CA . LEU A 1 694 ? -15.896 10.766 16.102 1.00 97.06 694 LEU A CA 1
ATOM 5708 C C . LEU A 1 694 ? -17.285 11.318 15.769 1.00 97.06 694 LEU A C 1
ATOM 5710 O O . LEU A 1 694 ? -17.387 12.335 15.089 1.00 97.06 694 LEU A O 1
ATOM 5714 N N . ALA A 1 695 ? -18.346 10.721 16.317 1.00 94.94 695 ALA A N 1
ATOM 5715 C CA . ALA A 1 695 ? -19.718 11.182 16.094 1.00 94.94 695 ALA A CA 1
ATOM 5716 C C . ALA A 1 695 ? -19.989 12.598 16.641 1.00 94.94 695 ALA A C 1
ATOM 5718 O O . ALA A 1 695 ? -20.883 13.291 16.154 1.00 94.94 695 ALA A O 1
ATOM 5719 N N . ASN A 1 696 ? -19.231 13.032 17.654 1.00 94.81 696 ASN A N 1
ATOM 5720 C CA . ASN A 1 696 ? -19.416 14.327 18.313 1.00 94.81 696 ASN A CA 1
ATOM 5721 C C . ASN A 1 696 ? -18.361 15.378 17.934 1.00 94.81 696 ASN A C 1
ATOM 5723 O O . ASN A 1 696 ? -18.533 16.544 18.284 1.00 94.81 696 ASN A O 1
ATOM 5727 N N . ASN A 1 697 ? -17.276 14.989 17.257 1.00 92.81 697 ASN A N 1
ATOM 5728 C CA . ASN A 1 697 ? -16.128 15.853 16.981 1.00 92.81 697 ASN A CA 1
ATOM 5729 C C . ASN A 1 697 ? -15.737 15.757 15.502 1.00 92.81 697 ASN A C 1
ATOM 5731 O O . ASN A 1 697 ? -14.854 14.984 15.115 1.00 92.81 697 ASN A O 1
ATOM 5735 N N . GLU A 1 698 ? -16.415 16.561 14.683 1.00 85.50 698 GLU A N 1
ATOM 5736 C CA . GLU A 1 698 ? -16.057 16.762 13.279 1.00 85.50 698 GLU A CA 1
ATOM 5737 C C . GLU A 1 698 ? -14.790 17.616 13.161 1.00 85.50 698 GLU A C 1
ATOM 5739 O O . GLU A 1 698 ? -14.551 18.498 13.991 1.00 85.50 698 GLU A O 1
ATOM 5744 N N . LEU A 1 699 ? -13.995 17.338 12.126 1.00 82.19 699 LEU A N 1
ATOM 5745 C CA . LEU A 1 699 ? -12.796 18.097 11.778 1.00 82.19 699 LEU A CA 1
ATOM 5746 C C . LEU A 1 699 ? -13.090 19.158 10.709 1.00 82.19 699 LEU A C 1
ATOM 5748 O O . LEU A 1 699 ? -13.849 18.846 9.759 1.00 82.19 699 LEU A O 1
#

Foldseek 3Di:
DAEDDAFAWDAQVRCQLQFQQLLVLLLLLVLVQLLLQVLQFQEAKFKKKKWKWFKAQLQQRAGELVPLCLSVCCCPVVVVVCVVLQKGWYDFFFSRMIMIMGNGTQRDALPLVSLCVLLVSVVVHQVVSCVPPAVVVNMHIFQAQAQQQQLHAPRHDPDHGRLQDPDPLPAQQQQQNWSRDRVSRGHPRPQNSLLSNLLCVLQVEFQKDWFAFDDFPAAAQFDPSDDFDDSDPRTAAEDEPDPVCCCQAQDPPHPAVSRYDYTHTRTDITTALCQQSVGIFMKMKIFARGPQLLLLLQQLCLQVLLLQLLLQFGCQHGNQFGGQWRARQVVNQRNRQSDYCVLCVPSRHDPPQQFDQHAHSSSHTDTDGHHHANGGLREADQARQHHPLDDLDPCQASVDDADFQVVQLVSVCVSNVNRNSNSRRLRRLSSDTQSIDGPVCSPPNPQFSVSSCSSQVSNRYQKHFDQWSDSDYHHPPGGHTMMMGTSHGRALASLQSSLSVSLVVLLSCLSSPPVLQWQNGAHVVQSRVSNVQSGGRSSLAPFWGWGAPATDHSVVDPDNHGDTDTHHLLCCQCPCGRHSQNPRVQVSCCVSVCDDPPDGLCCLCVDPDPSSVSNSLSSVLSNCCSVVVADHNSVLLVVQLCPDPPRDSHRGCDSVNSSVSSVLSVQLHQLAHPDPVNVVSNCRHRPDPSSVCSNVDDD

Nearest PDB structures (foldseek):
  3ig8-assembly1_A  TM=8.926E-01  e=2.853E-62  Saccharomyces cerevisiae
  1r8g-assembly1_A  TM=7.218E-01  e=5.777E-07  Escherichia coli
  1tt4-assembly1_B  TM=7.611E-01  e=5.104E-06  Salmonella enterica subsp. enterica serovar Typhimurium str. LT2
  1r8g-assembly1_B  TM=6.820E-01  e=7.887E-07  Escherichia coli
  2gwc-assembly1_B  TM=5.265E-01  e=1.905E-06  Brassica juncea

Sequence (699 aa):
MGLLALGTPLNWEDSIPYIEKVKTNGITQLLNILENADEIKDKPYLWGDELEYMLIDAKTNKISVDNDDILTIMNTEFEKECKDNDLVYHPEYGRYMIEATPFIPYNTTSDIKTYLDPEINMLKRKKFLDEKILKKRGLCLLEMPNYPRLGCKNFLYDYQYDGNDFISGKKKNIFSQSLFLPDEITNRHPRFPTLTANIRKRRNRKVNLQIPMYKDKFTPKFDESVYDREWFDMDVKFVKDDPEAIEKHFSLQSENPLKTYKLEQQHIYIDAMGFGMGACCLQTTYQAPDMDSARYLYDSLANFTSVLLALSAGSPFWKGYISDWDTRWEVVSSSVDSRLAYEENNSTHDNSKGYNVKCDDKGTLKNVPLQRVAKSRYSKIDLFLGSSRTPKDLSEVNDVEVVVNDKVFERVKKAMNGDENLAKHFAHLFIRDPIVIFKENVDDVEGEMDHFENINSTNWQSLRFKVPHKVSSGSEHEPGFRVEFRPLEIQLTDFENAAFAFLLNLIVQFILDPKNNINFYLPMSKVWKNFDIASERNSLLKNKFEWITELTTFDKSSQLSRDTTAMTADQIMHNSKSGIISVIVNTQLKTLKFIKEDETWEDLKSYENDAQTRLYYYIKLLSDRAKGIIPTDASWQREYVMSHPSYKEDSRVTEEINNDLLNLVKNIHCYKPTSTEDETWFYKLFGDDIGQYLANNEL

Secondary structure (DSSP, 8-state):
--SPPP--BPPHHHHGGGHHHHHHHHHHHHHHHHTTGGGS-S----EEEEEEEEEEETTT-PBPSS-THHHHHHTTTTHHHHHHTTEEEEE-SBTTEEEEEESS-B---S-GGGGGHHHHHHHHHHHHHIIIIIHHHTEEEE--SS-TTTTSTT-BSSS---SS-SGGGTS--TTT--SS--GGGB-SSTHHHHHHHHHHHHHTS---EEEEBP--TT--SS-TT-----SSTT--EEE-S-HHHHHHHHSTT-S-GGGEEEPPTTEEEE-SHHHHTTS-BEEEEEE-SSHHHHHHHHHHHTTHHHHHHHHT----EETTEEBSB--SHHHHHHHT----TTTTT-TTS--S--EEEEE-TTS-EEEEEPPP-SS-SEES-------TTS-S--TTT--S-----HHHHHHHHHHTTT-HHHHHHHHHHTTSPPS--BGGGTT--SS--HHHHHHHTT-EESEEEE--SS---TT-SS--SEEEE--PBPPSSHHHHHHHHHHHHHHHHHHH-TTT-B-----HHHHHHHHHHHTBTTHHHH--EEEESS--BGGG-S-SSPPEEEE-HHHHHH-TTT-IIIIIIHHHHHHTTSS-TT--GGGGGGSS-HHHHHHHHHHHHHHHHHHTSS--HHHHHHHHHHHSTT--SSSB--HHHHHHHHHHHHHHTTT---SHHHHHHHHHHHHHHHHHHHHH---

InterPro domains:
  IPR004308 Glutamate-cysteine ligase catalytic subunit [PF03074] (2-668)
  IPR004308 Glutamate-cysteine ligase catalytic subunit [PTHR11164] (1-671)
  IPR014746 Glutamine synthetase/guanido kinase, catalytic domain [SSF55931] (41-657)

pLDDT: mean 92.14, std 10.87, range [34.78, 98.94]

Mean predicted aligned error: 5.37 Å

Radius of gyration: 24.81 Å; Cα contacts (8 Å, |Δi|>4): 1426; chains: 1; bounding box: 64×66×65 Å

Solvent-accessible surface area (backbone atoms only — not comparable to full-atom values): 36824 Å² total; per-residue (Å²): 132,66,77,80,86,86,71,56,64,38,54,51,80,74,36,41,44,42,42,42,35,37,52,55,41,9,49,52,42,48,44,70,39,59,72,44,39,89,57,30,31,70,28,63,69,36,31,45,54,40,41,35,32,36,36,22,33,64,85,71,67,15,39,31,48,83,64,48,63,53,59,53,43,49,66,56,83,37,31,67,61,30,52,78,68,41,33,41,60,34,86,42,51,19,20,27,31,42,29,42,32,58,60,61,64,45,64,69,64,70,53,69,65,48,72,46,46,59,37,56,46,54,52,46,56,50,52,50,45,37,74,75,48,27,56,84,71,48,32,40,79,39,53,43,17,49,63,45,38,51,49,35,62,62,39,45,60,78,47,95,45,73,60,82,54,60,60,86,83,78,50,72,36,81,41,53,65,34,90,49,50,62,50,62,51,41,21,84,59,64,66,44,44,39,37,41,30,19,33,30,56,62,23,73,36,60,32,76,45,69,44,49,36,34,85,44,91,54,34,54,65,46,52,80,86,69,76,75,59,87,88,51,96,70,45,41,45,74,39,66,98,43,66,66,59,45,53,58,46,62,39,100,79,29,92,57,30,84,42,53,44,75,59,52,70,39,20,44,76,48,41,35,36,61,74,15,56,46,38,31,31,32,34,40,38,39,34,24,39,20,58,54,52,21,27,42,48,49,40,42,48,54,66,50,44,24,62,47,26,21,63,34,17,34,28,30,42,50,61,24,26,33,34,42,29,18,37,58,62,70,48,34,20,40,26,61,34,38,61,35,43,54,24,62,68,43,93,67,32,77,64,90,66,57,48,51,85,38,25,40,73,84,44,50,79,40,85,42,79,63,64,67,43,97,65,45,50,28,36,72,69,85,66,63,44,57,32,92,87,46,67,89,75,51,63,79,28,47,62,54,94,76,66,60,26,66,74,49,22,53,52,42,13,60,65,52,79,63,40,56,39,56,12,45,50,54,7,31,56,58,62,56,75,62,53,64,50,38,66,85,56,66,84,63,69,86,88,64,51,60,45,32,42,40,40,54,74,61,45,44,38,39,47,44,84,40,77,43,86,58,84,48,46,40,88,52,89,64,60,51,27,25,32,31,47,46,52,32,36,25,40,65,33,54,68,55,43,30,24,54,54,46,53,50,51,41,49,49,52,41,64,69,36,78,88,56,46,63,52,55,43,46,40,41,57,51,48,52,51,32,40,65,50,25,34,33,56,61,21,39,78,73,43,61,34,72,36,61,63,56,70,41,40,54,90,80,46,95,61,75,52,51,65,61,42,75,31,38,43,36,48,46,35,54,29,83,51,46,3,47,50,55,36,48,43,32,51,36,36,35,76,46,60,72,41,57,88,92,56,48,63,74,53,24,59,75,47,101,41,73,58,44,35,52,53,28,51,32,52,47,52,56,52,33,37,37,65,63,76,22,52,37,60,14,56,48,53,48,51,52,52,71,67,36,91,86,43,73,52,34,33,58,47,47,75,65,58,47,41,53,51,54,48,47,50,64,44,46,54,73,45,56,55,86,44,74,65,43,39,55,52,40,34,51,53,49,28,67,70,52,33,54,46,46,56,74,53,82,131

Organism: NCBI:txid56406